Protein AF-0000000073401103 (afdb_homodimer)

Sequence (430 aa):
MIAAPVLHTLLLRILHWLRHHTRGFVRSDFWPGRAFLDAFVAFAAWALPAIAGVVVTDWLHSRQPVTYLQTAIQEGIGPHIWNVFGALGMILFGLLVAAPRQKWLALAAYQVMLNTYSFGALGLGLLLGQWICIGAPPASGLLHASMRTAGIGALFSIAFGLNLAAWYVAFLASPKRMHTGFMLKIAQCAPQFRLPLAATIVAAAFASLYLYLGRMIAAPVLHTLLLRILHWLRHHTRGFVRSDFWPGRAFLDAFVAFAAWALPAIAGVVVTDWLHSRQPVTYLQTAIQEGIGPHIWNVFGALGMILFGLLVAAPRQKWLALAAYQVMLNTYSFGALGLGLLLGQWICIGAPPASGLLHASMRTAGIGALFSIAFGLNLAAWYVAFLASPKRMHTGFMLKIAQCAPQFRLPLAATIVAAAFASLYLYLGR

pLDDT: mean 87.07, std 9.82, range [50.34, 97.25]

Structure (mmCIF, N/CA/C/O backbone):
data_AF-0000000073401103-model_v1
#
loop_
_entity.id
_entity.type
_entity.pdbx_description
1 polymer 'Uncharacterized protein'
#
loop_
_atom_site.group_PDB
_atom_site.id
_atom_site.type_symbol
_atom_site.label_atom_id
_atom_site.label_alt_id
_atom_site.label_comp_id
_atom_site.label_asym_id
_atom_site.label_entity_id
_atom_site.label_seq_id
_atom_site.pdbx_PDB_ins_code
_atom_site.Cartn_x
_atom_site.Cartn_y
_atom_site.Cartn_z
_atom_site.occupancy
_atom_site.B_iso_or_equiv
_atom_site.auth_seq_id
_atom_site.auth_comp_id
_atom_site.auth_asym_id
_atom_site.auth_atom_id
_atom_site.pdbx_PDB_model_num
ATOM 1 N N . MET A 1 1 ? -7.145 -54.188 -3.016 1 50.34 1 MET A N 1
ATOM 2 C CA . MET A 1 1 ? -5.949 -54.094 -2.18 1 50.34 1 MET A CA 1
ATOM 3 C C . MET A 1 1 ? -4.734 -53.688 -3.01 1 50.34 1 MET A C 1
ATOM 5 O O . MET A 1 1 ? -3.605 -53.719 -2.512 1 50.34 1 MET A O 1
ATOM 9 N N . ILE A 1 2 ? -4.832 -53.781 -4.371 1 63 2 ILE A N 1
ATOM 10 C CA . ILE A 1 2 ? -3.754 -53.594 -5.332 1 63 2 ILE A CA 1
ATOM 11 C C . ILE A 1 2 ? -3.432 -52.125 -5.465 1 63 2 ILE A C 1
ATOM 13 O O . ILE A 1 2 ? -2.324 -51.75 -5.863 1 63 2 ILE A O 1
ATOM 17 N N . ALA A 1 3 ? -4.395 -51.375 -5.113 1 72.62 3 ALA A N 1
ATOM 18 C CA . ALA A 1 3 ? -4.293 -49.938 -5.34 1 72.62 3 ALA A CA 1
ATOM 19 C C . ALA A 1 3 ? -3.279 -49.281 -4.391 1 72.62 3 ALA A C 1
ATOM 21 O O . ALA A 1 3 ? -2.564 -48.375 -4.77 1 72.62 3 ALA A O 1
ATOM 22 N N . ALA A 1 4 ? -3.109 -49.875 -3.35 1 73.62 4 ALA A N 1
ATOM 23 C CA . ALA A 1 4 ? -2.254 -49.312 -2.311 1 73.62 4 ALA A CA 1
ATOM 24 C C . ALA A 1 4 ? -0.778 -49.5 -2.662 1 73.62 4 ALA A C 1
ATOM 26 O O . ALA A 1 4 ? 0.001 -48.531 -2.578 1 73.62 4 ALA A O 1
ATOM 27 N N . PRO A 1 5 ? -0.556 -50.719 -3.186 1 75.94 5 PRO A N 1
ATOM 28 C CA . PRO A 1 5 ? 0.865 -50.875 -3.506 1 75.94 5 PRO A CA 1
ATOM 29 C C . PRO A 1 5 ? 1.303 -50 -4.676 1 75.94 5 PRO A C 1
ATOM 31 O O . PRO A 1 5 ? 2.41 -49.469 -4.66 1 75.94 5 PRO A O 1
ATOM 34 N N . VAL A 1 6 ? 0.515 -49.844 -5.66 1 80.06 6 VAL A N 1
ATOM 35 C CA . VAL A 1 6 ? 0.834 -49 -6.816 1 80.06 6 VAL A CA 1
ATOM 36 C C . VAL A 1 6 ? 0.967 -47.531 -6.383 1 80.06 6 VAL A C 1
ATOM 38 O O . VAL A 1 6 ? 1.88 -46.844 -6.824 1 80.06 6 VAL A O 1
ATOM 41 N N . LEU A 1 7 ? 0.132 -47.156 -5.559 1 81.88 7 LEU A N 1
ATOM 42 C CA . LEU A 1 7 ? 0.189 -45.812 -5.051 1 81.88 7 LEU A CA 1
ATOM 43 C C . LEU A 1 7 ? 1.474 -45.562 -4.262 1 81.88 7 LEU A C 1
ATOM 45 O O . LEU A 1 7 ? 2.088 -44.5 -4.371 1 81.88 7 LEU A O 1
ATOM 49 N N . HIS A 1 8 ? 1.769 -46.5 -3.496 1 83.19 8 HIS A N 1
ATOM 50 C CA . HIS A 1 8 ? 3.002 -46.406 -2.723 1 83.19 8 HIS A CA 1
ATOM 51 C C . HIS A 1 8 ? 4.219 -46.344 -3.637 1 83.19 8 HIS A C 1
ATOM 53 O O . HIS A 1 8 ? 5.137 -45.531 -3.4 1 83.19 8 HIS A O 1
ATOM 59 N N . THR A 1 9 ? 4.191 -47.188 -4.645 1 81.25 9 THR A N 1
ATOM 60 C CA . THR A 1 9 ? 5.305 -47.188 -5.586 1 81.25 9 THR A CA 1
ATOM 61 C C . THR A 1 9 ? 5.367 -45.844 -6.336 1 81.25 9 THR A C 1
ATOM 63 O O . THR A 1 9 ? 6.453 -45.312 -6.578 1 81.25 9 THR A O 1
ATOM 66 N N . LEU A 1 10 ? 4.207 -45.375 -6.672 1 79.56 10 LEU A N 1
ATOM 67 C CA . LEU A 1 10 ? 4.156 -44.094 -7.363 1 79.56 10 LEU A CA 1
ATOM 68 C C . LEU A 1 10 ? 4.66 -42.969 -6.465 1 79.56 10 LEU A C 1
ATOM 70 O O . LEU A 1 10 ? 5.395 -42.094 -6.914 1 79.56 10 LEU A O 1
ATOM 74 N N . LEU A 1 11 ? 4.234 -43.031 -5.309 1 81 11 LEU A N 1
ATOM 75 C CA . LEU A 1 11 ? 4.684 -42.031 -4.344 1 81 11 LEU A CA 1
ATOM 76 C C . LEU A 1 11 ? 6.195 -42.125 -4.148 1 81 11 LEU A C 1
ATOM 78 O O . LEU A 1 11 ? 6.867 -41.094 -4.078 1 81 11 LEU A O 1
ATOM 82 N N . LEU A 1 12 ? 6.68 -43.312 -4.047 1 77.81 12 LEU A N 1
ATOM 83 C CA . LEU A 1 12 ? 8.117 -43.469 -3.873 1 77.81 12 LEU A CA 1
ATOM 84 C C . LEU A 1 12 ? 8.875 -42.969 -5.09 1 77.81 12 LEU A C 1
ATOM 86 O O . LEU A 1 12 ? 9.938 -42.344 -4.953 1 77.81 12 LEU A O 1
ATOM 90 N N . ARG A 1 13 ? 8.328 -43.219 -6.219 1 76.25 13 ARG A N 1
ATOM 91 C CA . ARG A 1 13 ? 8.969 -42.75 -7.438 1 76.25 13 ARG A CA 1
ATOM 92 C C . ARG A 1 13 ? 8.977 -41.219 -7.488 1 76.25 13 ARG A C 1
ATOM 94 O O . ARG A 1 13 ? 9.961 -40.625 -7.902 1 76.25 13 ARG A O 1
ATOM 101 N N . ILE A 1 14 ? 7.887 -40.688 -7.066 1 75.56 14 ILE A N 1
ATOM 102 C CA . ILE A 1 14 ? 7.777 -39.25 -7.043 1 75.56 14 ILE A CA 1
ATOM 103 C C . ILE A 1 14 ? 8.766 -38.656 -6.031 1 75.56 14 ILE A C 1
ATOM 105 O O . ILE A 1 14 ? 9.453 -37.688 -6.316 1 75.56 14 ILE A O 1
ATOM 109 N N . LEU A 1 15 ? 8.82 -39.312 -4.988 1 79.12 15 LEU A N 1
ATOM 110 C CA . LEU A 1 15 ? 9.727 -38.844 -3.949 1 79.12 15 LEU A CA 1
ATOM 111 C C . LEU A 1 15 ? 11.18 -38.938 -4.41 1 79.12 15 LEU A C 1
ATOM 113 O O . LEU A 1 15 ? 11.977 -38.031 -4.156 1 79.12 15 LEU A O 1
ATOM 117 N N . HIS A 1 16 ? 11.461 -40.031 -5 1 76.25 16 HIS A N 1
ATOM 118 C CA . HIS A 1 16 ? 12.812 -40.219 -5.531 1 76.25 16 HIS A CA 1
ATOM 119 C C . HIS A 1 16 ? 13.109 -39.156 -6.602 1 76.25 16 HIS A C 1
ATOM 121 O O . HIS A 1 16 ? 14.203 -38.594 -6.625 1 76.25 16 HIS A O 1
ATOM 127 N N . TRP A 1 17 ? 12.109 -39.031 -7.43 1 76.56 17 TRP A N 1
ATOM 128 C CA . TRP A 1 17 ? 12.219 -38.031 -8.477 1 76.56 17 TRP A CA 1
ATOM 129 C C . TRP A 1 17 ? 12.414 -36.656 -7.883 1 76.56 17 TRP A C 1
ATOM 131 O O . TRP A 1 17 ? 13.281 -35.875 -8.328 1 76.56 17 TRP A O 1
ATOM 141 N N . LEU A 1 18 ? 11.719 -36.312 -6.906 1 76 18 LEU A N 1
ATOM 142 C CA . LEU A 1 18 ? 11.828 -35.031 -6.227 1 76 18 LEU A CA 1
ATOM 143 C C . LEU A 1 18 ? 13.203 -34.875 -5.578 1 76 18 LEU A C 1
ATOM 145 O O . LEU A 1 18 ? 13.828 -33.812 -5.676 1 76 18 LEU A O 1
ATOM 149 N N . ARG A 1 19 ? 13.547 -35.875 -4.945 1 77.81 19 ARG A N 1
ATOM 150 C CA . ARG A 1 19 ? 14.844 -35.875 -4.273 1 77.81 19 ARG A CA 1
ATOM 151 C C . ARG A 1 19 ? 15.977 -35.688 -5.273 1 77.81 19 ARG A C 1
ATOM 153 O O . ARG A 1 19 ? 16.953 -34.969 -4.996 1 77.81 19 ARG A O 1
ATOM 160 N N . HIS A 1 20 ? 15.781 -36.312 -6.355 1 78.69 20 HIS A N 1
ATOM 161 C CA . HIS A 1 20 ? 16.812 -36.219 -7.383 1 78.69 20 HIS A CA 1
ATOM 162 C C . HIS A 1 20 ? 16.922 -34.812 -7.922 1 78.69 20 HIS A C 1
ATOM 164 O O . HIS A 1 20 ? 18.031 -34.281 -8.109 1 78.69 20 HIS A O 1
ATOM 170 N N . HIS A 1 21 ? 15.828 -34.219 -8.055 1 77.94 21 HIS A N 1
ATOM 171 C CA . HIS A 1 21 ? 15.836 -32.906 -8.711 1 77.94 21 HIS A CA 1
ATOM 172 C C . HIS A 1 21 ? 15.992 -31.781 -7.688 1 77.94 21 HIS A C 1
ATOM 174 O O . HIS A 1 21 ? 16.297 -30.641 -8.055 1 77.94 21 HIS A O 1
ATOM 180 N N . THR A 1 22 ? 15.812 -32.156 -6.434 1 78.69 22 THR A N 1
ATOM 181 C CA . THR A 1 22 ? 15.906 -31.109 -5.414 1 78.69 22 THR A CA 1
ATOM 182 C C . THR A 1 22 ? 17.203 -31.25 -4.613 1 78.69 22 THR A C 1
ATOM 184 O O . THR A 1 22 ? 17.344 -30.672 -3.537 1 78.69 22 THR A O 1
ATOM 187 N N . ARG A 1 23 ? 18.047 -32.094 -4.984 1 77.56 23 ARG A N 1
ATOM 188 C CA . ARG A 1 23 ? 19.281 -32.375 -4.27 1 77.56 23 ARG A CA 1
ATOM 189 C C . ARG A 1 23 ? 20.141 -31.125 -4.152 1 77.56 23 ARG A C 1
ATOM 191 O O . ARG A 1 23 ? 20.891 -30.969 -3.195 1 77.56 23 ARG A O 1
ATOM 198 N N . GLY A 1 24 ? 19.938 -30.219 -5.035 1 79.75 24 GLY A N 1
ATOM 199 C CA . GLY A 1 24 ? 20.766 -29.031 -5.043 1 79.75 24 GLY A CA 1
ATOM 200 C C . GLY A 1 24 ? 20.281 -27.953 -4.078 1 79.75 24 GLY A C 1
ATOM 201 O O . GLY A 1 24 ? 21.016 -27.016 -3.766 1 79.75 24 GLY A O 1
ATOM 202 N N . PHE A 1 25 ? 19.156 -28.203 -3.496 1 86.69 25 PHE A N 1
ATOM 203 C CA . PHE A 1 25 ? 18.609 -27.203 -2.596 1 86.69 25 PHE A CA 1
ATOM 204 C C . PHE A 1 25 ? 19.109 -27.406 -1.174 1 86.69 25 PHE A C 1
ATOM 206 O O . PHE A 1 25 ? 19.234 -28.547 -0.712 1 86.69 25 PHE A O 1
ATOM 213 N N . VAL A 1 26 ? 19.547 -26.328 -0.538 1 84.44 26 VAL A N 1
ATOM 214 C CA . VAL A 1 26 ? 19.953 -26.344 0.863 1 84.44 26 VAL A CA 1
ATOM 215 C C . VAL A 1 26 ? 19.062 -25.406 1.675 1 84.44 26 VAL A C 1
ATOM 217 O O . VAL A 1 26 ? 18.375 -24.547 1.111 1 84.44 26 VAL A O 1
ATOM 220 N N . ARG A 1 27 ? 19.047 -25.562 2.92 1 84.69 27 ARG A N 1
ATOM 221 C CA . ARG A 1 27 ? 18.203 -24.781 3.818 1 84.69 27 ARG A CA 1
ATOM 222 C C . ARG A 1 27 ? 18.484 -23.297 3.699 1 84.69 27 ARG A C 1
ATOM 224 O O . ARG A 1 27 ? 17.562 -22.469 3.811 1 84.69 27 ARG A O 1
ATOM 231 N N . SER A 1 28 ? 19.641 -22.953 3.449 1 83.81 28 SER A N 1
ATOM 232 C CA . SER A 1 28 ? 20.047 -21.562 3.383 1 83.81 28 SER A CA 1
ATOM 233 C C . SER A 1 28 ? 19.422 -20.859 2.174 1 83.81 28 SER A C 1
ATOM 235 O O . SER A 1 28 ? 19.344 -19.641 2.135 1 83.81 28 SER A O 1
ATOM 237 N N . ASP A 1 29 ? 18.922 -21.703 1.248 1 86.75 29 ASP A N 1
ATOM 238 C CA . ASP A 1 29 ? 18.312 -21.141 0.051 1 86.75 29 ASP A CA 1
ATOM 239 C C . ASP A 1 29 ? 16.938 -20.547 0.37 1 86.75 29 ASP A C 1
ATOM 241 O O . ASP A 1 29 ? 16.469 -19.656 -0.345 1 86.75 29 ASP A O 1
ATOM 245 N N . PHE A 1 30 ? 16.406 -21.062 1.461 1 88.44 30 PHE A N 1
ATOM 246 C CA . PHE A 1 30 ? 15.031 -20.703 1.782 1 88.44 30 PHE A CA 1
ATOM 247 C C . PHE A 1 30 ? 14.984 -19.797 3.006 1 88.44 30 PHE A C 1
ATOM 249 O O . PHE A 1 30 ? 13.938 -19.234 3.332 1 88.44 30 PHE A O 1
ATOM 256 N N . TRP A 1 31 ? 16.031 -19.641 3.682 1 88.5 31 TRP A N 1
ATOM 257 C CA . TRP A 1 31 ? 16.047 -18.922 4.957 1 88.5 31 TRP A CA 1
ATOM 258 C C . TRP A 1 31 ? 16.188 -17.422 4.738 1 88.5 31 TRP A C 1
ATOM 260 O O . TRP A 1 31 ? 17.156 -16.953 4.145 1 88.5 31 TRP A O 1
ATOM 270 N N . PRO A 1 32 ? 15.25 -16.734 5.25 1 89.25 32 PRO A N 1
ATOM 271 C CA . PRO A 1 32 ? 15.328 -15.289 5.043 1 89.25 32 PRO A CA 1
ATOM 272 C C . PRO A 1 32 ? 16.281 -14.602 6.012 1 89.25 32 PRO A C 1
ATOM 274 O O . PRO A 1 32 ? 16.734 -13.484 5.754 1 89.25 32 PRO A O 1
ATOM 277 N N . GLY A 1 33 ? 16.594 -15.18 7.133 1 88.5 33 GLY A N 1
ATOM 278 C CA . GLY A 1 33 ? 17.516 -14.586 8.094 1 88.5 33 GLY A CA 1
ATOM 279 C C . GLY A 1 33 ? 17 -13.273 8.656 1 88.5 33 GLY A C 1
ATOM 280 O O . GLY A 1 33 ? 15.883 -13.195 9.164 1 88.5 33 GLY A O 1
ATOM 281 N N . ARG A 1 34 ? 17.734 -12.211 8.453 1 88.5 34 ARG A N 1
ATOM 282 C CA . ARG A 1 34 ? 17.438 -10.898 9.016 1 88.5 34 ARG A CA 1
ATOM 283 C C . ARG A 1 34 ? 16.328 -10.211 8.227 1 88.5 34 ARG A C 1
ATOM 285 O O . ARG A 1 34 ? 15.711 -9.258 8.703 1 88.5 34 ARG A O 1
ATOM 292 N N . ALA A 1 35 ? 16.078 -10.734 7.121 1 90.19 35 ALA A N 1
ATOM 293 C CA . ALA A 1 35 ? 15.047 -10.133 6.281 1 90.19 35 ALA A CA 1
ATOM 294 C C . ALA A 1 35 ? 13.672 -10.258 6.93 1 90.19 35 ALA A C 1
ATOM 296 O O . ALA A 1 35 ? 12.75 -9.516 6.59 1 90.19 35 ALA A O 1
ATOM 297 N N . PHE A 1 36 ? 13.57 -11.164 7.852 1 91.62 36 PHE A N 1
ATOM 298 C CA . PHE A 1 36 ? 12.32 -11.328 8.578 1 91.62 36 PHE A CA 1
ATOM 299 C C . PHE A 1 36 ? 11.992 -10.086 9.391 1 91.62 36 PHE A C 1
ATOM 301 O O . PHE A 1 36 ? 10.82 -9.742 9.57 1 91.62 36 PHE A O 1
ATOM 308 N N . LEU A 1 37 ? 12.945 -9.43 9.859 1 92.19 37 LEU A N 1
ATOM 309 C CA . LEU A 1 37 ? 12.727 -8.203 10.609 1 92.19 37 LEU A CA 1
ATOM 310 C C . LEU A 1 37 ? 12.148 -7.113 9.711 1 92.19 37 LEU A C 1
ATOM 312 O O . LEU A 1 37 ? 11.297 -6.332 10.148 1 92.19 37 LEU A O 1
ATOM 316 N N . ASP A 1 38 ? 12.586 -7.195 8.492 1 91.12 38 ASP A N 1
ATOM 317 C CA . ASP A 1 38 ? 12.047 -6.242 7.527 1 91.12 38 ASP A CA 1
ATOM 318 C C . ASP A 1 38 ? 10.562 -6.484 7.293 1 91.12 38 ASP A C 1
ATOM 320 O O . ASP A 1 38 ? 9.789 -5.539 7.105 1 91.12 38 ASP A O 1
ATOM 324 N N . ALA A 1 39 ? 10.266 -7.723 7.289 1 94.44 39 ALA A N 1
ATOM 325 C CA . ALA A 1 39 ? 8.859 -8.078 7.109 1 94.44 39 ALA A CA 1
ATOM 326 C C . ALA A 1 39 ? 8.008 -7.531 8.25 1 94.44 39 ALA A C 1
ATOM 328 O O . ALA A 1 39 ? 6.922 -6.988 8.023 1 94.44 39 ALA A O 1
ATOM 329 N N . PHE A 1 40 ? 8.531 -7.586 9.406 1 94.75 40 PHE A N 1
ATOM 330 C CA . PHE A 1 40 ? 7.793 -7.133 10.57 1 94.75 40 PHE A CA 1
ATOM 331 C C . PHE A 1 40 ? 7.723 -5.609 10.609 1 94.75 40 PHE A C 1
ATOM 333 O O . PHE A 1 40 ? 6.699 -5.039 11 1 94.75 40 PHE A O 1
ATOM 340 N N . VAL A 1 41 ? 8.758 -5 10.234 1 93 41 VAL A N 1
ATOM 341 C CA . VAL A 1 41 ? 8.773 -3.543 10.195 1 93 41 VAL A CA 1
ATOM 342 C C . VAL A 1 41 ? 7.77 -3.041 9.164 1 93 41 VAL A C 1
ATOM 344 O O . VAL A 1 41 ? 7.008 -2.109 9.438 1 93 41 VAL A O 1
ATOM 347 N N . ALA A 1 42 ? 7.809 -3.701 8.055 1 93.06 42 ALA A N 1
ATOM 348 C CA . ALA A 1 42 ? 6.848 -3.336 7.016 1 93.06 42 ALA A CA 1
ATOM 349 C C . ALA A 1 42 ? 5.414 -3.562 7.488 1 93.06 42 ALA A C 1
ATOM 351 O O . ALA A 1 42 ? 4.531 -2.744 7.227 1 93.06 42 ALA A O 1
ATOM 352 N N . PHE A 1 43 ? 5.238 -4.629 8.164 1 96.19 43 PHE A N 1
ATOM 353 C CA . PHE A 1 43 ? 3.92 -4.93 8.711 1 96.19 43 PHE A CA 1
ATOM 354 C C . PHE A 1 43 ? 3.473 -3.842 9.68 1 96.19 43 PHE A C 1
ATOM 356 O O . PHE A 1 43 ? 2.354 -3.336 9.578 1 96.19 43 PHE A O 1
ATOM 363 N N . ALA A 1 44 ? 4.312 -3.43 10.531 1 95.12 44 ALA A N 1
ATOM 364 C CA . ALA A 1 44 ? 4 -2.424 11.547 1 95.12 44 ALA A CA 1
ATOM 365 C C . ALA A 1 44 ? 3.725 -1.066 10.906 1 95.12 44 ALA A C 1
ATOM 367 O O . ALA A 1 44 ? 2.859 -0.319 11.359 1 95.12 44 ALA A O 1
ATOM 368 N N . ALA A 1 45 ? 4.406 -0.827 9.867 1 93.5 45 ALA A N 1
ATOM 369 C CA . ALA A 1 45 ? 4.27 0.452 9.172 1 93.5 45 ALA A CA 1
ATOM 370 C C . ALA A 1 45 ? 2.859 0.633 8.625 1 93.5 45 ALA A C 1
ATOM 372 O O . ALA A 1 45 ? 2.369 1.759 8.516 1 93.5 45 ALA A O 1
ATOM 373 N N . TRP A 1 46 ? 2.232 -0.424 8.328 1 95.38 46 TRP A N 1
ATOM 374 C CA . TRP A 1 46 ? 0.879 -0.373 7.789 1 95.38 46 TRP A CA 1
ATOM 375 C C . TRP A 1 46 ? -0.156 -0.599 8.883 1 95.38 46 TRP A C 1
ATOM 377 O O . TRP A 1 46 ? -1.18 0.087 8.93 1 95.38 46 TRP A O 1
ATOM 387 N N . ALA A 1 47 ? 0.12 -1.49 9.789 1 96.19 47 ALA A N 1
ATOM 388 C CA . ALA A 1 47 ? -0.862 -1.949 10.766 1 96.19 47 ALA A CA 1
ATOM 389 C C . ALA A 1 47 ? -1.053 -0.92 11.875 1 96.19 47 ALA A C 1
ATOM 391 O O . ALA A 1 47 ? -2.178 -0.681 12.32 1 96.19 47 ALA A O 1
ATOM 392 N N . LEU A 1 48 ? -0.027 -0.295 12.273 1 95.31 48 LEU A N 1
ATOM 393 C CA . LEU A 1 48 ? -0.105 0.569 13.453 1 95.31 48 LEU A CA 1
ATOM 394 C C . LEU A 1 48 ? -0.951 1.805 13.156 1 95.31 48 LEU A C 1
ATOM 396 O O . LEU A 1 48 ? -1.865 2.129 13.922 1 95.31 48 LEU A O 1
ATOM 400 N N . PRO A 1 49 ? -0.651 2.49 12.062 1 93.62 49 PRO A N 1
ATOM 401 C CA . PRO A 1 49 ? -1.534 3.625 11.789 1 93.62 49 PRO A CA 1
ATOM 402 C C . PRO A 1 49 ? -2.984 3.205 11.562 1 93.62 49 PRO A C 1
ATOM 404 O O . PRO A 1 49 ? -3.908 3.951 11.906 1 93.62 49 PRO A O 1
ATOM 407 N N . ALA A 1 50 ? -3.184 2.055 11.031 1 95.31 50 ALA A N 1
ATOM 408 C CA . ALA A 1 50 ? -4.539 1.548 10.82 1 95.31 50 ALA A CA 1
ATOM 409 C C . ALA A 1 50 ? -5.25 1.318 12.156 1 95.31 50 ALA A C 1
ATOM 411 O O . ALA A 1 50 ? -6.41 1.702 12.32 1 95.31 50 ALA A O 1
ATOM 412 N N . ILE A 1 51 ? -4.551 0.697 13.086 1 94.25 51 ILE A N 1
ATOM 413 C CA . ILE A 1 51 ? -5.109 0.475 14.422 1 94.25 51 ILE A CA 1
ATOM 414 C C . ILE A 1 51 ? -5.469 1.814 15.055 1 94.25 51 ILE A C 1
ATOM 416 O O . ILE A 1 51 ? -6.574 1.985 15.578 1 94.25 51 ILE A O 1
ATOM 420 N N . ALA A 1 52 ? -4.547 2.701 14.977 1 91.88 52 ALA A N 1
ATOM 421 C CA . ALA A 1 52 ? -4.773 4.023 15.562 1 91.88 52 ALA A CA 1
ATOM 422 C C . ALA A 1 52 ? -5.988 4.699 14.93 1 91.88 52 ALA A C 1
ATOM 424 O O . ALA A 1 52 ? -6.805 5.301 15.633 1 91.88 52 ALA A O 1
ATOM 425 N N . GLY A 1 53 ? -6.098 4.543 13.633 1 89.38 53 GLY A N 1
ATOM 426 C CA . GLY A 1 53 ? -7.246 5.121 12.945 1 89.38 53 GLY A CA 1
ATOM 427 C C . GLY A 1 53 ? -8.57 4.574 13.438 1 89.38 53 GLY A C 1
ATOM 428 O O . GLY A 1 53 ? -9.523 5.332 13.648 1 89.38 53 GLY A O 1
ATOM 429 N N . VAL A 1 54 ? -8.641 3.334 13.648 1 90.94 54 VAL A N 1
ATOM 430 C CA . VAL A 1 54 ? -9.883 2.705 14.086 1 90.94 54 VAL A CA 1
ATOM 431 C C . VAL A 1 54 ? -10.203 3.135 15.516 1 90.94 54 VAL A C 1
ATOM 433 O O . VAL A 1 54 ? -11.359 3.441 15.836 1 90.94 54 VAL A O 1
ATOM 436 N N . VAL A 1 55 ? -9.211 3.176 16.359 1 89.06 55 VAL A N 1
ATOM 437 C CA . VAL A 1 55 ? -9.414 3.543 17.766 1 89.06 55 VAL A CA 1
ATOM 438 C C . VAL A 1 55 ? -9.906 4.988 17.844 1 89.06 55 VAL A C 1
ATOM 440 O O . VAL A 1 55 ? -10.844 5.285 18.594 1 89.06 55 VAL A O 1
ATOM 443 N N . VAL A 1 56 ? -9.344 5.82 17.062 1 85.94 56 VAL A N 1
ATOM 444 C CA . VAL A 1 56 ? -9.758 7.223 17.047 1 85.94 56 VAL A CA 1
ATOM 445 C C . VAL A 1 56 ? -11.18 7.336 16.5 1 85.94 56 VAL A C 1
ATOM 447 O O . VAL A 1 56 ? -11.984 8.109 17.016 1 85.94 56 VAL A O 1
ATOM 450 N N . THR A 1 57 ? -11.477 6.605 15.508 1 85.75 57 THR A N 1
ATOM 451 C CA . THR A 1 57 ? -12.812 6.605 14.938 1 85.75 57 THR A CA 1
ATOM 452 C C . THR A 1 57 ? -13.844 6.176 15.977 1 85.75 57 THR A C 1
ATOM 454 O O . THR A 1 57 ? -14.922 6.77 16.078 1 85.75 57 THR A O 1
ATOM 457 N N . ASP A 1 58 ? -13.453 5.148 16.641 1 86.56 58 ASP A N 1
ATOM 458 C CA . ASP A 1 58 ? -14.352 4.652 17.672 1 86.56 58 ASP A CA 1
ATOM 459 C C . ASP A 1 58 ? -14.57 5.703 18.766 1 86.56 58 ASP A C 1
ATOM 461 O O . ASP A 1 58 ? -15.688 5.871 19.266 1 86.56 58 ASP A O 1
ATOM 465 N N . TRP A 1 59 ? -13.57 6.309 19.125 1 83.81 59 TRP A N 1
ATOM 466 C CA . TRP A 1 59 ? -13.664 7.367 20.141 1 83.81 59 TRP A CA 1
ATOM 467 C C . TRP A 1 59 ? -14.539 8.516 19.641 1 83.81 59 TRP A C 1
ATOM 469 O O . TRP A 1 59 ? -15.375 9.039 20.375 1 83.81 59 TRP A O 1
ATOM 479 N N . LEU A 1 60 ? -14.461 8.852 18.391 1 82.06 60 LEU A N 1
ATOM 480 C CA . LEU A 1 60 ? -15.234 9.945 17.797 1 82.06 60 LEU A CA 1
ATOM 481 C C . LEU A 1 60 ? -16.688 9.539 17.625 1 82.06 60 LEU A C 1
ATOM 483 O O . LEU A 1 60 ? -17.594 10.383 17.672 1 82.06 60 LEU A O 1
ATOM 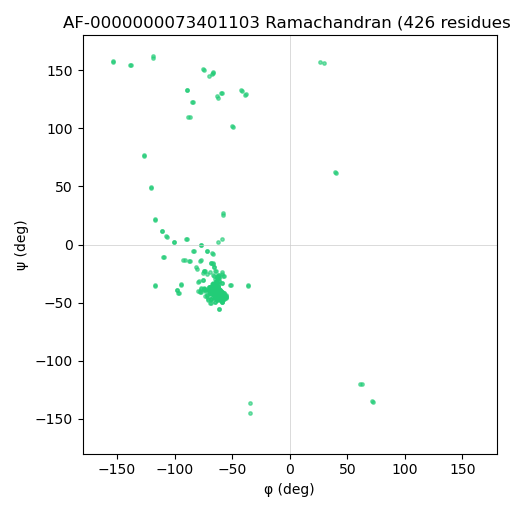487 N N . HIS A 1 61 ? -16.844 8.289 17.25 1 79.25 61 HIS A N 1
ATOM 488 C CA . HIS A 1 61 ? -18.188 7.762 17.031 1 79.25 61 HIS A CA 1
ATOM 489 C C . HIS A 1 61 ? -19.094 8.031 18.219 1 79.25 61 HIS A C 1
ATOM 491 O O . HIS A 1 61 ? -20.297 8.219 18.062 1 79.25 61 HIS A O 1
ATOM 497 N N . SER A 1 62 ? -18.531 7.98 19.344 1 75.38 62 SER A N 1
ATOM 498 C CA . SER A 1 62 ? -19.297 8.258 20.547 1 75.38 62 SER A CA 1
ATOM 499 C C . SER A 1 62 ? -19.734 9.719 20.594 1 75.38 62 SER A C 1
ATOM 501 O O . SER A 1 62 ? -20.672 10.062 21.328 1 75.38 62 SER A O 1
ATOM 503 N N . ARG A 1 63 ? -19.281 10.492 19.734 1 73.12 63 ARG A N 1
ATOM 504 C CA . ARG A 1 63 ? -19.547 11.922 19.812 1 73.12 63 ARG A CA 1
ATOM 505 C C . ARG A 1 63 ? -20.344 12.406 18.609 1 73.12 63 ARG A C 1
ATOM 507 O O . ARG A 1 63 ? -21.141 13.336 18.719 1 73.12 63 ARG A O 1
ATOM 514 N N . GLN A 1 64 ? -20.109 11.828 17.406 1 74.44 64 GLN A N 1
ATOM 515 C CA . GLN A 1 64 ? -20.75 12.219 16.156 1 74.44 64 GLN A CA 1
ATOM 516 C C . GLN A 1 64 ? -20.797 11.062 15.164 1 74.44 64 GLN A C 1
ATOM 518 O O . GLN A 1 64 ? -20.062 10.086 15.32 1 74.44 64 GLN A O 1
ATOM 523 N N . PRO A 1 65 ? -21.75 11.266 14.281 1 72.69 65 PRO A N 1
ATOM 524 C CA . PRO A 1 65 ? -21.766 10.227 13.258 1 72.69 65 PRO A CA 1
ATOM 525 C C . PRO A 1 65 ? -20.484 10.195 12.422 1 72.69 65 PRO A C 1
ATOM 527 O O . PRO A 1 65 ? -20 11.25 12 1 72.69 65 PRO A O 1
ATOM 530 N N . VAL A 1 66 ? -19.906 8.992 12.359 1 80.19 66 VAL A N 1
ATOM 531 C CA . VAL A 1 66 ? -18.625 8.867 11.672 1 80.19 66 VAL A CA 1
ATOM 532 C C . VAL A 1 66 ? -18.75 7.875 10.523 1 80.19 66 VAL A C 1
ATOM 534 O O . VAL A 1 66 ? -17.875 7.023 10.328 1 80.19 66 VAL A O 1
ATOM 537 N N . THR A 1 67 ? -19.781 8.008 9.688 1 82.56 67 THR A N 1
ATOM 538 C CA . THR A 1 67 ? -20 7.098 8.57 1 82.56 67 THR A CA 1
ATOM 539 C C . THR A 1 67 ? -18.844 7.172 7.578 1 82.56 67 THR A C 1
ATOM 541 O O . THR A 1 67 ? -18.453 6.152 7.012 1 82.56 67 THR A O 1
ATOM 544 N N . TYR A 1 68 ? -18.391 8.336 7.477 1 83.75 68 TYR A N 1
ATOM 545 C CA . TYR A 1 68 ? -17.266 8.562 6.562 1 83.75 68 TYR A CA 1
ATOM 546 C C . TYR A 1 68 ? -16.047 7.754 6.977 1 83.75 68 TYR A C 1
ATOM 548 O O . TYR A 1 68 ? -15.438 7.074 6.152 1 83.75 68 TYR A O 1
ATOM 556 N N . LEU A 1 69 ? -15.781 7.719 8.211 1 86.38 69 LEU A N 1
ATOM 557 C CA . LEU A 1 69 ? -14.617 7 8.719 1 86.38 69 LEU A CA 1
ATOM 558 C C . LEU A 1 69 ? -14.859 5.492 8.711 1 86.38 69 LEU A C 1
ATOM 560 O O . LEU A 1 69 ? -13.938 4.711 8.453 1 86.38 69 LEU A O 1
ATOM 564 N N . GLN A 1 70 ? -16.031 5.129 8.867 1 86.31 70 GLN A N 1
ATOM 565 C CA . GLN A 1 70 ? -16.391 3.715 8.82 1 86.31 70 GLN A CA 1
ATOM 566 C C . GLN A 1 70 ? -16.25 3.164 7.402 1 86.31 70 GLN A C 1
ATOM 568 O O . GLN A 1 70 ? -15.797 2.037 7.207 1 86.31 70 GLN A O 1
ATOM 573 N N . THR A 1 71 ? -16.672 3.953 6.562 1 87.38 71 THR A N 1
ATOM 574 C CA . THR A 1 71 ? -16.516 3.562 5.164 1 87.38 71 THR A CA 1
ATOM 575 C C . THR A 1 71 ? -15.047 3.402 4.805 1 87.38 71 THR A C 1
ATOM 577 O O . THR A 1 71 ? -14.68 2.469 4.09 1 87.38 71 THR A O 1
ATOM 580 N N . ALA A 1 72 ? -14.242 4.246 5.277 1 89.19 72 ALA A N 1
ATOM 581 C CA . ALA A 1 72 ? -12.797 4.156 5.047 1 89.19 72 ALA A CA 1
ATOM 582 C C . ALA A 1 72 ? -12.234 2.855 5.613 1 89.19 72 ALA A C 1
ATOM 584 O O . ALA A 1 72 ? -11.391 2.213 4.988 1 89.19 72 ALA A O 1
ATOM 585 N N . ILE A 1 73 ? -12.672 2.537 6.758 1 90.38 73 ILE A N 1
ATOM 586 C CA . ILE A 1 73 ? -12.219 1.311 7.402 1 90.38 73 ILE A CA 1
ATOM 587 C C . ILE A 1 73 ? -12.617 0.103 6.555 1 90.38 73 ILE A C 1
ATOM 589 O O . ILE A 1 73 ? -11.805 -0.795 6.328 1 90.38 73 ILE A O 1
ATOM 593 N N . GLN A 1 74 ? -13.758 0.114 6.008 1 88.44 74 GLN A N 1
ATOM 594 C CA . GLN A 1 74 ? -14.227 -0.991 5.18 1 88.44 74 GLN A CA 1
ATOM 595 C C . GLN A 1 74 ? -13.438 -1.071 3.875 1 88.44 74 GLN A C 1
ATOM 597 O O . GLN A 1 74 ? -13.094 -2.162 3.418 1 88.44 74 GLN A O 1
ATOM 602 N N . GLU A 1 75 ? -13.148 0.016 3.35 1 88.5 75 GLU A N 1
ATOM 603 C CA . GLU A 1 75 ? -12.32 0.062 2.148 1 88.5 75 GLU A CA 1
ATOM 604 C C . GLU A 1 75 ? -10.93 -0.514 2.412 1 88.5 75 GLU A C 1
ATOM 606 O O . GLU A 1 75 ? -10.352 -1.179 1.55 1 88.5 75 GLU A O 1
ATOM 611 N N . GLY A 1 76 ? -10.445 -0.323 3.551 1 90.69 76 GLY A N 1
ATOM 612 C CA . GLY A 1 76 ? -9.078 -0.715 3.877 1 90.69 76 GLY A CA 1
ATOM 613 C C . GLY A 1 76 ? -8.945 -2.195 4.176 1 90.69 76 GLY A C 1
ATOM 614 O O . GLY A 1 76 ? -7.879 -2.781 3.967 1 90.69 76 GLY A O 1
ATOM 615 N N . ILE A 1 77 ? -9.945 -2.787 4.734 1 90.5 77 ILE A N 1
ATOM 616 C CA . ILE A 1 77 ? -9.883 -4.219 5 1 90.5 77 ILE A CA 1
ATOM 617 C C . ILE A 1 77 ? -9.742 -4.984 3.684 1 90.5 77 ILE A C 1
ATOM 619 O O . ILE A 1 77 ? -8.875 -5.855 3.557 1 90.5 77 ILE A O 1
ATOM 623 N N . GLY A 1 78 ? -10.477 -4.699 2.711 1 88 78 GLY A N 1
ATOM 624 C CA . GLY A 1 78 ? -10.375 -5.098 1.317 1 88 78 GLY A CA 1
ATOM 625 C C . GLY A 1 78 ? -9.938 -6.539 1.141 1 88 78 GLY A C 1
ATOM 626 O O . GLY A 1 78 ? -8.906 -6.812 0.529 1 88 78 GLY A O 1
ATOM 627 N N . PRO A 1 79 ? -10.711 -7.488 1.605 1 86.88 79 PRO A N 1
ATOM 628 C CA . PRO A 1 79 ? -10.336 -8.891 1.438 1 86.88 79 PRO A CA 1
ATOM 629 C C . PRO A 1 79 ? -10.305 -9.328 -0.025 1 86.88 79 PRO A C 1
ATOM 631 O O . PRO A 1 79 ? -9.469 -10.148 -0.412 1 86.88 79 PRO A O 1
ATOM 634 N N . HIS A 1 80 ? -11.133 -8.711 -0.821 1 89.88 80 HIS A N 1
ATOM 635 C CA . HIS A 1 80 ? -11.188 -9.086 -2.229 1 89.88 80 HIS A CA 1
ATOM 636 C C . HIS A 1 80 ? -9.945 -8.617 -2.975 1 89.88 80 HIS A C 1
ATOM 638 O O . HIS A 1 80 ? -9.352 -9.383 -3.742 1 89.88 80 HIS A O 1
ATOM 644 N N . ILE A 1 81 ? -9.578 -7.465 -2.703 1 90.06 81 ILE A N 1
ATOM 645 C CA . ILE A 1 81 ? -8.422 -6.938 -3.414 1 90.06 81 ILE A CA 1
ATOM 646 C C . ILE A 1 81 ? -7.16 -7.68 -2.967 1 90.06 81 ILE A C 1
ATOM 648 O O . ILE A 1 81 ? -6.25 -7.902 -3.766 1 90.06 81 ILE A O 1
ATOM 652 N N . TRP A 1 82 ? -7.035 -7.996 -1.711 1 92.5 82 TRP A N 1
ATOM 653 C CA . TRP A 1 82 ? -5.902 -8.773 -1.227 1 92.5 82 TRP A CA 1
ATOM 654 C C . TRP A 1 82 ? -5.789 -10.094 -1.979 1 92.5 82 TRP A C 1
ATOM 656 O O . TRP A 1 82 ? -4.703 -10.477 -2.424 1 92.5 82 TRP A O 1
ATOM 666 N N . ASN A 1 83 ? -6.938 -10.727 -2.129 1 91.12 83 ASN A N 1
ATOM 667 C CA . ASN A 1 83 ? -6.961 -12.023 -2.795 1 91.12 83 ASN A CA 1
ATOM 668 C C . ASN A 1 83 ? -6.598 -11.906 -4.273 1 91.12 83 ASN A C 1
ATOM 670 O O . ASN A 1 83 ? -5.867 -12.734 -4.809 1 91.12 83 ASN A O 1
ATOM 674 N N . VAL A 1 84 ? -7.113 -10.914 -4.895 1 90.56 84 VAL A N 1
ATOM 675 C CA . VAL A 1 84 ? -6.852 -10.719 -6.316 1 90.56 84 VAL A CA 1
ATOM 676 C C . VAL A 1 84 ? -5.367 -10.43 -6.535 1 90.56 84 VAL A C 1
ATOM 678 O O . VAL A 1 84 ? -4.738 -11.031 -7.414 1 90.56 84 VAL A O 1
ATOM 681 N N . PHE A 1 85 ? -4.809 -9.594 -5.77 1 93.44 85 PHE A N 1
ATOM 682 C CA . PHE A 1 85 ? -3.387 -9.297 -5.883 1 93.44 85 PHE A CA 1
ATOM 683 C C . PHE A 1 85 ? -2.545 -10.516 -5.52 1 93.44 85 PHE A C 1
ATOM 685 O O . PHE A 1 85 ? -1.521 -10.773 -6.152 1 93.44 85 PHE A O 1
ATOM 692 N N . GLY A 1 86 ? -2.996 -11.18 -4.512 1 93.56 86 GLY A N 1
ATOM 693 C CA . GLY A 1 86 ? -2.303 -12.406 -4.148 1 93.56 86 GLY A CA 1
ATOM 694 C C . GLY A 1 86 ? -2.264 -13.43 -5.27 1 93.56 86 GLY A C 1
ATOM 695 O O . GLY A 1 86 ? -1.213 -14.008 -5.551 1 93.56 86 GLY A O 1
ATOM 696 N N . ALA A 1 87 ? -3.385 -13.586 -5.848 1 92.31 87 ALA A N 1
ATOM 697 C CA . ALA A 1 87 ? -3.463 -14.539 -6.961 1 92.31 87 ALA A CA 1
ATOM 698 C C . ALA A 1 87 ? -2.59 -14.086 -8.125 1 92.31 87 ALA A C 1
ATOM 700 O O . ALA A 1 87 ? -1.871 -14.891 -8.719 1 92.31 87 ALA A O 1
ATOM 701 N N . LEU A 1 88 ? -2.707 -12.82 -8.438 1 92.75 88 LEU A N 1
ATOM 702 C CA . LEU A 1 88 ? -1.865 -12.289 -9.5 1 92.75 88 LEU A CA 1
ATOM 703 C C . LEU A 1 88 ? -0.389 -12.5 -9.188 1 92.75 88 LEU A C 1
ATOM 705 O O . LEU A 1 88 ? 0.38 -12.914 -10.062 1 92.75 88 LEU A O 1
ATOM 709 N N . GLY A 1 89 ? -0.009 -12.242 -7.984 1 95.44 89 GLY A N 1
ATOM 710 C CA . GLY A 1 89 ? 1.369 -12.453 -7.566 1 95.44 89 GLY A CA 1
ATOM 711 C C . GLY A 1 89 ? 1.815 -13.898 -7.691 1 95.44 89 GLY A C 1
ATOM 712 O O . GLY A 1 89 ? 2.934 -14.172 -8.133 1 95.44 89 GLY A O 1
ATOM 713 N N . MET A 1 90 ? 0.904 -14.742 -7.355 1 95.56 90 MET A N 1
ATOM 714 C CA . MET A 1 90 ? 1.226 -16.172 -7.43 1 95.56 90 MET A CA 1
ATOM 715 C C . MET A 1 90 ? 1.355 -16.625 -8.883 1 95.56 90 MET A C 1
ATOM 717 O O . MET A 1 90 ? 2.199 -17.453 -9.203 1 95.56 90 MET A O 1
ATOM 721 N N . ILE A 1 91 ? 0.588 -16.125 -9.711 1 94.31 91 ILE A N 1
ATOM 722 C CA . ILE A 1 91 ? 0.689 -16.438 -11.133 1 94.31 91 ILE A CA 1
ATOM 723 C C . ILE A 1 91 ? 2.031 -15.961 -11.672 1 94.31 91 ILE A C 1
ATOM 725 O O . ILE A 1 91 ? 2.74 -16.703 -12.359 1 94.31 91 ILE A O 1
ATOM 729 N N . LEU A 1 92 ? 2.355 -14.758 -11.328 1 95.56 92 LEU A N 1
ATOM 730 C CA . LEU A 1 92 ? 3.631 -14.203 -11.773 1 95.56 92 LEU A CA 1
ATOM 731 C C . LEU A 1 92 ? 4.797 -15.016 -11.211 1 95.56 92 LEU A C 1
ATOM 733 O O . LEU A 1 92 ? 5.785 -15.25 -11.914 1 95.56 92 LEU A O 1
ATOM 737 N N . PHE A 1 93 ? 4.66 -15.414 -10.008 1 97 93 PHE A N 1
ATOM 738 C CA . PHE A 1 93 ? 5.703 -16.219 -9.391 1 97 93 PHE A CA 1
ATOM 739 C C . PHE A 1 93 ? 5.824 -17.578 -10.094 1 97 93 PHE A C 1
ATOM 741 O O . PHE A 1 93 ? 6.934 -18.062 -10.32 1 97 93 PHE A O 1
ATOM 748 N N . GLY A 1 94 ? 4.707 -18.141 -10.359 1 96.62 94 GLY A N 1
ATOM 749 C CA . GLY A 1 94 ? 4.734 -19.375 -11.125 1 96.62 94 GLY A CA 1
ATOM 750 C C . GLY A 1 94 ? 5.418 -19.234 -12.477 1 96.62 94 GLY A C 1
ATOM 751 O O . GLY A 1 94 ? 6.23 -20.062 -12.859 1 96.62 94 GLY A O 1
ATOM 752 N N . LEU A 1 95 ? 5.133 -18.188 -13.156 1 95.88 95 LEU A N 1
ATOM 753 C CA . LEU A 1 95 ? 5.781 -17.922 -14.438 1 95.88 95 LEU A CA 1
ATOM 754 C C . LEU A 1 95 ? 7.281 -17.719 -14.258 1 95.88 95 LEU A C 1
ATOM 756 O O . LEU A 1 95 ? 8.07 -18.109 -15.117 1 95.88 95 LEU A O 1
ATOM 760 N N . LEU A 1 96 ? 7.602 -17.094 -13.172 1 96.25 96 LEU A N 1
ATOM 761 C CA . LEU A 1 96 ? 9.016 -16.891 -12.867 1 96.25 96 LEU A CA 1
ATOM 762 C C . LEU A 1 96 ? 9.711 -18.234 -12.656 1 96.25 96 LEU A C 1
ATOM 764 O O . LEU A 1 96 ? 10.859 -18.422 -13.078 1 96.25 96 LEU A O 1
ATOM 768 N N . VAL A 1 97 ? 9.047 -19.141 -12 1 95.31 97 VAL A N 1
ATOM 769 C CA . VAL A 1 97 ? 9.594 -20.469 -11.773 1 95.31 97 VAL A CA 1
ATOM 770 C C . VAL A 1 97 ? 9.789 -21.172 -13.109 1 95.31 97 VAL A C 1
ATOM 772 O O . VAL A 1 97 ? 10.781 -21.891 -13.305 1 95.31 97 VAL A O 1
ATOM 775 N N . ALA A 1 98 ? 8.922 -20.938 -14.023 1 95.69 98 ALA A N 1
ATOM 776 C CA . ALA A 1 98 ? 9.039 -21.516 -15.359 1 95.69 98 ALA A CA 1
ATOM 777 C C . ALA A 1 98 ? 10.188 -20.875 -16.125 1 95.69 98 ALA A C 1
ATOM 779 O O . ALA A 1 98 ? 10.891 -21.5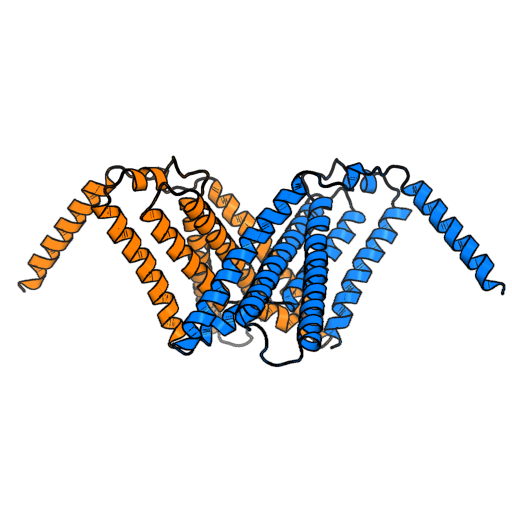47 -16.891 1 95.69 98 ALA A O 1
ATOM 780 N N . ALA A 1 99 ? 10.352 -19.578 -15.961 1 95.25 99 ALA A N 1
ATOM 781 C CA . ALA A 1 99 ? 11.406 -18.812 -16.625 1 95.25 99 ALA A CA 1
ATOM 782 C C . ALA A 1 99 ? 12.227 -18.016 -15.609 1 95.25 99 ALA A C 1
ATOM 784 O O . ALA A 1 99 ? 12.148 -16.797 -15.57 1 95.25 99 ALA A O 1
ATOM 785 N N . PRO A 1 100 ? 13.094 -18.734 -14.906 1 93.38 100 PRO A N 1
ATOM 786 C CA . PRO A 1 100 ? 13.75 -18.141 -13.742 1 93.38 100 PRO A CA 1
ATOM 787 C C . PRO A 1 100 ? 14.789 -17.094 -14.117 1 93.38 100 PRO A C 1
ATOM 789 O O . PRO A 1 100 ? 15.25 -16.328 -13.258 1 93.38 100 PRO A O 1
ATOM 792 N N . ARG A 1 101 ? 15.109 -16.859 -15.344 1 92.62 101 ARG A N 1
ATOM 793 C CA . ARG A 1 101 ? 16.156 -15.922 -15.734 1 92.62 101 ARG A CA 1
ATOM 794 C C . ARG A 1 101 ? 15.555 -14.594 -16.188 1 92.62 101 ARG A C 1
ATOM 796 O O . ARG A 1 101 ? 16.281 -13.664 -16.531 1 92.62 101 ARG A O 1
ATOM 803 N N . GLN A 1 102 ? 14.234 -14.477 -16.125 1 93.31 102 GLN A N 1
ATOM 804 C CA . GLN A 1 102 ? 13.586 -13.25 -16.578 1 93.31 102 GLN A CA 1
ATOM 805 C C . GLN A 1 102 ? 13.5 -12.234 -15.438 1 93.31 102 GLN A C 1
ATOM 807 O O . GLN A 1 102 ? 12.641 -12.344 -14.562 1 93.31 102 GLN A O 1
ATOM 812 N N . LYS A 1 103 ? 14.234 -11.227 -15.523 1 94.19 103 LYS A N 1
ATOM 813 C CA . LYS A 1 103 ? 14.328 -10.219 -14.469 1 94.19 103 LYS A CA 1
ATOM 814 C C . LYS A 1 103 ? 13.016 -9.453 -14.328 1 94.19 103 LYS A C 1
ATOM 816 O O . LYS A 1 103 ? 12.617 -9.102 -13.219 1 94.19 103 LYS A O 1
ATOM 821 N N . TRP A 1 104 ? 12.43 -9.172 -15.422 1 92.94 104 TRP A N 1
ATOM 822 C CA . TRP A 1 104 ? 11.195 -8.398 -15.367 1 92.94 104 TRP A CA 1
ATOM 823 C C . TRP A 1 104 ? 10.102 -9.18 -14.648 1 92.94 104 TRP A C 1
ATOM 825 O O . TRP A 1 104 ? 9.273 -8.602 -13.938 1 92.94 104 TRP A O 1
ATOM 835 N N . LEU A 1 105 ? 10.055 -10.508 -14.797 1 94.5 105 LEU A N 1
ATOM 836 C CA . LEU A 1 105 ? 9.086 -11.336 -14.094 1 94.5 105 LEU A CA 1
ATOM 837 C C . LEU A 1 105 ? 9.359 -11.344 -12.594 1 94.5 105 LEU A C 1
ATOM 839 O O . LEU A 1 105 ? 8.422 -11.312 -11.781 1 94.5 105 LEU A O 1
ATOM 843 N N . ALA A 1 106 ? 10.625 -11.359 -12.266 1 95.75 106 ALA A N 1
ATOM 844 C CA . ALA A 1 106 ? 11.008 -11.312 -10.859 1 95.75 106 ALA A CA 1
ATOM 845 C C . ALA A 1 106 ? 10.562 -10 -10.211 1 95.75 106 ALA A C 1
ATOM 847 O O . ALA A 1 106 ? 9.992 -10.008 -9.125 1 95.75 106 ALA A O 1
ATOM 848 N N . LEU A 1 107 ? 10.758 -8.984 -10.945 1 95.06 107 LEU A N 1
ATOM 849 C CA . LEU A 1 107 ? 10.375 -7.664 -10.453 1 95.06 107 LEU A CA 1
ATOM 850 C C . LEU A 1 107 ? 8.859 -7.562 -10.289 1 95.06 107 LEU A C 1
ATOM 852 O O . LEU A 1 107 ? 8.375 -7.062 -9.273 1 95.06 107 LEU A O 1
ATOM 856 N N . ALA A 1 108 ? 8.156 -8.031 -11.203 1 94.69 108 ALA A N 1
ATOM 857 C CA . ALA A 1 108 ? 6.699 -7.973 -11.164 1 94.69 108 ALA A CA 1
ATOM 858 C C . ALA A 1 108 ? 6.148 -8.812 -10.016 1 94.69 108 ALA A C 1
ATOM 860 O O . ALA A 1 108 ? 5.32 -8.336 -9.234 1 94.69 108 ALA A O 1
ATOM 861 N N . ALA A 1 109 ? 6.613 -10.023 -9.93 1 96.31 109 ALA A N 1
ATOM 862 C CA . ALA A 1 109 ? 6.156 -10.906 -8.859 1 96.31 109 ALA A CA 1
ATOM 863 C C . ALA A 1 109 ? 6.5 -10.32 -7.488 1 96.31 109 ALA A C 1
ATOM 865 O O . ALA A 1 109 ? 5.656 -10.297 -6.59 1 96.31 109 ALA A O 1
ATOM 866 N N . TYR A 1 110 ? 7.699 -9.859 -7.43 1 96.31 110 TYR A N 1
ATOM 867 C CA . TYR A 1 110 ? 8.172 -9.266 -6.184 1 96.31 110 TYR A CA 1
ATOM 868 C C . TYR A 1 110 ? 7.285 -8.094 -5.77 1 96.31 110 TYR A C 1
ATOM 870 O O . TYR A 1 110 ? 6.801 -8.047 -4.637 1 96.31 110 TYR A O 1
ATOM 878 N N . GLN A 1 111 ? 7.043 -7.254 -6.656 1 95.19 111 GLN A N 1
ATOM 879 C CA . GLN A 1 111 ? 6.293 -6.039 -6.352 1 95.19 111 GLN A CA 1
ATOM 880 C C . GLN A 1 111 ? 4.84 -6.355 -6.02 1 95.19 111 GLN A C 1
ATOM 882 O O . GLN A 1 111 ? 4.285 -5.828 -5.055 1 95.19 111 GLN A O 1
ATOM 887 N N . VAL A 1 112 ? 4.238 -7.133 -6.77 1 95.75 112 VAL A N 1
ATOM 888 C CA . VAL A 1 112 ? 2.832 -7.449 -6.562 1 95.75 112 VAL A CA 1
ATOM 889 C C . VAL A 1 112 ? 2.654 -8.172 -5.227 1 95.75 112 VAL A C 1
ATOM 891 O O . VAL A 1 112 ? 1.706 -7.898 -4.488 1 95.75 112 VAL A O 1
ATOM 894 N N . MET A 1 113 ? 3.557 -9.039 -4.953 1 97.25 113 MET A N 1
ATOM 895 C CA . MET A 1 113 ? 3.451 -9.766 -3.689 1 97.25 113 MET A CA 1
ATOM 896 C C . MET A 1 113 ? 3.717 -8.844 -2.506 1 97.25 113 MET A C 1
ATOM 898 O O . MET A 1 113 ? 3.092 -8.984 -1.452 1 97.25 113 MET A O 1
ATOM 902 N N . LEU A 1 114 ? 4.609 -7.941 -2.666 1 96.44 114 LEU A N 1
ATOM 903 C CA . LEU A 1 114 ? 4.84 -6.961 -1.61 1 96.44 114 LEU A CA 1
ATOM 904 C C . LEU A 1 114 ? 3.613 -6.078 -1.409 1 96.44 114 LEU A C 1
ATOM 906 O O . LEU A 1 114 ? 3.266 -5.742 -0.276 1 96.44 114 LEU A O 1
ATOM 910 N N . ASN A 1 115 ? 3.039 -5.695 -2.469 1 95.88 115 ASN A N 1
ATOM 911 C CA . ASN A 1 115 ? 1.79 -4.945 -2.375 1 95.88 115 ASN A CA 1
ATOM 912 C C . ASN A 1 115 ? 0.717 -5.734 -1.632 1 95.88 115 ASN A C 1
ATOM 914 O O . ASN A 1 115 ? 0.006 -5.188 -0.789 1 95.88 115 ASN A O 1
ATOM 918 N N . THR A 1 116 ? 0.621 -6.992 -1.993 1 95.81 116 THR A N 1
ATOM 919 C CA . THR A 1 116 ? -0.324 -7.875 -1.319 1 95.81 116 THR A CA 1
ATOM 920 C C . THR A 1 116 ? -0.061 -7.902 0.183 1 95.81 116 THR A C 1
ATOM 922 O O . THR A 1 116 ? -0.992 -7.797 0.984 1 95.81 116 THR A O 1
ATOM 925 N N . TYR A 1 117 ? 1.191 -8.062 0.499 1 97 117 TYR A N 1
ATOM 926 C CA . TYR A 1 117 ? 1.589 -8.094 1.902 1 97 117 TYR A CA 1
ATOM 927 C C . TYR A 1 117 ? 1.203 -6.797 2.607 1 97 117 TYR A C 1
ATOM 929 O O . TYR A 1 117 ? 0.719 -6.82 3.74 1 97 117 TYR A O 1
ATOM 937 N N . SER A 1 118 ? 1.389 -5.727 1.956 1 96 118 SER A N 1
ATOM 938 C CA . SER A 1 118 ? 1.04 -4.422 2.506 1 96 118 SER A CA 1
ATOM 939 C C . SER A 1 118 ? -0.463 -4.297 2.73 1 96 118 SER A C 1
ATOM 941 O O . SER A 1 118 ? -0.903 -3.824 3.779 1 96 118 SER A O 1
ATOM 943 N N . PHE A 1 119 ? -1.23 -4.754 1.797 1 95.12 119 PHE A N 1
ATOM 944 C CA . PHE A 1 119 ? -2.684 -4.754 1.921 1 95.12 119 PHE A CA 1
ATOM 945 C C . PHE A 1 119 ? -3.123 -5.602 3.109 1 95.12 119 PHE A C 1
ATOM 947 O O . PHE A 1 119 ? -4.023 -5.215 3.855 1 95.12 119 PHE A O 1
ATOM 954 N N . GLY A 1 120 ? -2.49 -6.699 3.148 1 96.19 120 GLY A N 1
ATOM 955 C CA . GLY A 1 120 ? -2.832 -7.578 4.254 1 96.19 120 GLY A CA 1
ATOM 956 C C . GLY A 1 120 ? -2.49 -6.988 5.613 1 96.19 120 GLY A C 1
ATOM 957 O O . GLY A 1 120 ? -3.25 -7.145 6.57 1 96.19 120 GLY A O 1
ATOM 958 N N . ALA A 1 121 ? -1.374 -6.371 5.637 1 96.81 121 ALA A N 1
ATOM 959 C CA . ALA A 1 121 ? -0.978 -5.727 6.887 1 96.81 121 ALA A CA 1
ATOM 960 C C . ALA A 1 121 ? -1.968 -4.633 7.277 1 96.81 121 ALA A C 1
ATOM 962 O O . ALA A 1 121 ? -2.33 -4.504 8.445 1 96.81 121 ALA A O 1
ATOM 963 N N . LEU A 1 122 ? -2.375 -3.893 6.324 1 95.81 122 LEU A N 1
ATOM 964 C CA . LEU A 1 122 ? -3.379 -2.859 6.555 1 95.81 122 LEU A CA 1
ATOM 965 C C . LEU A 1 122 ? -4.684 -3.471 7.051 1 95.81 122 LEU A C 1
ATOM 967 O O . LEU A 1 122 ? -5.219 -3.057 8.078 1 95.81 122 LEU A O 1
ATOM 971 N N . GLY A 1 123 ? -5.207 -4.41 6.285 1 95.69 123 GLY A N 1
ATOM 972 C CA . GLY A 1 123 ? -6.453 -5.059 6.656 1 95.69 123 GLY A CA 1
ATOM 973 C C . GLY A 1 123 ? -6.414 -5.676 8.039 1 95.69 123 GLY A C 1
ATOM 974 O O . GLY A 1 123 ? -7.355 -5.527 8.82 1 95.69 123 GLY A O 1
ATOM 975 N N . LEU A 1 124 ? -5.32 -6.352 8.352 1 96 124 LEU A N 1
ATOM 976 C CA . LEU A 1 124 ? -5.172 -6.977 9.656 1 96 124 LEU A CA 1
ATOM 977 C C . LEU A 1 124 ? -5.109 -5.926 10.758 1 96 124 LEU A C 1
ATOM 979 O O . LEU A 1 124 ? -5.652 -6.129 11.852 1 96 124 LEU A O 1
ATOM 983 N N . GLY A 1 125 ? -4.449 -4.898 10.461 1 96.25 125 GLY A N 1
ATOM 984 C CA . GLY A 1 125 ? -4.43 -3.805 11.422 1 96.25 125 GLY A CA 1
ATOM 985 C C . GLY A 1 125 ? -5.809 -3.244 11.719 1 96.25 125 GLY A C 1
ATOM 986 O O . GLY A 1 125 ? -6.152 -2.992 12.875 1 96.25 125 GLY A O 1
ATOM 987 N N . LEU A 1 126 ? -6.547 -2.982 10.703 1 94.88 126 LEU A N 1
ATOM 988 C CA . LEU A 1 126 ? -7.898 -2.457 10.875 1 94.88 126 LEU A CA 1
ATOM 989 C C . LEU A 1 126 ? -8.766 -3.43 11.664 1 94.88 126 LEU A C 1
ATOM 991 O O . LEU A 1 126 ? -9.492 -3.021 12.57 1 94.88 126 LEU A O 1
ATOM 995 N N . LEU A 1 127 ? -8.664 -4.699 11.344 1 93.81 127 LEU A N 1
ATOM 996 C CA . LEU A 1 127 ? -9.445 -5.719 12.039 1 93.81 127 LEU A CA 1
ATOM 997 C C . LEU A 1 127 ? -9.039 -5.805 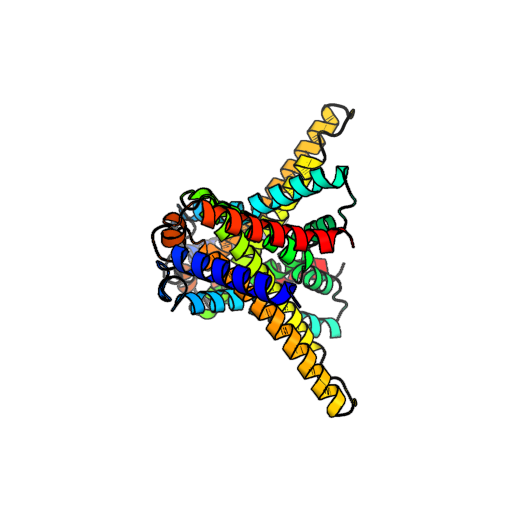13.508 1 93.81 127 LEU A C 1
ATOM 999 O O . LEU A 1 127 ? -9.891 -5.953 14.383 1 93.81 127 LEU A O 1
ATOM 1003 N N . LEU A 1 128 ? -7.781 -5.766 13.727 1 93.19 128 LEU A N 1
ATOM 1004 C CA . LEU A 1 128 ? -7.301 -5.781 15.102 1 93.19 128 LEU A CA 1
ATOM 1005 C C . LEU A 1 128 ? -7.793 -4.559 15.867 1 93.19 128 LEU A C 1
ATOM 1007 O O . LEU A 1 128 ? -8.188 -4.66 17.031 1 93.19 128 LEU A O 1
ATOM 1011 N N . GLY A 1 129 ? -7.711 -3.436 15.242 1 92.56 129 GLY A N 1
ATOM 1012 C CA . GLY A 1 129 ? -8.273 -2.24 15.852 1 92.56 129 GLY A CA 1
ATOM 1013 C C . GLY A 1 129 ? -9.734 -2.387 16.219 1 92.56 129 GLY A C 1
ATOM 1014 O O . GLY A 1 129 ? -10.141 -1.991 17.312 1 92.56 129 GLY A O 1
ATOM 1015 N N . GLN A 1 130 ? -10.477 -2.912 15.344 1 90.38 130 GLN A N 1
ATOM 1016 C CA . GLN A 1 130 ? -11.891 -3.143 15.617 1 90.38 130 GLN A CA 1
ATOM 1017 C C . GLN A 1 130 ? -12.078 -4.098 16.797 1 90.38 130 GLN A C 1
ATOM 1019 O O . GLN A 1 130 ? -12.961 -3.898 17.625 1 90.38 130 GLN A O 1
ATOM 1024 N N . TRP A 1 131 ? -11.266 -5.074 16.781 1 87.81 131 TRP A N 1
ATOM 1025 C CA . TRP A 1 131 ? -11.352 -6.043 17.875 1 87.81 131 TRP A CA 1
ATOM 1026 C C . TRP A 1 131 ? -11.07 -5.383 19.219 1 87.81 131 TRP A C 1
ATOM 1028 O O . TRP A 1 131 ? -11.742 -5.664 20.219 1 87.81 131 TRP A O 1
ATOM 1038 N N . ILE A 1 132 ? -10.102 -4.547 19.266 1 85.31 132 ILE A N 1
ATOM 1039 C CA . ILE A 1 132 ? -9.742 -3.826 20.484 1 85.31 132 ILE A CA 1
ATOM 1040 C C . ILE A 1 132 ? -10.922 -2.973 20.938 1 85.31 132 ILE A C 1
ATOM 1042 O O . ILE A 1 132 ? -11.195 -2.871 22.141 1 85.31 132 ILE A O 1
ATOM 1046 N N . CYS A 1 133 ? -11.594 -2.395 20.016 1 85.56 133 CYS A N 1
ATOM 1047 C CA . CYS A 1 133 ? -12.672 -1.47 20.344 1 85.56 133 CYS A CA 1
ATOM 1048 C C . CYS A 1 133 ? -13.938 -2.225 20.75 1 85.56 133 CYS A C 1
ATOM 1050 O O . CYS A 1 133 ? -14.797 -1.681 21.438 1 85.56 133 CYS A O 1
ATOM 1052 N N . ILE A 1 134 ? -14.32 -3.4 20.047 1 75.44 134 ILE A N 1
ATOM 1053 C CA . ILE A 1 134 ? -15.516 -4.16 20.391 1 75.44 134 ILE A CA 1
ATOM 1054 C C . ILE A 1 134 ? -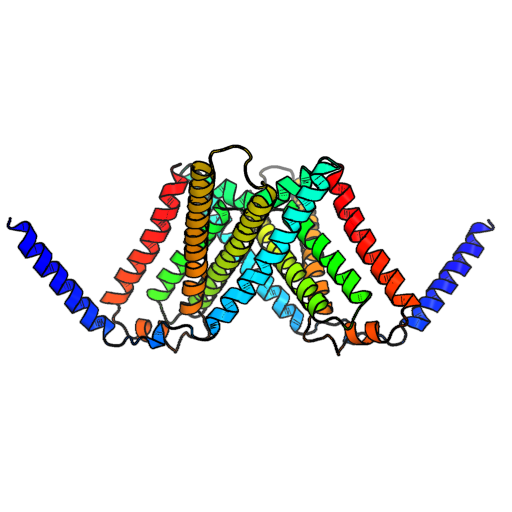15.43 -4.609 21.844 1 75.44 134 ILE A C 1
ATOM 1056 O O . ILE A 1 134 ? -16.453 -4.773 22.516 1 75.44 134 ILE A O 1
ATOM 1060 N N . GLY A 1 135 ? -14.711 -3.938 22.672 1 63.06 135 GLY A N 1
ATOM 1061 C CA . GLY A 1 135 ? -14.68 -4.188 24.109 1 63.06 135 GLY A CA 1
ATOM 1062 C C . GLY A 1 135 ? -14.945 -5.637 24.453 1 63.06 135 GLY A C 1
ATOM 1063 O O . GLY A 1 135 ? -15.289 -6.441 23.594 1 63.06 135 GLY A O 1
ATOM 1064 N N . ALA A 1 136 ? -14.469 -6.16 25.688 1 56.84 136 ALA A N 1
ATOM 1065 C CA . ALA A 1 136 ? -14.742 -7.473 26.266 1 56.84 136 ALA A CA 1
ATOM 1066 C C . ALA A 1 136 ? -16.234 -7.781 26.25 1 56.84 136 ALA A C 1
ATOM 1068 O O . ALA A 1 136 ? -17.047 -6.965 26.703 1 56.84 136 ALA A O 1
ATOM 1069 N N . PRO A 1 137 ? -16.688 -8.602 25.281 1 55.78 137 PRO A N 1
ATOM 1070 C CA . PRO A 1 137 ? -18.109 -8.93 25.328 1 55.78 137 PRO A CA 1
ATOM 1071 C C . PRO A 1 137 ? -18.625 -9.117 26.75 1 55.78 137 PRO A C 1
ATOM 1073 O O . PRO A 1 137 ? -17.891 -9.57 27.625 1 55.78 137 PRO A O 1
ATOM 1076 N N . PRO A 1 138 ? -19.734 -8.414 27.016 1 58.34 138 PRO A N 1
ATOM 1077 C CA . PRO A 1 138 ? -20.312 -8.562 28.359 1 58.34 138 PRO A CA 1
ATOM 1078 C C . PRO A 1 138 ? -20.141 -9.977 28.906 1 58.34 138 PRO A C 1
ATOM 1080 O O . PRO A 1 138 ? -19.688 -10.875 28.203 1 58.34 138 PRO A O 1
ATOM 1083 N N . ALA A 1 139 ? -21.406 -10.297 29.734 1 54.28 139 ALA A N 1
ATOM 1084 C CA . ALA A 1 139 ? -21.797 -11.328 30.703 1 54.28 139 ALA A CA 1
ATOM 1085 C C . ALA A 1 139 ? -21.703 -12.719 30.094 1 54.28 139 ALA A C 1
ATOM 1087 O O . ALA A 1 139 ? -22.281 -13.672 30.609 1 54.28 139 ALA A O 1
ATOM 1088 N N . SER A 1 140 ? -21.203 -12.805 28.844 1 59.94 140 SER A N 1
ATOM 1089 C CA . SER A 1 140 ? -21.312 -14.227 28.562 1 59.94 140 SER A CA 1
ATOM 1090 C C . SER A 1 140 ? -20.359 -15.047 29.438 1 59.94 140 SER A C 1
ATOM 1092 O O . SER A 1 140 ? -19.438 -14.5 30.031 1 59.94 140 SER A O 1
ATOM 1094 N N . GLY A 1 141 ? -20.781 -16.172 29.766 1 70.62 141 GLY A N 1
ATOM 1095 C CA . GLY A 1 141 ? -20 -17.078 30.594 1 70.62 141 GLY A CA 1
ATOM 1096 C C . GLY A 1 141 ? -18.531 -17.109 30.219 1 70.62 141 GLY A C 1
ATOM 1097 O O . GLY A 1 141 ? -18.172 -16.812 29.078 1 70.62 141 GLY A O 1
ATOM 1098 N N . LEU A 1 142 ? -17.75 -17.016 31.125 1 74.44 142 LEU A N 1
ATOM 1099 C CA . LEU A 1 142 ? -16.297 -17.016 31.016 1 74.44 142 LEU A CA 1
ATOM 1100 C C . LEU A 1 142 ? -15.828 -17.953 29.922 1 74.44 142 LEU A C 1
ATOM 1102 O O . LEU A 1 142 ? -14.914 -17.641 29.156 1 74.44 142 LEU A O 1
ATOM 1106 N N . LEU A 1 143 ? -16.625 -19.062 29.828 1 77.12 143 LEU A N 1
ATOM 1107 C CA . LEU A 1 143 ? -16.203 -20.062 28.859 1 77.12 143 LEU A CA 1
ATOM 1108 C C . LEU A 1 143 ? -16.484 -19.578 27.438 1 77.12 143 LEU A C 1
ATOM 1110 O O . LEU A 1 143 ? -15.633 -19.719 26.562 1 77.12 143 LEU A O 1
ATOM 1114 N N . HIS A 1 144 ? -17.625 -19.016 27.172 1 76.62 144 HIS A N 1
ATOM 1115 C CA . HIS A 1 144 ? -18 -18.531 25.844 1 76.62 144 HIS A CA 1
ATOM 1116 C C . HIS A 1 144 ? -17.109 -17.375 25.422 1 76.62 144 HIS A C 1
ATOM 1118 O O . HIS A 1 144 ? -16.719 -17.281 24.25 1 76.62 144 HIS A O 1
ATOM 1124 N N . ALA A 1 145 ? -16.781 -16.641 26.359 1 77.62 145 ALA A N 1
ATOM 1125 C CA . ALA A 1 145 ? -15.898 -15.523 26.078 1 77.62 145 ALA A CA 1
ATOM 1126 C C . ALA A 1 145 ? -14.492 -16 25.719 1 77.62 145 ALA A C 1
ATOM 1128 O O . ALA A 1 145 ? -13.859 -15.477 24.797 1 77.62 145 ALA A O 1
ATOM 1129 N N . SER A 1 146 ? -14.109 -17 26.484 1 80 146 SER A N 1
ATOM 1130 C CA . SER A 1 146 ? -12.781 -17.547 26.234 1 80 146 SER A CA 1
ATOM 1131 C C . SER A 1 146 ? -12.719 -18.234 24.875 1 80 146 SER A C 1
ATOM 1133 O O . SER A 1 146 ? -11.727 -18.109 24.156 1 80 146 SER A O 1
ATOM 1135 N N . MET A 1 147 ? -13.734 -18.922 24.531 1 82.19 147 MET A N 1
ATOM 1136 C CA . MET A 1 147 ? -13.773 -19.625 23.25 1 82.19 147 MET A CA 1
ATOM 1137 C C . MET A 1 147 ? -13.836 -18.641 22.094 1 82.19 147 MET A C 1
ATOM 1139 O O . MET A 1 147 ? -13.188 -18.844 21.062 1 82.19 147 MET A O 1
ATOM 1143 N N . ARG A 1 148 ? -14.547 -17.672 22.297 1 80.12 148 ARG A N 1
ATOM 1144 C CA . ARG A 1 148 ? -14.633 -16.641 21.266 1 80.12 148 ARG A CA 1
ATOM 1145 C C . ARG A 1 148 ? -13.289 -15.953 21.047 1 80.12 148 ARG A C 1
ATOM 1147 O O . ARG A 1 148 ? -12.852 -15.766 19.922 1 80.12 148 ARG A O 1
ATOM 1154 N N . THR A 1 149 ? -12.695 -15.656 22.141 1 82.25 149 THR A N 1
ATOM 1155 C CA . THR A 1 149 ? -11.391 -15.016 22.062 1 82.25 149 THR A CA 1
ATOM 1156 C C . THR A 1 149 ? -10.367 -15.938 21.422 1 82.25 149 THR A C 1
ATOM 1158 O O . THR A 1 149 ? -9.555 -15.508 20.594 1 82.25 149 THR A O 1
ATOM 1161 N N . ALA A 1 150 ? -10.508 -17.125 21.75 1 85.44 150 ALA A N 1
ATOM 1162 C CA . ALA A 1 150 ? -9.586 -18.109 21.172 1 85.44 150 ALA A CA 1
ATOM 1163 C C . ALA A 1 150 ? -9.828 -18.266 19.672 1 85.44 150 ALA A C 1
ATOM 1165 O O . ALA A 1 150 ? -8.883 -18.375 18.891 1 85.44 150 ALA A O 1
ATOM 1166 N N . GLY A 1 151 ? -11.062 -18.312 19.359 1 86.38 151 GLY A N 1
ATOM 1167 C CA . GLY A 1 151 ? -11.406 -18.422 17.953 1 86.38 151 GLY A CA 1
ATOM 1168 C C . GLY A 1 151 ? -10.93 -17.25 17.125 1 86.38 151 GLY A C 1
ATOM 1169 O O . GLY A 1 151 ? -10.336 -17.438 16.047 1 86.38 151 GLY A O 1
ATOM 1170 N N . ILE A 1 152 ? -11.102 -16.141 17.625 1 87.44 152 ILE A N 1
ATOM 1171 C CA . ILE A 1 152 ? -10.664 -14.93 16.922 1 87.44 152 ILE A CA 1
ATOM 1172 C C . ILE A 1 152 ? -9.141 -14.906 16.844 1 87.44 152 ILE A C 1
ATOM 1174 O O . ILE A 1 152 ? -8.578 -14.57 15.805 1 87.44 152 ILE A O 1
ATOM 1178 N N . GLY A 1 153 ? -8.617 -15.32 17.938 1 89.25 153 GLY A N 1
ATOM 1179 C CA . GLY A 1 153 ? -7.168 -15.398 17.953 1 89.25 153 GLY A CA 1
ATOM 1180 C C . GLY A 1 153 ? -6.621 -16.359 16.906 1 89.25 153 GLY A C 1
ATOM 1181 O O . GLY A 1 153 ? -5.637 -16.062 16.234 1 89.25 153 GLY A O 1
ATOM 1182 N N . ALA A 1 154 ? -7.223 -17.406 16.781 1 90.62 154 ALA A N 1
ATOM 1183 C CA . ALA A 1 154 ? -6.812 -18.406 15.797 1 90.62 154 ALA A CA 1
ATOM 1184 C C . ALA A 1 154 ? -6.98 -17.875 14.375 1 90.62 154 ALA A C 1
ATOM 1186 O O . ALA A 1 154 ? -6.098 -18.047 13.531 1 90.62 154 ALA A O 1
ATOM 1187 N N . LEU A 1 155 ? -8.062 -17.234 14.148 1 91.56 155 LEU A N 1
ATOM 1188 C CA . LEU A 1 155 ? -8.32 -16.672 12.82 1 91.56 155 LEU A CA 1
ATOM 1189 C C . LEU A 1 155 ? -7.297 -15.602 12.469 1 91.56 155 LEU A C 1
ATOM 1191 O O . LEU A 1 155 ? -6.809 -15.555 11.336 1 91.56 155 LEU A O 1
ATOM 1195 N N . PHE A 1 156 ? -6.93 -14.859 13.461 1 93 156 PHE A N 1
ATOM 1196 C CA . PHE A 1 156 ? -5.918 -13.828 13.242 1 93 156 PHE A CA 1
ATOM 1197 C C . PHE A 1 156 ? -4.566 -14.461 12.938 1 93 156 PHE A C 1
ATOM 1199 O O . PHE A 1 156 ? -3.836 -13.977 12.07 1 93 156 PHE A O 1
ATOM 1206 N N . SER A 1 157 ? -4.309 -15.516 13.602 1 93.69 157 SER A N 1
ATOM 1207 C CA . SER A 1 157 ? -3.033 -16.188 13.391 1 93.69 157 SER A CA 1
ATOM 1208 C C . SER A 1 157 ? -2.943 -16.766 11.977 1 93.69 157 SER A C 1
ATOM 1210 O O . SER A 1 157 ? -1.901 -16.672 11.328 1 93.69 157 SER A O 1
ATOM 1212 N N . ILE A 1 158 ? -4.031 -17.266 11.539 1 93.06 158 ILE A N 1
ATOM 1213 C CA . ILE A 1 158 ? -4.07 -17.828 10.195 1 93.06 158 ILE A CA 1
ATOM 1214 C C . ILE A 1 158 ? -3.92 -16.719 9.156 1 93.06 158 ILE A C 1
ATOM 1216 O O . ILE A 1 158 ? -3.131 -16.828 8.219 1 93.06 158 ILE A O 1
ATOM 1220 N N . ALA A 1 159 ? -4.676 -15.688 9.383 1 94.31 159 ALA A N 1
ATOM 1221 C CA . ALA A 1 159 ? -4.602 -14.555 8.461 1 94.31 159 ALA A CA 1
ATOM 1222 C C . ALA A 1 159 ? -3.193 -13.969 8.422 1 94.31 159 ALA A C 1
ATOM 1224 O O . ALA A 1 159 ? -2.682 -13.641 7.352 1 94.31 159 ALA A O 1
ATOM 1225 N N . PHE A 1 160 ? -2.59 -13.914 9.594 1 96 160 PHE A N 1
ATOM 1226 C CA . PHE A 1 160 ? -1.224 -13.414 9.68 1 96 160 PHE A CA 1
ATOM 1227 C C . PHE A 1 160 ? -0.261 -14.344 8.945 1 96 160 PHE A C 1
ATOM 1229 O O . PHE A 1 160 ? 0.615 -13.883 8.211 1 96 160 PHE A O 1
ATOM 1236 N N . GLY A 1 161 ? -0.428 -15.586 9.172 1 95.5 161 GLY A N 1
ATOM 1237 C CA . GLY A 1 161 ? 0.4 -16.562 8.484 1 95.5 161 GLY A CA 1
ATOM 1238 C C . GLY A 1 161 ? 0.274 -16.5 6.973 1 95.5 161 GLY A C 1
ATOM 1239 O O . GLY A 1 161 ? 1.276 -16.562 6.258 1 95.5 161 GLY A O 1
ATOM 1240 N N . LEU A 1 162 ? -0.941 -16.359 6.492 1 94.31 162 LEU A N 1
ATOM 1241 C CA . LEU A 1 162 ? -1.176 -16.234 5.059 1 94.31 162 LEU A CA 1
ATOM 1242 C C . LEU A 1 162 ? -0.529 -14.977 4.496 1 94.31 162 LEU A C 1
ATOM 1244 O O . LEU A 1 162 ? 0.053 -15 3.41 1 94.31 162 LEU A O 1
ATOM 1248 N N . ASN A 1 163 ? -0.646 -13.93 5.227 1 97.12 163 ASN A N 1
ATOM 1249 C CA . ASN A 1 163 ? -0.023 -12.688 4.785 1 97.12 163 ASN A CA 1
ATOM 1250 C C . ASN A 1 163 ? 1.499 -12.789 4.789 1 97.12 163 ASN A C 1
ATOM 1252 O O . ASN A 1 163 ? 2.162 -12.273 3.889 1 97.12 163 ASN A O 1
ATOM 1256 N N . LEU A 1 164 ? 1.993 -13.43 5.832 1 96.38 164 LEU A N 1
ATOM 1257 C CA . LEU A 1 164 ? 3.436 -13.633 5.895 1 96.38 164 LEU A CA 1
ATOM 1258 C C . LEU A 1 164 ? 3.91 -14.508 4.734 1 96.38 164 LEU A C 1
ATOM 1260 O O . LEU A 1 164 ? 5.012 -14.312 4.215 1 96.38 164 LEU A O 1
ATOM 1264 N N . ALA A 1 165 ? 3.064 -15.391 4.34 1 95.88 165 ALA A N 1
ATOM 1265 C CA . ALA A 1 165 ? 3.383 -16.219 3.176 1 95.88 165 ALA A CA 1
ATOM 1266 C C . ALA A 1 165 ? 3.541 -15.359 1.922 1 95.88 165 ALA A C 1
ATOM 1268 O O . ALA A 1 165 ? 4.406 -15.625 1.085 1 95.88 165 ALA A O 1
ATOM 1269 N N . ALA A 1 166 ? 2.713 -14.375 1.791 1 96.12 166 ALA A N 1
ATOM 1270 C CA . ALA A 1 166 ? 2.84 -13.461 0.661 1 96.12 166 ALA A CA 1
ATOM 1271 C C . ALA A 1 166 ? 4.199 -12.766 0.666 1 96.12 166 ALA A C 1
ATOM 1273 O O . ALA A 1 166 ? 4.863 -12.68 -0.371 1 96.12 166 ALA A O 1
ATOM 1274 N N . TRP A 1 167 ? 4.629 -12.328 1.786 1 96.94 167 TRP A N 1
ATOM 1275 C CA . TRP A 1 167 ? 5.945 -11.703 1.901 1 96.94 167 TRP A CA 1
ATOM 1276 C C . TRP A 1 167 ? 7.047 -12.695 1.559 1 96.94 167 TRP A C 1
ATOM 1278 O O . TRP A 1 167 ? 8.031 -12.344 0.903 1 96.94 167 TRP A O 1
ATOM 1288 N N . TYR A 1 168 ? 6.879 -13.875 2.055 1 96.62 168 TYR A N 1
ATOM 1289 C CA . TYR A 1 168 ? 7.895 -14.898 1.831 1 96.62 168 TYR A CA 1
ATOM 1290 C C . TYR A 1 168 ? 8.062 -15.18 0.344 1 96.62 168 TYR A C 1
ATOM 1292 O O . TYR A 1 168 ? 9.188 -15.352 -0.137 1 96.62 168 TYR A O 1
ATOM 1300 N N . VAL A 1 169 ? 6.969 -15.266 -0.375 1 96.31 169 VAL A N 1
ATOM 1301 C CA . VAL A 1 169 ? 7.043 -15.453 -1.82 1 96.31 169 VAL A CA 1
ATOM 1302 C C . VAL A 1 169 ? 7.766 -14.266 -2.457 1 96.31 169 VAL A C 1
ATOM 1304 O O . VAL A 1 169 ? 8.57 -14.438 -3.375 1 96.31 169 VAL A O 1
ATOM 1307 N N . ALA A 1 170 ? 7.418 -13.07 -1.986 1 96.5 170 ALA A N 1
ATOM 1308 C CA . ALA A 1 170 ? 8.141 -11.898 -2.471 1 96.5 170 ALA A CA 1
ATOM 1309 C C . ALA A 1 170 ? 9.641 -12.031 -2.219 1 96.5 170 ALA A C 1
ATOM 1311 O O . ALA A 1 170 ? 10.453 -11.719 -3.09 1 96.5 170 ALA A O 1
ATOM 1312 N N . PHE A 1 171 ? 9.992 -12.523 -1.077 1 95.56 171 PHE A N 1
ATOM 1313 C CA . PHE A 1 171 ? 11.383 -12.734 -0.697 1 95.56 171 PHE A CA 1
ATOM 1314 C C . PHE A 1 171 ? 12.062 -13.711 -1.648 1 95.56 171 PHE A C 1
ATOM 1316 O O . PHE A 1 171 ? 13.188 -13.469 -2.096 1 95.56 171 PHE A O 1
ATOM 1323 N N . LEU A 1 172 ? 11.391 -14.766 -1.976 1 94.69 172 LEU A N 1
ATOM 1324 C CA . LEU A 1 172 ? 11.945 -15.766 -2.881 1 94.69 172 LEU A CA 1
ATOM 1325 C C . LEU A 1 172 ? 12.102 -15.203 -4.289 1 94.69 172 LEU A C 1
ATOM 1327 O O . LEU A 1 172 ? 13.062 -15.539 -4.992 1 94.69 172 LEU A O 1
ATOM 1331 N N . ALA A 1 173 ? 11.172 -14.312 -4.672 1 94.88 173 ALA A N 1
ATOM 1332 C CA . ALA A 1 173 ? 11.148 -13.781 -6.031 1 94.88 173 ALA A CA 1
ATOM 1333 C C . ALA A 1 173 ? 12 -12.523 -6.148 1 94.88 173 ALA A C 1
ATOM 1335 O O . ALA A 1 173 ? 12.062 -11.898 -7.207 1 94.88 173 ALA A O 1
ATOM 1336 N N . SER A 1 174 ? 12.672 -12.156 -5.137 1 93.88 174 SER A N 1
ATOM 1337 C CA . SER A 1 174 ? 13.391 -10.891 -5.098 1 93.88 174 SER A CA 1
ATOM 1338 C C . SER A 1 174 ? 14.43 -10.805 -6.215 1 93.88 174 SER A C 1
ATOM 1340 O O . SER A 1 174 ? 15.242 -11.719 -6.379 1 93.88 174 SER A O 1
ATOM 1342 N N . PRO A 1 175 ? 14.398 -9.664 -6.961 1 92.19 175 PRO A N 1
ATOM 1343 C CA . PRO A 1 175 ? 15.391 -9.5 -8.031 1 92.19 175 PRO A CA 1
ATOM 1344 C C . PRO A 1 175 ? 16.828 -9.492 -7.508 1 92.19 175 PRO A C 1
ATOM 1346 O O . PRO A 1 175 ? 17.75 -9.867 -8.227 1 92.19 175 PRO A O 1
ATOM 1349 N N . LYS A 1 176 ? 17.047 -9.078 -6.34 1 90.06 176 LYS A N 1
ATOM 1350 C CA . LYS A 1 176 ? 18.375 -9.039 -5.73 1 90.06 176 LYS A CA 1
ATOM 1351 C C . LYS A 1 176 ? 18.922 -10.453 -5.504 1 90.06 176 LYS A C 1
ATOM 1353 O O . LYS A 1 176 ? 20.125 -10.641 -5.352 1 90.06 176 LYS A O 1
ATOM 1358 N N . ARG A 1 177 ? 18 -11.398 -5.566 1 88.88 177 ARG A N 1
ATOM 1359 C CA . ARG A 1 177 ? 18.406 -12.766 -5.238 1 88.88 177 ARG A CA 1
ATOM 1360 C C . ARG A 1 177 ? 18.25 -13.68 -6.445 1 88.88 177 ARG A C 1
ATOM 1362 O O . ARG A 1 177 ? 18.109 -14.898 -6.293 1 88.88 177 ARG A O 1
ATOM 1369 N N . MET A 1 178 ? 18.219 -13.172 -7.551 1 89.38 178 MET A N 1
ATOM 1370 C CA . MET A 1 178 ? 17.984 -13.961 -8.75 1 89.38 178 MET A CA 1
ATOM 1371 C C . MET A 1 178 ? 19.141 -14.938 -9 1 89.38 178 MET A C 1
ATOM 1373 O O . MET A 1 178 ? 18.938 -16.016 -9.57 1 89.38 178 MET A O 1
ATOM 1377 N N . HIS A 1 179 ? 20.312 -14.586 -8.523 1 88.44 179 HIS A N 1
ATOM 1378 C CA . HIS A 1 179 ? 21.469 -15.422 -8.797 1 88.44 179 HIS A CA 1
ATOM 1379 C C . HIS A 1 179 ? 21.969 -16.109 -7.527 1 88.44 179 HIS A C 1
ATOM 1381 O O . HIS A 1 179 ? 23.109 -16.578 -7.473 1 88.44 179 HIS A O 1
ATOM 1387 N N . THR A 1 180 ? 21.094 -15.984 -6.559 1 86.94 180 THR A N 1
ATOM 1388 C CA . THR A 1 180 ? 21.438 -16.672 -5.316 1 86.94 180 THR A CA 1
ATOM 1389 C C . THR A 1 180 ? 20.203 -17.359 -4.719 1 86.94 180 THR A C 1
ATOM 1391 O O . THR A 1 180 ? 19.078 -17.078 -5.117 1 86.94 180 THR A O 1
ATOM 1394 N N . GLY A 1 181 ? 20.547 -18.328 -4.012 1 88.38 181 GLY A N 1
ATOM 1395 C CA . GLY A 1 181 ? 19.5 -18.938 -3.207 1 88.38 181 GLY A CA 1
ATOM 1396 C C . GLY A 1 181 ? 18.5 -19.734 -4.031 1 88.38 181 GLY A C 1
ATOM 1397 O O . GLY A 1 181 ? 18.891 -20.531 -4.895 1 88.38 181 GLY A O 1
ATOM 1398 N N . PHE A 1 182 ? 17.25 -19.609 -3.801 1 90.62 182 PHE A N 1
ATOM 1399 C CA . PHE A 1 182 ? 16.172 -20.406 -4.359 1 90.62 182 PHE A CA 1
ATOM 1400 C C . PHE A 1 182 ? 16.109 -20.25 -5.875 1 90.62 182 PHE A C 1
ATOM 1402 O O . PHE A 1 182 ? 16.016 -21.25 -6.602 1 90.62 182 PHE A O 1
ATOM 1409 N N . MET A 1 183 ? 16.172 -19.016 -6.375 1 91.44 183 MET A N 1
ATOM 1410 C CA . MET A 1 183 ? 15.992 -18.766 -7.801 1 91.44 183 MET A CA 1
ATOM 1411 C C . MET A 1 183 ? 17.141 -19.344 -8.609 1 91.44 183 MET A C 1
ATOM 1413 O O . MET A 1 183 ? 16.938 -19.844 -9.719 1 91.44 183 MET A O 1
ATOM 1417 N N . LEU A 1 184 ? 18.312 -19.266 -8.031 1 89.75 184 LEU A N 1
ATOM 1418 C CA . LEU A 1 184 ? 19.453 -19.875 -8.688 1 89.75 184 LEU A CA 1
ATOM 1419 C C . LEU A 1 184 ? 19.266 -21.391 -8.805 1 89.75 184 LEU A C 1
ATOM 1421 O O . LEU A 1 184 ? 19.531 -21.969 -9.859 1 89.75 184 LEU A O 1
ATOM 1425 N N . LYS A 1 185 ? 18.812 -21.969 -7.801 1 89.88 185 LYS A N 1
ATOM 1426 C CA . LYS A 1 185 ? 18.641 -23.406 -7.789 1 89.88 185 LYS A CA 1
ATOM 1427 C C . LYS A 1 185 ? 17.531 -23.828 -8.758 1 89.88 185 LYS A C 1
ATOM 1429 O O . LYS A 1 185 ? 17.656 -24.844 -9.445 1 89.88 185 LYS A O 1
ATOM 1434 N N . ILE A 1 186 ? 16.5 -23.109 -8.781 1 91.44 186 ILE A N 1
ATOM 1435 C CA . ILE A 1 186 ? 15.414 -23.391 -9.711 1 91.44 186 ILE A CA 1
ATOM 1436 C C . ILE A 1 186 ? 15.922 -23.281 -11.148 1 91.44 186 ILE A C 1
ATOM 1438 O O . ILE A 1 186 ? 15.547 -24.078 -12.008 1 91.44 186 ILE A O 1
ATOM 1442 N N . ALA A 1 187 ? 16.719 -22.266 -11.367 1 90.88 187 ALA A N 1
ATOM 1443 C CA . ALA A 1 187 ? 17.281 -22.062 -12.703 1 90.88 187 ALA A CA 1
ATOM 1444 C C . ALA A 1 187 ? 18.141 -23.25 -13.125 1 90.88 187 ALA A C 1
ATOM 1446 O O . ALA A 1 187 ? 18.266 -23.531 -14.32 1 90.88 187 ALA A O 1
ATOM 1447 N N . GLN A 1 188 ? 18.703 -23.922 -12.141 1 88.56 188 GLN A N 1
ATOM 1448 C CA . GLN A 1 188 ? 19.578 -25.047 -12.414 1 88.56 188 GLN A CA 1
ATOM 1449 C C . GLN A 1 188 ? 18.797 -26.344 -12.555 1 88.56 188 GLN A C 1
ATOM 1451 O O . GLN A 1 188 ? 19.312 -27.359 -13.047 1 88.56 188 GLN A O 1
ATOM 1456 N N . CYS A 1 189 ? 17.625 -26.281 -12.156 1 89.69 189 CYS A N 1
ATOM 1457 C CA . CYS A 1 189 ? 16.781 -27.469 -12.273 1 89.69 189 CYS A CA 1
ATOM 1458 C C . CYS A 1 189 ? 16.344 -27.688 -13.719 1 89.69 189 CYS A C 1
ATOM 1460 O O . CYS A 1 189 ? 16.234 -26.734 -14.492 1 89.69 189 CYS A O 1
ATOM 1462 N N . ALA A 1 190 ? 16.125 -28.906 -14.047 1 88.75 190 ALA A N 1
ATOM 1463 C CA . ALA A 1 190 ? 15.656 -29.266 -15.383 1 88.75 190 ALA A CA 1
ATOM 1464 C C . ALA A 1 190 ? 14.242 -28.734 -15.617 1 88.75 190 ALA A C 1
ATOM 1466 O O . ALA A 1 190 ? 13.438 -28.656 -14.688 1 88.75 190 ALA A O 1
ATOM 1467 N N . PRO A 1 191 ? 13.938 -28.375 -16.859 1 90.44 191 PRO A N 1
ATOM 1468 C CA . PRO A 1 191 ? 12.586 -27.906 -17.188 1 90.44 191 PRO A CA 1
ATOM 1469 C C . PRO A 1 191 ? 11.508 -28.922 -16.828 1 90.44 191 PRO A C 1
ATOM 1471 O O . PRO A 1 191 ? 10.367 -28.531 -16.531 1 90.44 191 PRO A O 1
ATOM 1474 N N . GLN A 1 192 ? 11.875 -30.188 -16.812 1 88.62 192 GLN A N 1
ATOM 1475 C CA . GLN A 1 192 ? 10.906 -31.234 -16.516 1 88.62 192 GLN A CA 1
ATOM 1476 C C . GLN A 1 192 ? 10.398 -31.109 -15.078 1 88.62 192 GLN A C 1
ATOM 1478 O O . GLN A 1 192 ? 9.312 -31.594 -14.758 1 88.62 192 GLN A O 1
ATOM 1483 N N . PHE A 1 193 ? 11.156 -30.516 -14.344 1 87.94 193 PHE A N 1
ATOM 1484 C CA . PHE A 1 193 ? 10.758 -30.312 -12.961 1 87.94 193 PHE A CA 1
ATOM 1485 C C . PHE A 1 193 ? 10.133 -28.922 -12.781 1 87.94 193 PHE A C 1
ATOM 1487 O O . PHE A 1 193 ? 9.086 -28.797 -12.133 1 87.94 193 PHE A O 1
ATOM 1494 N N . ARG A 1 194 ? 10.688 -27.922 -13.375 1 91.56 194 ARG A N 1
ATOM 1495 C CA . ARG A 1 194 ? 10.273 -26.547 -13.164 1 91.56 194 ARG A CA 1
ATOM 1496 C C . ARG A 1 194 ? 8.891 -26.281 -13.758 1 91.56 194 ARG A C 1
ATOM 1498 O O . ARG A 1 194 ? 8.086 -25.562 -13.18 1 91.56 194 ARG A O 1
ATOM 1505 N N . LEU A 1 195 ? 8.641 -26.844 -14.836 1 93.19 195 LEU A N 1
ATOM 1506 C CA . LEU A 1 195 ? 7.414 -26.531 -15.555 1 93.19 195 LEU A CA 1
ATOM 1507 C C . LEU A 1 195 ? 6.195 -27.094 -14.836 1 93.19 195 LEU A C 1
ATOM 1509 O O . LEU A 1 195 ? 5.207 -26.391 -14.633 1 93.19 195 LEU A O 1
ATOM 1513 N N . PRO A 1 196 ? 6.281 -28.359 -14.43 1 91.62 196 PRO A N 1
ATOM 1514 C CA . PRO A 1 196 ? 5.145 -28.844 -13.648 1 91.62 196 PRO A CA 1
ATOM 1515 C C . PRO A 1 196 ? 4.961 -28.078 -12.336 1 91.62 196 PRO A C 1
ATOM 1517 O O . PRO A 1 196 ? 3.828 -27.859 -11.898 1 91.62 196 PRO A O 1
ATOM 1520 N N . LEU A 1 197 ? 6.02 -27.781 -11.727 1 91.25 197 LEU A N 1
ATOM 1521 C CA . LEU A 1 197 ? 5.938 -26.984 -10.508 1 91.25 197 LEU A CA 1
ATOM 1522 C C . LEU A 1 197 ? 5.273 -25.641 -10.781 1 91.25 197 LEU A C 1
ATOM 1524 O O . LEU A 1 197 ? 4.371 -25.234 -10.047 1 91.25 197 LEU A O 1
ATOM 1528 N N . ALA A 1 198 ? 5.703 -24.969 -11.758 1 95.12 198 ALA A N 1
ATOM 1529 C CA . ALA A 1 198 ? 5.117 -23.688 -12.164 1 95.12 198 ALA A CA 1
ATOM 1530 C C . ALA A 1 198 ? 3.629 -23.844 -12.461 1 95.12 198 ALA A C 1
ATOM 1532 O O . ALA A 1 198 ? 2.814 -23.031 -12.016 1 95.12 198 ALA A O 1
ATOM 1533 N N . ALA A 1 199 ? 3.281 -24.859 -13.148 1 94.19 199 ALA A N 1
ATOM 1534 C CA . ALA A 1 199 ? 1.891 -25.109 -13.516 1 94.19 199 ALA A CA 1
ATOM 1535 C C . ALA A 1 199 ? 1.025 -25.328 -12.273 1 94.19 199 ALA A C 1
ATOM 1537 O O . ALA A 1 199 ? -0.111 -24.859 -12.211 1 94.19 199 ALA A O 1
ATOM 1538 N N . THR A 1 200 ? 1.57 -26.031 -11.352 1 92.5 200 THR A N 1
ATOM 1539 C CA . THR A 1 200 ? 0.837 -26.266 -10.117 1 92.5 200 THR A CA 1
ATOM 1540 C C . THR A 1 200 ? 0.584 -24.969 -9.375 1 92.5 200 THR A C 1
ATOM 1542 O O . THR A 1 200 ? -0.518 -24.734 -8.867 1 92.5 200 THR A O 1
ATOM 1545 N N . ILE A 1 201 ? 1.583 -24.141 -9.336 1 93.94 201 ILE A N 1
ATOM 1546 C CA . ILE A 1 201 ? 1.467 -22.859 -8.648 1 93.94 201 ILE A CA 1
ATOM 1547 C C . ILE A 1 201 ? 0.403 -22 -9.336 1 93.94 201 ILE A C 1
ATOM 1549 O O . ILE A 1 201 ? -0.493 -21.469 -8.68 1 93.94 201 ILE A O 1
ATOM 1553 N N . VAL A 1 202 ? 0.473 -21.922 -10.602 1 92.94 202 VAL A N 1
ATOM 1554 C CA . VAL A 1 202 ? -0.441 -21.094 -11.383 1 92.94 202 VAL A CA 1
ATOM 1555 C C . VAL A 1 202 ? -1.856 -21.656 -11.297 1 92.94 202 VAL A C 1
ATOM 1557 O O . VAL A 1 202 ? -2.818 -20.922 -11.102 1 92.94 202 VAL A O 1
ATOM 1560 N N . ALA A 1 203 ? -1.97 -22.938 -11.328 1 90.69 203 ALA A N 1
ATOM 1561 C CA . ALA A 1 203 ? -3.279 -23.578 -11.25 1 90.69 203 ALA A CA 1
ATOM 1562 C C . ALA A 1 203 ? -3.926 -23.344 -9.883 1 90.69 203 ALA A C 1
ATOM 1564 O O . ALA A 1 203 ? -5.125 -23.078 -9.797 1 90.69 203 ALA A O 1
ATOM 1565 N N . ALA A 1 204 ? -3.113 -23.469 -8.898 1 89.75 204 ALA A N 1
ATOM 1566 C CA . ALA A 1 204 ? -3.619 -23.219 -7.555 1 89.75 204 ALA A CA 1
ATOM 1567 C C . ALA A 1 204 ? -4.113 -21.797 -7.406 1 89.75 204 ALA A C 1
ATOM 1569 O O . ALA A 1 204 ? -5.141 -21.547 -6.77 1 89.75 204 ALA A O 1
ATOM 1570 N N . ALA A 1 205 ? -3.412 -20.875 -7.98 1 90.62 205 ALA A N 1
ATOM 1571 C CA . ALA A 1 205 ? -3.801 -19.469 -7.938 1 90.62 205 ALA A CA 1
ATOM 1572 C C . ALA A 1 205 ? -5.125 -19.25 -8.664 1 90.62 205 ALA A C 1
ATOM 1574 O O . ALA A 1 205 ? -6.02 -18.578 -8.141 1 90.62 205 ALA A O 1
ATOM 1575 N N . PHE A 1 206 ? -5.301 -19.875 -9.781 1 86.12 206 PHE A N 1
ATOM 1576 C CA . PHE A 1 206 ? -6.531 -19.734 -10.555 1 86.12 206 PHE A CA 1
ATOM 1577 C C . PHE A 1 206 ? -7.699 -20.406 -9.836 1 86.12 206 PHE A C 1
ATOM 1579 O O . PHE A 1 206 ? -8.812 -19.859 -9.82 1 86.12 206 PHE A O 1
ATOM 1586 N N . ALA A 1 207 ? -7.395 -21.484 -9.273 1 83.5 207 ALA A N 1
ATOM 1587 C CA . ALA A 1 207 ? -8.438 -22.188 -8.539 1 83.5 207 ALA A CA 1
ATOM 1588 C C . ALA A 1 207 ? -8.945 -21.359 -7.367 1 83.5 207 ALA A C 1
ATOM 1590 O O . ALA A 1 207 ? -10.148 -21.328 -7.09 1 83.5 207 ALA A O 1
ATOM 1591 N N . SER A 1 208 ? -8.039 -20.719 -6.754 1 80.94 208 SER A N 1
ATOM 1592 C CA . SER A 1 208 ? -8.422 -19.875 -5.637 1 80.94 208 SER A CA 1
ATOM 1593 C C . SER A 1 208 ? -9.32 -18.734 -6.098 1 80.94 208 SER A C 1
ATOM 1595 O O . SER A 1 208 ? -10.281 -18.375 -5.414 1 80.94 208 SER A O 1
ATOM 1597 N N . LEU A 1 209 ? -9.062 -18.188 -7.234 1 78.94 209 LEU A N 1
ATOM 1598 C CA . LEU A 1 209 ? -9.867 -17.094 -7.773 1 78.94 209 LEU A CA 1
ATOM 1599 C C . LEU A 1 209 ? -11.211 -17.609 -8.266 1 78.94 209 LEU A C 1
ATOM 1601 O O . LEU A 1 209 ? -12.242 -16.953 -8.07 1 78.94 209 LEU A O 1
ATOM 1605 N N . TYR A 1 210 ? -11.164 -18.75 -8.859 1 72.81 210 TYR A N 1
ATOM 1606 C CA . TYR A 1 210 ? -12.383 -19.328 -9.414 1 72.81 210 TYR A CA 1
ATOM 1607 C C . TYR A 1 210 ? -13.383 -19.672 -8.312 1 72.81 210 TYR A C 1
ATOM 1609 O O . TYR A 1 210 ? -14.586 -19.453 -8.477 1 72.81 210 TYR A O 1
ATOM 1617 N N . LEU A 1 211 ? -12.836 -20.109 -7.266 1 68.25 211 LEU A N 1
ATOM 1618 C CA . LEU A 1 211 ? -13.703 -20.422 -6.137 1 68.25 211 LEU A CA 1
ATOM 1619 C C . LEU A 1 211 ? -14.438 -19.188 -5.645 1 68.25 211 LEU A C 1
ATOM 1621 O O . LEU A 1 211 ? -15.602 -19.266 -5.234 1 68.25 211 LEU A O 1
ATOM 1625 N N . TYR A 1 212 ? -13.844 -18.156 -5.887 1 66.44 212 TYR A N 1
ATOM 1626 C CA . TYR A 1 212 ? -14.469 -16.922 -5.402 1 66.44 212 TYR A CA 1
ATOM 1627 C C . TYR A 1 212 ? -15.328 -16.281 -6.488 1 66.44 212 TYR A C 1
ATOM 1629 O O . TYR A 1 212 ? -16.312 -15.602 -6.191 1 66.44 212 TYR A O 1
ATOM 1637 N N . LEU A 1 213 ? -14.891 -16.406 -7.734 1 63 213 LEU A N 1
ATOM 1638 C CA . LEU A 1 213 ? -15.648 -15.836 -8.844 1 63 213 LEU A CA 1
ATOM 1639 C C . LEU A 1 213 ? -17 -16.531 -8.992 1 63 213 LEU A C 1
ATOM 1641 O O . LEU A 1 213 ? -17.953 -15.922 -9.492 1 63 213 LEU A O 1
ATOM 1645 N N . GLY A 1 214 ? -17.125 -17.781 -8.719 1 54.44 214 GLY A N 1
ATOM 1646 C CA . GLY A 1 214 ? -18.344 -18.547 -8.852 1 54.44 214 GLY A CA 1
ATOM 1647 C C . GLY A 1 214 ? -19.328 -18.297 -7.727 1 54.44 214 GLY A C 1
ATOM 1648 O O . GLY A 1 214 ? -20.406 -18.906 -7.688 1 54.44 214 GLY A O 1
ATOM 1649 N N . ARG A 1 215 ? -18.891 -17.406 -6.793 1 52.25 215 ARG A N 1
ATOM 1650 C CA . ARG A 1 215 ? -19.828 -17.109 -5.719 1 52.25 215 ARG A CA 1
ATOM 1651 C C . ARG A 1 215 ? -20.344 -15.68 -5.832 1 52.25 215 ARG A C 1
ATOM 1653 O O . ARG A 1 215 ? -19.656 -14.789 -6.328 1 52.25 215 ARG A O 1
ATOM 1660 N N . MET B 1 1 ? -12.016 52.438 2.555 1 51.41 1 MET B N 1
ATOM 1661 C CA . MET B 1 1 ? -10.781 52.625 1.802 1 51.41 1 MET B CA 1
ATOM 1662 C C . MET B 1 1 ? -9.562 52.438 2.695 1 51.41 1 MET B C 1
ATOM 1664 O O . MET B 1 1 ? -8.43 52.594 2.25 1 51.41 1 MET B O 1
ATOM 1668 N N . ILE B 1 2 ? -9.758 52.531 4.035 1 63.88 2 ILE B N 1
ATOM 1669 C CA . ILE B 1 2 ? -8.703 52.469 5.039 1 63.88 2 ILE B CA 1
ATOM 1670 C C . ILE B 1 2 ? -8.242 51.031 5.191 1 63.88 2 ILE B C 1
ATOM 1672 O O . ILE B 1 2 ? -7.125 50.75 5.637 1 63.88 2 ILE B O 1
ATOM 1676 N N . ALA B 1 3 ? -9.172 50.188 4.84 1 72.75 3 ALA B N 1
ATOM 1677 C CA . ALA B 1 3 ? -8.938 48.75 5.086 1 72.75 3 ALA B CA 1
ATOM 1678 C C . ALA B 1 3 ? -7.836 48.219 4.176 1 72.75 3 ALA B C 1
ATOM 1680 O O . ALA B 1 3 ? -7.055 47.344 4.582 1 72.75 3 ALA B O 1
ATOM 1681 N N . ALA B 1 4 ? -7.637 48.844 3.146 1 74 4 ALA B N 1
ATOM 1682 C CA . ALA B 1 4 ? -6.695 48.344 2.137 1 74 4 ALA B CA 1
ATOM 1683 C C . ALA B 1 4 ? -5.254 48.656 2.543 1 74 4 ALA B C 1
ATOM 1685 O O . ALA B 1 4 ? -4.391 47.781 2.486 1 74 4 ALA B O 1
ATOM 1686 N N . PRO B 1 5 ? -5.16 49.906 3.084 1 75.19 5 PRO B N 1
ATOM 1687 C CA . PRO B 1 5 ? -3.771 50.188 3.461 1 75.19 5 PRO B CA 1
ATOM 1688 C C . PRO B 1 5 ? -3.303 49.344 4.645 1 75.19 5 PRO B C 1
ATOM 1690 O O . PRO B 1 5 ? -2.15 48.906 4.676 1 75.19 5 PRO B O 1
ATOM 1693 N N . VAL B 1 6 ? -4.086 49.094 5.602 1 79.5 6 VAL B N 1
ATOM 1694 C CA . VAL B 1 6 ? -3.744 48.281 6.766 1 79.5 6 VAL B CA 1
ATOM 1695 C C . VAL B 1 6 ? -3.467 46.844 6.34 1 79.5 6 VAL B C 1
ATOM 1697 O O . VAL B 1 6 ? -2.514 46.219 6.816 1 79.5 6 VAL B O 1
ATOM 1700 N N . LEU B 1 7 ? -4.227 46.406 5.461 1 81.44 7 LEU B N 1
ATOM 1701 C CA . LEU B 1 7 ? -4.027 45.062 4.957 1 81.44 7 LEU B CA 1
ATOM 1702 C C . LEU B 1 7 ? -2.699 44.938 4.219 1 81.44 7 LEU B C 1
ATOM 1704 O O . LEU B 1 7 ? -1.997 43.938 4.348 1 81.44 7 LEU B O 1
ATOM 1708 N N . HIS B 1 8 ? -2.467 45.906 3.469 1 82.31 8 HIS B N 1
ATOM 1709 C CA . HIS B 1 8 ? -1.202 45.906 2.74 1 82.31 8 HIS B CA 1
ATOM 1710 C C . HIS B 1 8 ? -0.015 45.969 3.697 1 82.31 8 HIS B C 1
ATOM 1712 O O . HIS B 1 8 ? 0.975 45.25 3.492 1 82.31 8 HIS B O 1
ATOM 1718 N N . THR B 1 9 ? -0.15 46.812 4.715 1 80 9 THR B N 1
ATOM 1719 C CA . THR B 1 9 ? 0.928 46.906 5.695 1 80 9 THR B CA 1
ATOM 1720 C C . THR B 1 9 ? 1.08 45.594 6.445 1 80 9 THR B C 1
ATOM 1722 O O . THR B 1 9 ? 2.199 45.156 6.727 1 80 9 THR B O 1
ATOM 1725 N N . LEU B 1 10 ? -0.044 45 6.754 1 78 10 LEU B N 1
ATOM 1726 C CA . LEU B 1 10 ? -0.01 43.719 7.441 1 78 10 LEU B CA 1
ATOM 1727 C C . LEU B 1 10 ? 0.617 42.625 6.559 1 78 10 LEU B C 1
ATOM 1729 O O . LEU B 1 10 ? 1.411 41.812 7.031 1 78 10 LEU B O 1
ATOM 1733 N N . LEU B 1 11 ? 0.23 42.656 5.379 1 79.62 11 LEU B N 1
ATOM 1734 C CA . LEU B 1 11 ? 0.798 41.719 4.434 1 79.62 11 LEU B CA 1
ATOM 1735 C C . LEU B 1 11 ? 2.301 41.938 4.289 1 79.62 11 LEU B C 1
ATOM 1737 O O . LEU B 1 11 ? 3.064 40.969 4.238 1 79.62 11 LEU B O 1
ATOM 1741 N N . LEU B 1 12 ? 2.672 43.188 4.184 1 75.94 12 LEU B N 1
ATOM 1742 C CA . LEU B 1 12 ? 4.094 43.469 4.059 1 75.94 12 LEU B CA 1
ATOM 1743 C C . LEU B 1 12 ? 4.855 43.031 5.309 1 75.94 12 LEU B C 1
ATOM 1745 O O . LEU B 1 12 ? 5.969 42.5 5.211 1 75.94 12 LEU B O 1
ATOM 1749 N N . ARG B 1 13 ? 4.25 43.25 6.422 1 74.94 13 ARG B N 1
ATOM 1750 C CA . ARG B 1 13 ? 4.883 42.812 7.664 1 74.94 13 ARG B CA 1
ATOM 1751 C C . ARG B 1 13 ? 5.023 41.312 7.719 1 74.94 13 ARG B C 1
ATOM 1753 O O . ARG B 1 13 ? 6.047 40.781 8.172 1 74.94 13 ARG B O 1
ATOM 1760 N N . ILE B 1 14 ? 4.004 40.688 7.27 1 74.69 14 ILE B N 1
ATOM 1761 C CA . ILE B 1 14 ? 4.023 39.219 7.242 1 74.69 14 ILE B CA 1
ATOM 1762 C C . ILE B 1 14 ? 5.094 38.75 6.266 1 74.69 14 ILE B C 1
ATOM 1764 O O . ILE B 1 14 ? 5.855 37.812 6.574 1 74.69 14 ILE B O 1
ATOM 1768 N N . LEU B 1 15 ? 5.125 39.375 5.223 1 77.75 15 LEU B N 1
ATOM 1769 C CA . LEU B 1 15 ? 6.105 39 4.215 1 77.75 15 LEU B CA 1
ATOM 1770 C C . LEU B 1 15 ? 7.523 39.219 4.719 1 77.75 15 LEU B C 1
ATOM 1772 O O . LEU B 1 15 ? 8.406 38.406 4.496 1 77.75 15 LEU B O 1
ATOM 1776 N N . HIS B 1 16 ? 7.699 40.375 5.312 1 75 16 HIS B N 1
ATOM 1777 C CA . HIS B 1 16 ? 9.008 40.656 5.891 1 75 16 HIS B CA 1
ATOM 1778 C C . HIS B 1 16 ? 9.367 39.625 6.965 1 75 16 HIS B C 1
ATOM 1780 O O . HIS B 1 16 ? 10.5 39.156 7.027 1 75 16 HIS B O 1
ATOM 1786 N N . TRP B 1 17 ? 8.352 39.406 7.766 1 75.19 17 TRP B N 1
ATOM 1787 C CA . TRP B 1 17 ? 8.516 38.406 8.82 1 75.19 17 TRP B CA 1
ATOM 1788 C C . TRP B 1 17 ? 8.852 37.062 8.227 1 75.19 17 TRP B C 1
ATOM 1790 O O . TRP B 1 17 ? 9.766 36.375 8.703 1 75.19 17 TRP B O 1
ATOM 1800 N N . LEU B 1 18 ? 8.211 36.688 7.23 1 75 18 LEU B N 1
ATOM 1801 C CA . LEU B 1 18 ? 8.461 35.406 6.551 1 75 18 LEU B CA 1
ATOM 1802 C C . LEU B 1 18 ? 9.859 35.375 5.945 1 75 18 LEU B C 1
ATOM 1804 O O . LEU B 1 18 ? 10.57 34.375 6.062 1 75 18 LEU B O 1
ATOM 1808 N N . ARG B 1 19 ? 10.148 36.406 5.324 1 76.69 19 ARG B N 1
ATOM 1809 C CA . ARG B 1 19 ? 11.461 36.5 4.691 1 76.69 19 ARG B CA 1
ATOM 1810 C C . ARG B 1 19 ? 12.57 36.438 5.73 1 76.69 19 ARG B C 1
ATOM 1812 O O . ARG B 1 19 ? 13.609 35.812 5.484 1 76.69 19 ARG B O 1
ATOM 1819 N N . HIS B 1 20 ? 12.281 37.031 6.816 1 76.75 20 HIS B N 1
ATOM 1820 C CA . HIS B 1 20 ? 13.281 37.031 7.875 1 76.75 20 HIS B CA 1
ATOM 1821 C C . HIS B 1 20 ? 13.5 35.625 8.422 1 76.75 20 HIS B C 1
ATOM 1823 O O . HIS B 1 20 ? 14.641 35.219 8.648 1 76.75 20 HIS B O 1
ATOM 1829 N N . HIS B 1 21 ? 12.469 34.938 8.5 1 76.69 21 HIS B N 1
ATOM 1830 C CA . HIS B 1 21 ? 12.578 33.656 9.141 1 76.69 21 HIS B CA 1
ATOM 1831 C C . HIS B 1 21 ? 12.852 32.562 8.125 1 76.69 21 HIS B C 1
ATOM 1833 O O . HIS B 1 21 ? 13.242 31.438 8.492 1 76.69 21 HIS B O 1
ATOM 1839 N N . THR B 1 22 ? 12.664 32.906 6.871 1 78 22 THR B N 1
ATOM 1840 C CA . THR B 1 22 ? 12.875 31.891 5.852 1 78 22 THR B CA 1
ATOM 1841 C C . THR B 1 22 ? 14.172 32.156 5.09 1 78 22 THR B C 1
ATOM 1843 O O . THR B 1 22 ? 14.398 31.578 4.023 1 78 22 THR B O 1
ATOM 1846 N N . ARG B 1 23 ? 14.922 33.062 5.473 1 76.44 23 ARG B N 1
ATOM 1847 C CA . ARG B 1 23 ? 16.156 33.469 4.793 1 76.44 23 ARG B CA 1
ATOM 1848 C C . ARG B 1 23 ? 17.109 32.281 4.703 1 76.44 23 ARG B C 1
ATOM 1850 O O . ARG B 1 23 ? 17.906 32.188 3.768 1 76.44 23 ARG B O 1
ATOM 1857 N N . GLY B 1 24 ? 16.969 31.359 5.598 1 78.75 24 GLY B N 1
ATOM 1858 C CA . GLY B 1 24 ? 17.906 30.25 5.629 1 78.75 24 GLY B CA 1
ATOM 1859 C C . GLY B 1 24 ? 17.547 29.141 4.652 1 78.75 24 GLY B C 1
ATOM 1860 O O . GLY B 1 24 ? 18.359 28.266 4.371 1 78.75 24 GLY B O 1
ATOM 1861 N N . PHE B 1 25 ? 16.406 29.312 4.035 1 85.69 25 PHE B N 1
ATOM 1862 C CA . PHE B 1 25 ? 15.977 28.266 3.121 1 85.69 25 PHE B CA 1
ATOM 1863 C C . PHE B 1 25 ? 16.5 28.516 1.714 1 85.69 25 PHE B C 1
ATOM 1865 O O . PHE B 1 25 ? 16.531 29.656 1.253 1 85.69 25 PHE B O 1
ATOM 1872 N N . VAL B 1 26 ? 17.047 27.484 1.104 1 82.94 26 VAL B N 1
ATOM 1873 C CA . VAL B 1 26 ? 17.5 27.547 -0.283 1 82.94 26 VAL B CA 1
ATOM 1874 C C . VAL B 1 26 ? 16.719 26.531 -1.122 1 82.94 26 VAL B C 1
ATOM 1876 O O . VAL B 1 26 ? 16.094 25.609 -0.582 1 82.94 26 VAL B O 1
ATOM 1879 N N . ARG B 1 27 ? 16.703 26.688 -2.35 1 84.12 27 ARG B N 1
ATOM 1880 C CA . ARG B 1 27 ? 15.945 25.844 -3.275 1 84.12 27 ARG B CA 1
ATOM 1881 C C . ARG B 1 27 ? 16.375 24.391 -3.162 1 84.12 27 ARG B C 1
ATOM 1883 O O . ARG B 1 27 ? 15.547 23.484 -3.307 1 84.12 27 ARG B O 1
ATOM 1890 N N . SER B 1 28 ? 17.547 24.156 -2.9 1 83.31 28 SER B N 1
ATOM 1891 C CA . SER B 1 28 ? 18.078 22.797 -2.83 1 83.31 28 SER B CA 1
ATOM 1892 C C . SER B 1 28 ? 17.5 22.047 -1.642 1 83.31 28 SER B C 1
ATOM 1894 O O . SER B 1 28 ? 17.531 20.812 -1.614 1 83.31 28 SER B O 1
ATOM 1896 N N . ASP B 1 29 ? 16.922 22.828 -0.736 1 86.06 29 ASP B N 1
ATOM 1897 C CA . ASP B 1 29 ? 16.328 22.203 0.443 1 86.06 29 ASP B CA 1
ATOM 1898 C C . ASP B 1 29 ? 15.023 21.484 0.089 1 86.06 29 ASP B C 1
ATOM 1900 O O . ASP B 1 29 ? 14.617 20.562 0.789 1 86.06 29 ASP B O 1
ATOM 1904 N N . PHE B 1 30 ? 14.469 21.953 -1.014 1 87.62 30 PHE B N 1
ATOM 1905 C CA . PHE B 1 30 ? 13.148 21.453 -1.373 1 87.62 30 PHE B CA 1
ATOM 1906 C C . PHE B 1 30 ? 13.227 20.547 -2.596 1 87.62 30 PHE B C 1
ATOM 1908 O O . PHE B 1 30 ? 12.242 19.891 -2.947 1 87.62 30 PHE B O 1
ATOM 1915 N N . TRP B 1 31 ? 14.281 20.5 -3.24 1 87.94 31 TRP B N 1
ATOM 1916 C CA . TRP B 1 31 ? 14.406 19.797 -4.512 1 87.94 31 TRP B CA 1
ATOM 1917 C C . TRP B 1 31 ? 14.68 18.312 -4.289 1 87.94 31 TRP B C 1
ATOM 1919 O O . TRP B 1 31 ? 15.68 17.953 -3.676 1 87.94 31 TRP B O 1
ATOM 1929 N N . PRO B 1 32 ? 13.836 17.547 -4.824 1 88.94 32 PRO B N 1
ATOM 1930 C CA . PRO B 1 32 ? 14.047 16.109 -4.609 1 88.94 32 PRO B CA 1
ATOM 1931 C C . PRO B 1 32 ? 15.086 15.508 -5.559 1 88.94 32 PRO B C 1
ATOM 1933 O O . PRO B 1 32 ? 15.617 14.43 -5.293 1 88.94 32 PRO B O 1
ATOM 1936 N N . GLY B 1 33 ? 15.383 16.141 -6.648 1 88.19 33 GLY B N 1
ATOM 1937 C CA . GLY B 1 33 ? 16.375 15.641 -7.586 1 88.19 33 GLY B CA 1
ATOM 1938 C C . GLY B 1 33 ? 16 14.289 -8.164 1 88.19 33 GLY B C 1
ATOM 1939 O O . GLY B 1 33 ? 14.906 14.117 -8.703 1 88.19 33 GLY B O 1
ATOM 1940 N N . ARG B 1 34 ? 16.828 13.281 -7.961 1 88.12 34 ARG B N 1
ATOM 1941 C CA . ARG B 1 34 ? 16.641 11.945 -8.531 1 88.12 34 ARG B CA 1
ATOM 1942 C C . ARG B 1 34 ? 15.586 11.156 -7.773 1 88.12 34 ARG B C 1
ATOM 1944 O O . ARG B 1 34 ? 15.078 10.148 -8.273 1 88.12 34 ARG B O 1
ATOM 1951 N N . ALA B 1 35 ? 15.266 11.656 -6.684 1 89.88 35 ALA B N 1
ATOM 1952 C CA . ALA B 1 35 ? 14.266 10.961 -5.875 1 89.88 35 ALA B CA 1
ATOM 1953 C C . ALA B 1 35 ? 12.906 10.953 -6.566 1 89.88 35 ALA B C 1
ATOM 1955 O O . ALA B 1 35 ? 12.047 10.125 -6.25 1 89.88 35 ALA B O 1
ATOM 1956 N N . PHE B 1 36 ? 12.734 11.836 -7.488 1 91.5 36 PHE B N 1
ATOM 1957 C CA . PHE B 1 36 ? 11.492 11.891 -8.25 1 91.5 36 PHE B CA 1
ATOM 1958 C C . PHE B 1 36 ? 11.312 10.617 -9.07 1 91.5 36 PHE B C 1
ATOM 1960 O O . PHE B 1 36 ? 10.188 10.156 -9.273 1 91.5 36 PHE B O 1
ATOM 1967 N N . LEU B 1 37 ? 12.352 10.07 -9.492 1 92.19 37 LEU B N 1
ATOM 1968 C CA . LEU B 1 37 ? 12.273 8.828 -10.25 1 92.19 37 LEU B CA 1
ATOM 1969 C C . LEU B 1 37 ? 11.766 7.688 -9.367 1 92.19 37 LEU B C 1
ATOM 1971 O O . LEU B 1 37 ? 11.023 6.824 -9.836 1 92.19 37 LEU B O 1
ATOM 1975 N N . ASP B 1 38 ? 12.164 7.809 -8.141 1 91.12 38 ASP B N 1
ATOM 1976 C CA . ASP B 1 38 ? 11.688 6.809 -7.191 1 91.12 38 ASP B CA 1
ATOM 1977 C C . ASP B 1 38 ? 10.172 6.906 -7.004 1 91.12 38 ASP B C 1
ATOM 1979 O O . ASP B 1 38 ? 9.492 5.895 -6.84 1 91.12 38 ASP B O 1
ATOM 1983 N N . ALA B 1 39 ? 9.766 8.117 -7.008 1 94.5 39 ALA B N 1
ATOM 1984 C CA . ALA B 1 39 ? 8.32 8.328 -6.875 1 94.5 39 ALA B CA 1
ATOM 1985 C C . ALA B 1 39 ? 7.566 7.715 -8.047 1 94.5 39 ALA B C 1
ATOM 1987 O O . ALA B 1 39 ? 6.531 7.074 -7.855 1 94.5 39 ALA B O 1
ATOM 1988 N N . PHE B 1 40 ? 8.133 7.82 -9.18 1 94.69 40 PHE B N 1
ATOM 1989 C CA . PHE B 1 40 ? 7.48 7.301 -10.375 1 94.69 40 PHE B CA 1
ATOM 1990 C C . PHE B 1 40 ? 7.555 5.781 -10.414 1 94.69 40 PHE B C 1
ATOM 1992 O O . PHE B 1 40 ? 6.602 5.117 -10.828 1 94.69 40 PHE B O 1
ATOM 1999 N N . VAL B 1 41 ? 8.625 5.266 -9.992 1 93 41 VAL B N 1
ATOM 2000 C CA . VAL B 1 41 ? 8.781 3.816 -9.953 1 93 41 VAL B CA 1
ATOM 2001 C C . VAL B 1 41 ? 7.789 3.223 -8.953 1 93 41 VAL B C 1
ATOM 2003 O O . VAL B 1 41 ? 7.125 2.225 -9.242 1 93 41 VAL B O 1
ATOM 2006 N N . ALA B 1 42 ? 7.734 3.889 -7.848 1 93.12 42 ALA B N 1
ATOM 2007 C CA . ALA B 1 42 ? 6.781 3.439 -6.836 1 93.12 42 ALA B CA 1
ATOM 2008 C C . ALA B 1 42 ? 5.348 3.535 -7.355 1 93.12 42 ALA B C 1
ATOM 2010 O O . ALA B 1 42 ? 4.535 2.641 -7.113 1 93.12 42 ALA B O 1
ATOM 2011 N N . PHE B 1 43 ? 5.098 4.578 -8.047 1 96.25 43 PHE B N 1
ATOM 2012 C CA . PHE B 1 43 ? 3.773 4.754 -8.633 1 96.25 43 PHE B CA 1
ATOM 2013 C C . PHE B 1 43 ? 3.463 3.627 -9.609 1 96.25 43 PHE B C 1
ATOM 2015 O O . PHE B 1 43 ? 2.395 3.018 -9.547 1 96.25 43 PHE B O 1
ATOM 2022 N N . ALA B 1 44 ? 4.371 3.301 -10.438 1 95.25 44 ALA B N 1
ATOM 2023 C CA . ALA B 1 44 ? 4.188 2.271 -11.461 1 95.25 44 ALA B CA 1
ATOM 2024 C C . ALA B 1 44 ? 4.016 0.895 -10.82 1 95.25 44 ALA B C 1
ATOM 2026 O O . ALA B 1 44 ? 3.238 0.07 -11.312 1 95.25 44 ALA B O 1
ATOM 2027 N N . ALA B 1 45 ? 4.676 0.709 -9.758 1 93.62 45 ALA B N 1
ATOM 2028 C CA . ALA B 1 45 ? 4.637 -0.575 -9.062 1 93.62 45 ALA B CA 1
ATOM 2029 C C . ALA B 1 45 ? 3.227 -0.884 -8.562 1 93.62 45 ALA B C 1
ATOM 2031 O O . ALA B 1 45 ? 2.838 -2.051 -8.461 1 93.62 45 ALA B O 1
ATOM 2032 N N . TRP B 1 46 ? 2.488 0.115 -8.297 1 95.44 46 TRP B N 1
ATOM 2033 C CA . TRP B 1 46 ? 1.126 -0.06 -7.805 1 95.44 46 TRP B CA 1
ATOM 2034 C C . TRP B 1 46 ? 0.116 0.075 -8.938 1 95.44 46 TRP B C 1
ATOM 2036 O O . TRP B 1 46 ? -0.841 -0.699 -9.023 1 95.44 46 TRP B O 1
ATOM 2046 N N . ALA B 1 47 ? 0.348 0.993 -9.836 1 96.19 47 ALA B N 1
ATOM 2047 C CA . ALA B 1 47 ? -0.635 1.363 -10.852 1 96.19 47 ALA B CA 1
ATOM 2048 C C . ALA B 1 47 ? -0.691 0.322 -11.961 1 96.19 47 ALA B C 1
ATOM 2050 O O . ALA B 1 47 ? -1.771 -0.016 -12.453 1 96.19 47 ALA B O 1
ATOM 2051 N N . LEU B 1 48 ? 0.406 -0.212 -12.336 1 95.31 48 LEU B N 1
ATOM 2052 C CA . LEU B 1 48 ? 0.447 -1.078 -13.508 1 95.31 48 LEU B CA 1
ATOM 2053 C C . LEU B 1 48 ? -0.296 -2.385 -13.242 1 95.31 48 LEU B C 1
ATOM 2055 O O . LEU B 1 48 ? -1.15 -2.789 -14.039 1 95.31 48 LEU B O 1
ATOM 2059 N N . PRO B 1 49 ? 0.023 -3.045 -12.141 1 93.75 49 PRO B N 1
ATOM 2060 C CA . PRO B 1 49 ? -0.765 -4.254 -11.898 1 93.75 49 PRO B CA 1
ATOM 2061 C C . PRO B 1 49 ? -2.254 -3.965 -11.719 1 93.75 49 PRO B C 1
ATOM 2063 O O . PRO B 1 49 ? -3.094 -4.789 -12.086 1 93.75 49 PRO B O 1
ATOM 2066 N N . ALA B 1 50 ? -2.572 -2.836 -11.188 1 95.38 50 ALA B N 1
ATOM 2067 C CA . ALA B 1 50 ? -3.973 -2.451 -11.023 1 95.38 50 ALA B CA 1
ATOM 2068 C C . ALA B 1 50 ? -4.652 -2.287 -12.383 1 95.38 50 ALA B C 1
ATOM 2070 O O . ALA B 1 50 ? -5.766 -2.777 -12.586 1 95.38 50 ALA B O 1
ATOM 2071 N N . ILE B 1 51 ? -3.986 -1.611 -13.305 1 94.31 51 ILE B N 1
ATOM 2072 C CA . ILE B 1 51 ? -4.516 -1.438 -14.648 1 94.31 51 ILE B CA 1
ATOM 2073 C C . ILE B 1 51 ? -4.73 -2.805 -15.297 1 94.31 51 ILE B C 1
ATOM 2075 O O . ILE B 1 51 ? -5.797 -3.074 -15.852 1 94.31 51 ILE B O 1
ATOM 2079 N N . ALA B 1 52 ? -3.727 -3.609 -15.188 1 92.12 52 ALA B N 1
ATOM 2080 C CA . ALA B 1 52 ? -3.811 -4.945 -15.773 1 92.12 52 ALA B CA 1
ATOM 2081 C C . ALA B 1 52 ? -4.984 -5.727 -15.188 1 92.12 52 ALA B C 1
ATOM 2083 O O . ALA B 1 52 ? -5.715 -6.402 -15.922 1 92.12 52 ALA B O 1
ATOM 2084 N N . GLY B 1 53 ? -5.156 -5.582 -13.891 1 89.56 53 GLY B N 1
ATOM 2085 C CA . GLY B 1 53 ? -6.27 -6.262 -13.242 1 89.56 53 GLY B CA 1
ATOM 2086 C C . GLY B 1 53 ? -7.621 -5.832 -13.781 1 89.56 53 GLY B C 1
ATOM 2087 O O . GLY B 1 53 ? -8.492 -6.672 -14.023 1 89.56 53 GLY B O 1
ATOM 2088 N N . VAL B 1 54 ? -7.797 -4.609 -13.992 1 91.12 54 VAL B N 1
ATOM 2089 C CA . VAL B 1 54 ? -9.07 -4.09 -14.477 1 91.12 54 VAL B CA 1
ATOM 2090 C C . VAL B 1 54 ? -9.305 -4.543 -15.914 1 91.12 54 VAL B C 1
ATOM 2092 O O . VAL B 1 54 ? -10.414 -4.949 -16.266 1 91.12 54 VAL B O 1
ATOM 2095 N N . VAL B 1 55 ? -8.289 -4.492 -16.719 1 89.31 55 VAL B N 1
ATOM 2096 C CA . VAL B 1 55 ? -8.406 -4.879 -18.125 1 89.31 55 VAL B CA 1
ATOM 2097 C C . VAL B 1 55 ? -8.773 -6.359 -18.234 1 89.31 55 VAL B C 1
ATOM 2099 O O . VAL B 1 55 ? -9.656 -6.734 -19 1 89.31 55 VAL B O 1
ATOM 2102 N N . VAL B 1 56 ? -8.164 -7.152 -17.422 1 86.44 56 VAL B N 1
ATOM 2103 C CA . VAL B 1 56 ? -8.453 -8.586 -17.406 1 86.44 56 VAL B CA 1
ATOM 2104 C C . VAL B 1 56 ? -9.875 -8.82 -16.922 1 86.44 56 VAL B C 1
ATOM 2106 O O . VAL B 1 56 ? -10.594 -9.664 -17.469 1 86.44 56 VAL B O 1
ATOM 2109 N N . THR B 1 57 ? -10.266 -8.125 -15.938 1 86.31 57 THR B N 1
ATOM 2110 C CA . THR B 1 57 ? -11.617 -8.242 -15.414 1 86.31 57 THR B CA 1
ATOM 2111 C C . THR B 1 57 ? -12.648 -7.902 -16.484 1 86.31 57 THR B C 1
ATOM 2113 O O . THR B 1 57 ? -13.664 -8.586 -16.625 1 86.31 57 THR B O 1
ATOM 2116 N N . ASP B 1 58 ? -12.328 -6.836 -17.141 1 86.88 58 ASP B N 1
ATOM 2117 C CA . ASP B 1 58 ? -13.234 -6.422 -18.219 1 86.88 58 ASP B CA 1
ATOM 2118 C C . ASP B 1 58 ? -13.32 -7.488 -19.297 1 86.88 58 ASP B C 1
ATOM 2120 O O . ASP B 1 58 ? -14.398 -7.758 -19.828 1 86.88 58 ASP B O 1
ATOM 2124 N N . TRP B 1 59 ? -12.258 -8.008 -19.625 1 84.19 59 TRP B N 1
ATOM 2125 C CA . TRP B 1 59 ? -12.227 -9.07 -20.625 1 84.19 59 TRP B CA 1
ATOM 2126 C C . TRP B 1 59 ? -13.016 -10.289 -20.156 1 84.19 59 TRP B C 1
ATOM 2128 O O . TRP B 1 59 ? -13.773 -10.883 -20.922 1 84.19 59 TRP B O 1
ATOM 2138 N N . LEU B 1 60 ? -12.945 -10.633 -18.906 1 82.69 60 LEU B N 1
ATOM 2139 C CA . LEU B 1 60 ? -13.641 -11.781 -18.344 1 82.69 60 LEU B CA 1
ATOM 2140 C C . LEU B 1 60 ? -15.133 -11.5 -18.219 1 82.69 60 LEU B C 1
ATOM 2142 O O . LEU B 1 60 ? -15.953 -12.422 -18.312 1 82.69 60 LEU B O 1
ATOM 2146 N N . HIS B 1 61 ? -15.398 -10.273 -17.859 1 79.69 61 HIS B N 1
ATOM 2147 C CA . HIS B 1 61 ? -16.781 -9.859 -17.688 1 79.69 61 HIS B CA 1
ATOM 2148 C C . HIS B 1 61 ? -17.625 -10.195 -18.906 1 79.69 61 HIS B C 1
ATOM 2150 O O . HIS B 1 61 ? -18.812 -10.469 -18.797 1 79.69 61 HIS B O 1
ATOM 2156 N N . SER B 1 62 ? -17.016 -10.102 -20.016 1 76.44 62 SER B N 1
ATOM 2157 C CA . SER B 1 62 ? -17.719 -10.445 -21.25 1 76.44 62 SER B CA 1
ATOM 2158 C C . SER B 1 62 ? -18.031 -11.938 -21.328 1 76.44 62 SER B C 1
ATOM 2160 O O . SER B 1 62 ? -18.906 -12.359 -22.078 1 76.44 62 SER B O 1
ATOM 2162 N N . ARG B 1 63 ? -17.531 -12.664 -20.438 1 74.56 63 ARG B N 1
ATOM 2163 C CA . ARG B 1 63 ? -17.672 -14.117 -20.531 1 74.56 63 ARG B CA 1
ATOM 2164 C C . ARG B 1 63 ? -18.484 -14.672 -19.359 1 74.56 63 ARG B C 1
ATOM 2166 O O . ARG B 1 63 ? -19.203 -15.656 -19.5 1 74.56 63 ARG B O 1
ATOM 2173 N N . GLN B 1 64 ? -18.328 -14.086 -18.141 1 74.69 64 GLN B N 1
ATOM 2174 C CA . GLN B 1 64 ? -19 -14.531 -16.922 1 74.69 64 GLN B CA 1
ATOM 2175 C C . GLN B 1 64 ? -19.172 -13.383 -15.938 1 74.69 64 GLN B C 1
ATOM 2177 O O . GLN B 1 64 ? -18.484 -12.359 -16.047 1 74.69 64 GLN B O 1
ATOM 2182 N N . PRO B 1 65 ? -20.156 -13.648 -15.117 1 73.19 65 PRO B N 1
ATOM 2183 C CA . PRO B 1 65 ? -20.281 -12.617 -14.086 1 73.19 65 PRO B CA 1
ATOM 2184 C C . PRO B 1 65 ? -19.047 -12.508 -13.195 1 73.19 65 PRO B C 1
ATOM 2186 O O . PRO B 1 65 ? -18.516 -13.531 -12.758 1 73.19 65 PRO B O 1
ATOM 2189 N N . VAL B 1 66 ? -18.531 -11.289 -13.109 1 80.44 66 VAL B N 1
ATOM 2190 C CA . VAL B 1 66 ? -17.297 -11.086 -12.359 1 80.44 66 VAL B CA 1
ATOM 2191 C C . VAL B 1 66 ? -17.531 -10.102 -11.219 1 80.44 66 VAL B C 1
ATOM 2193 O O . VAL B 1 66 ? -16.734 -9.188 -11 1 80.44 66 VAL B O 1
ATOM 2196 N N . THR B 1 67 ? -18.578 -10.32 -10.422 1 82.69 67 THR B N 1
ATOM 2197 C CA . THR B 1 67 ? -18.922 -9.438 -9.312 1 82.69 67 THR B CA 1
ATOM 2198 C C . THR B 1 67 ? -17.797 -9.406 -8.281 1 82.69 67 THR B C 1
ATOM 2200 O O . THR B 1 67 ? -17.5 -8.352 -7.707 1 82.69 67 THR B O 1
ATOM 2203 N N . TYR B 1 68 ? -17.25 -10.516 -8.148 1 83.81 68 TYR B N 1
ATOM 2204 C CA . TYR B 1 68 ? -16.156 -10.641 -7.199 1 83.81 68 TYR B CA 1
ATOM 2205 C C . TYR B 1 68 ? -14.992 -9.727 -7.574 1 83.81 68 TYR B C 1
ATOM 2207 O O . TYR B 1 68 ? -14.477 -8.992 -6.727 1 83.81 68 TYR B O 1
ATOM 2215 N N . LEU B 1 69 ? -14.68 -9.656 -8.805 1 86.62 69 LEU B N 1
ATOM 2216 C CA . LEU B 1 69 ? -13.578 -8.828 -9.273 1 86.62 69 LEU B CA 1
ATOM 2217 C C . LEU B 1 69 ? -13.961 -7.355 -9.273 1 86.62 69 LEU B C 1
ATOM 2219 O O . LEU B 1 69 ? -13.133 -6.492 -8.992 1 86.62 69 LEU B O 1
ATOM 2223 N N . GLN B 1 70 ? -15.148 -7.102 -9.469 1 86.69 70 GLN B N 1
ATOM 2224 C CA . GLN B 1 70 ? -15.633 -5.727 -9.438 1 86.69 70 GLN B CA 1
ATOM 2225 C C . GLN B 1 70 ? -15.609 -5.172 -8.016 1 86.69 70 GLN B C 1
ATOM 2227 O O . GLN B 1 70 ? -15.258 -4.008 -7.805 1 86.69 70 GLN B O 1
ATOM 2232 N N . THR B 1 71 ? -15.977 -6.004 -7.184 1 87.56 71 THR B N 1
ATOM 2233 C CA . THR B 1 71 ? -15.906 -5.605 -5.781 1 87.56 71 THR B CA 1
ATOM 2234 C C . THR B 1 71 ? -14.469 -5.309 -5.371 1 87.56 71 THR B C 1
ATOM 2236 O O . THR B 1 71 ? -14.211 -4.344 -4.648 1 87.56 71 THR B O 1
ATOM 2239 N N . ALA B 1 72 ? -13.562 -6.066 -5.816 1 89.31 72 ALA B N 1
ATOM 2240 C CA . ALA B 1 72 ? -12.148 -5.844 -5.539 1 89.31 72 ALA B CA 1
ATOM 2241 C C . ALA B 1 72 ? -11.688 -4.496 -6.086 1 89.31 72 ALA B C 1
ATOM 2243 O O . ALA B 1 72 ? -10.922 -3.779 -5.434 1 89.31 72 ALA B O 1
ATOM 2244 N N . ILE B 1 73 ? -12.117 -4.223 -7.234 1 90.69 73 ILE B N 1
ATOM 2245 C CA . ILE B 1 73 ? -11.758 -2.957 -7.871 1 90.69 73 ILE B CA 1
ATOM 2246 C C . ILE B 1 73 ? -12.289 -1.793 -7.039 1 90.69 73 ILE B C 1
ATOM 2248 O O . ILE B 1 73 ? -11.57 -0.824 -6.781 1 90.69 73 ILE B O 1
ATOM 2252 N N . GLN B 1 74 ? -13.453 -1.907 -6.539 1 88.44 74 GLN B N 1
ATOM 2253 C CA . GLN B 1 74 ? -14.055 -0.851 -5.73 1 88.44 74 GLN B CA 1
ATOM 2254 C C . GLN B 1 74 ? -13.32 -0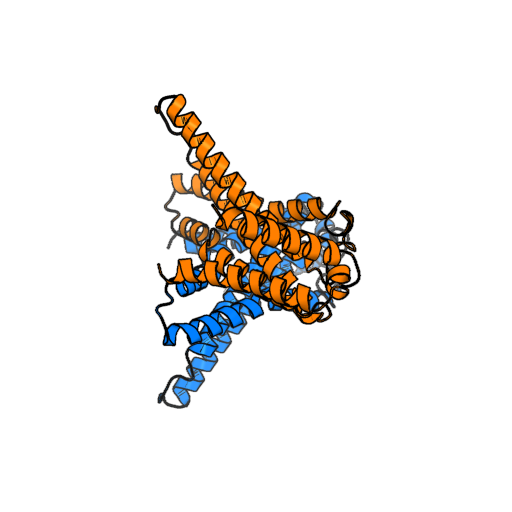.698 -4.398 1 88.44 74 GLN B C 1
ATOM 2256 O O . GLN B 1 74 ? -13.094 0.42 -3.934 1 88.44 74 GLN B O 1
ATOM 2261 N N . GLU B 1 75 ? -12.938 -1.761 -3.857 1 88.44 75 GLU B N 1
ATOM 2262 C CA . GLU B 1 75 ? -12.156 -1.73 -2.627 1 88.44 75 GLU B CA 1
ATOM 2263 C C . GLU B 1 75 ? -10.82 -1.026 -2.842 1 88.44 75 GLU B C 1
ATOM 2265 O O . GLU B 1 75 ? -10.344 -0.302 -1.964 1 88.44 75 GLU B O 1
ATOM 2270 N N . GLY B 1 76 ? -10.281 -1.179 -3.961 1 90.81 76 GLY B N 1
ATOM 2271 C CA . GLY B 1 76 ? -8.953 -0.664 -4.238 1 90.81 76 GLY B CA 1
ATOM 2272 C C . GLY B 1 76 ? -8.938 0.824 -4.535 1 90.81 76 GLY B C 1
ATOM 2273 O O . GLY B 1 76 ? -7.938 1.502 -4.289 1 90.81 76 GLY B O 1
ATOM 2274 N N . ILE B 1 77 ? -9.961 1.33 -5.109 1 90.44 77 ILE B N 1
ATOM 2275 C CA . ILE B 1 77 ? -10.023 2.764 -5.379 1 90.44 77 ILE B CA 1
ATOM 2276 C C . ILE B 1 77 ? -9.984 3.535 -4.062 1 90.44 77 ILE B C 1
ATOM 2278 O O . ILE B 1 77 ? -9.211 4.484 -3.91 1 90.44 77 ILE B O 1
ATOM 2282 N N . GLY B 1 78 ? -10.719 3.184 -3.113 1 88.19 78 GLY B N 1
ATOM 2283 C CA . GLY B 1 78 ? -10.695 3.592 -1.717 1 88.19 78 GLY B CA 1
ATOM 2284 C C . GLY B 1 78 ? -10.414 5.07 -1.532 1 88.19 78 GLY B C 1
ATOM 2285 O O . GLY B 1 78 ? -9.43 5.441 -0.883 1 88.19 78 GLY B O 1
ATOM 2286 N N . PRO B 1 79 ? -11.25 5.93 -2.035 1 87 79 PRO B N 1
ATOM 2287 C CA . PRO B 1 79 ? -11.023 7.367 -1.862 1 87 79 PRO B CA 1
ATOM 2288 C C . PRO B 1 79 ? -11.078 7.801 -0.4 1 87 79 PRO B C 1
ATOM 2290 O O . PRO B 1 79 ? -10.344 8.703 0.012 1 87 79 PRO B O 1
ATOM 2293 N N . HIS B 1 80 ? -11.875 7.113 0.367 1 89.88 80 HIS B N 1
ATOM 2294 C CA . HIS B 1 80 ? -12.016 7.484 1.771 1 89.88 80 HIS B CA 1
ATOM 2295 C C . HIS B 1 80 ? -10.766 7.129 2.566 1 89.88 80 HIS B C 1
ATOM 2297 O O . HIS B 1 80 ? -10.281 7.941 3.354 1 89.88 80 HIS B O 1
ATOM 2303 N N . ILE B 1 81 ? -10.289 6.02 2.309 1 90.06 81 ILE B N 1
ATOM 2304 C CA . ILE B 1 81 ? -9.109 5.602 3.062 1 90.06 81 ILE B CA 1
ATOM 2305 C C . ILE B 1 81 ? -7.91 6.453 2.658 1 90.06 81 ILE B C 1
ATOM 2307 O O . ILE B 1 81 ? -7.055 6.762 3.486 1 90.06 81 ILE B O 1
ATOM 2311 N N . TRP B 1 82 ? -7.766 6.773 1.412 1 92.69 82 TRP B N 1
ATOM 2312 C CA . TRP B 1 82 ? -6.691 7.652 0.965 1 92.69 82 TRP B CA 1
ATOM 2313 C C . TRP B 1 82 ? -6.727 8.977 1.716 1 92.69 82 TRP B C 1
ATOM 2315 O O . TRP B 1 82 ? -5.695 9.461 2.193 1 92.69 82 TRP B O 1
ATOM 2325 N N . ASN B 1 83 ? -7.934 9.5 1.815 1 91 83 ASN B N 1
ATOM 2326 C CA . ASN B 1 83 ? -8.094 10.797 2.479 1 91 83 ASN B CA 1
ATOM 2327 C C . ASN B 1 83 ? -7.777 10.703 3.969 1 91 83 ASN B C 1
ATOM 2329 O O . ASN B 1 83 ? -7.145 11.594 4.527 1 91 83 ASN B O 1
ATOM 2333 N N . VAL B 1 84 ? -8.219 9.664 4.578 1 90.5 84 VAL B N 1
ATOM 2334 C CA . VAL B 1 84 ? -7.988 9.492 6.008 1 90.5 84 VAL B CA 1
ATOM 2335 C C . VAL B 1 84 ? -6.492 9.344 6.277 1 90.5 84 VAL B C 1
ATOM 2337 O O . VAL B 1 84 ? -5.953 9.992 7.176 1 90.5 84 VAL B O 1
ATOM 2340 N N . PHE B 1 85 ? -5.84 8.57 5.531 1 93.44 85 PHE B N 1
ATOM 2341 C CA . PHE B 1 85 ? -4.402 8.398 5.691 1 93.44 85 PHE B CA 1
ATOM 2342 C C . PHE B 1 85 ? -3.662 9.688 5.359 1 93.44 85 PHE B C 1
ATOM 2344 O O . PHE B 1 85 ? -2.689 10.047 6.027 1 93.44 85 PHE B O 1
ATOM 2351 N N . GLY B 1 86 ? -4.137 10.312 4.34 1 93.5 86 GLY B N 1
ATOM 2352 C CA . GLY B 1 86 ? -3.549 11.602 3.998 1 93.5 86 GLY B CA 1
ATOM 2353 C C . GLY B 1 86 ? -3.639 12.617 5.121 1 93.5 86 GLY B C 1
ATOM 2354 O O . GLY B 1 86 ? -2.656 13.289 5.438 1 93.5 86 GLY B O 1
ATOM 2355 N N . ALA B 1 87 ? -4.781 12.672 5.664 1 92.19 87 ALA B N 1
ATOM 2356 C CA . ALA B 1 87 ? -4.984 13.602 6.77 1 92.19 87 ALA B CA 1
ATOM 2357 C C . ALA B 1 87 ? -4.113 13.227 7.965 1 92.19 87 ALA B C 1
ATOM 2359 O O . ALA B 1 87 ? -3.496 14.094 8.586 1 92.19 87 ALA B O 1
ATOM 2360 N N . LEU B 1 88 ? -4.125 11.961 8.266 1 92.62 88 LEU B N 1
ATOM 2361 C CA . LEU B 1 88 ? -3.277 11.5 9.359 1 92.62 88 LEU B CA 1
ATOM 2362 C C . LEU B 1 88 ? -1.815 11.852 9.102 1 92.62 88 LEU B C 1
ATOM 2364 O O . LEU B 1 88 ? -1.118 12.328 10 1 92.62 88 LEU B O 1
ATOM 2368 N N . GLY B 1 89 ? -1.371 11.641 7.91 1 95.38 89 GLY B N 1
ATOM 2369 C CA . GLY B 1 89 ? -0.005 11.977 7.543 1 95.38 89 GLY B CA 1
ATOM 2370 C C . GLY B 1 89 ? 0.304 13.453 7.68 1 95.38 89 GLY B C 1
ATOM 2371 O O . GLY B 1 89 ? 1.378 13.828 8.156 1 95.38 89 GLY B O 1
ATOM 2372 N N . MET B 1 90 ? -0.675 14.203 7.312 1 95.31 90 MET B N 1
ATOM 2373 C CA . MET B 1 90 ? -0.49 15.648 7.398 1 95.31 90 MET B CA 1
ATOM 2374 C C . MET B 1 90 ? -0.45 16.109 8.852 1 95.31 90 MET B C 1
ATOM 2376 O O . MET B 1 90 ? 0.3 17.031 9.195 1 95.31 90 MET B O 1
ATOM 2380 N N . ILE B 1 91 ? -1.19 15.547 9.656 1 94.12 91 ILE B N 1
ATOM 2381 C CA . ILE B 1 91 ? -1.168 15.867 11.078 1 94.12 91 ILE B CA 1
ATOM 2382 C C . ILE B 1 91 ? 0.194 15.508 11.664 1 94.12 91 ILE B C 1
ATOM 2384 O O . ILE B 1 91 ? 0.806 16.312 12.367 1 94.12 91 ILE B O 1
ATOM 2388 N N . LEU B 1 92 ? 0.63 14.344 11.336 1 95.38 92 LEU B N 1
ATOM 2389 C CA . LEU B 1 92 ? 1.935 13.906 11.82 1 95.38 92 LEU B CA 1
ATOM 2390 C C . LEU B 1 92 ? 3.041 14.82 11.305 1 95.38 92 LEU B C 1
ATOM 2392 O O . LEU B 1 92 ? 3.977 15.148 12.031 1 95.38 92 LEU B O 1
ATOM 2396 N N . PHE B 1 93 ? 2.906 15.203 10.086 1 96.75 93 PHE B N 1
ATOM 2397 C CA . PHE B 1 93 ? 3.893 16.109 9.508 1 96.75 93 PHE B CA 1
ATOM 2398 C C . PHE B 1 93 ? 3.869 17.453 10.203 1 96.75 93 PHE B C 1
ATOM 2400 O O . PHE B 1 93 ? 4.922 18.047 10.469 1 96.75 93 PHE B O 1
ATOM 2407 N N . GLY B 1 94 ? 2.695 17.922 10.438 1 96.38 94 GLY B N 1
ATOM 2408 C CA . GLY B 1 94 ? 2.586 19.156 11.203 1 96.38 94 GLY B CA 1
ATOM 2409 C C . GLY B 1 94 ? 3.23 19.078 12.57 1 96.38 94 GLY B C 1
ATOM 2410 O O . GLY B 1 94 ? 3.947 19.984 12.984 1 96.38 94 GLY B O 1
ATOM 2411 N N . LEU B 1 95 ? 3.025 18 13.25 1 95.62 95 LEU B N 1
ATOM 2412 C CA . LEU B 1 95 ? 3.648 17.797 14.555 1 95.62 95 LEU B CA 1
ATOM 2413 C C . LEU B 1 95 ? 5.168 17.734 14.422 1 95.62 95 LEU B C 1
ATOM 2415 O O . LEU B 1 95 ? 5.891 18.188 15.312 1 95.62 95 LEU B O 1
ATOM 2419 N N . LEU B 1 96 ? 5.578 17.141 13.344 1 96.06 96 LEU B N 1
ATOM 2420 C CA . LEU B 1 96 ? 7.016 17.078 13.094 1 96.06 96 LEU B CA 1
ATOM 2421 C C . LEU B 1 96 ? 7.598 18.469 12.898 1 96.06 96 LEU B C 1
ATOM 2423 O O . LEU B 1 96 ? 8.703 18.766 13.359 1 96.06 96 LEU B O 1
ATOM 2427 N N . VAL B 1 97 ? 6.875 19.312 12.227 1 95 97 VAL B N 1
ATOM 2428 C CA . VAL B 1 97 ? 7.301 20.688 12.023 1 95 97 VAL B CA 1
ATOM 2429 C C . VAL B 1 97 ? 7.391 21.406 13.367 1 95 97 VAL B C 1
ATOM 2431 O O . VAL B 1 97 ? 8.305 22.219 13.586 1 95 97 VAL B O 1
ATOM 2434 N N . ALA B 1 98 ? 6.52 21.094 14.227 1 95.5 98 ALA B N 1
ATOM 2435 C CA . ALA B 1 98 ? 6.543 21.672 15.562 1 95.5 98 ALA B CA 1
ATOM 2436 C C . ALA B 1 98 ? 7.723 21.141 16.375 1 95.5 98 ALA B C 1
ATOM 2438 O O . ALA B 1 98 ? 8.336 21.891 17.156 1 95.5 98 ALA B O 1
ATOM 2439 N N . ALA B 1 99 ? 8 19.859 16.219 1 94.94 99 ALA B N 1
ATOM 2440 C CA . ALA B 1 99 ? 9.102 19.203 16.922 1 94.94 99 ALA B CA 1
ATOM 2441 C C . ALA B 1 99 ? 10.023 18.484 15.938 1 94.94 99 ALA B C 1
ATOM 2443 O O . ALA B 1 99 ? 10.062 17.25 15.898 1 94.94 99 ALA B O 1
ATOM 2444 N N . PRO B 1 100 ? 10.836 19.281 15.273 1 93.12 100 PRO B N 1
ATOM 2445 C CA . PRO B 1 100 ? 11.586 18.75 14.125 1 93.12 100 PRO B CA 1
ATOM 2446 C C . PRO B 1 100 ? 12.695 17.797 14.539 1 93.12 100 PRO B C 1
ATOM 2448 O O . PRO B 1 100 ? 13.258 17.094 13.695 1 93.12 100 PRO B O 1
ATOM 2451 N N . ARG B 1 101 ? 13 17.594 15.773 1 92.38 101 ARG B N 1
ATOM 2452 C CA . ARG B 1 101 ? 14.117 16.734 16.188 1 92.38 101 ARG B CA 1
ATOM 2453 C C . ARG B 1 101 ? 13.617 15.367 16.625 1 92.38 101 ARG B C 1
ATOM 2455 O O . ARG B 1 101 ? 14.422 14.5 17 1 92.38 101 ARG B O 1
ATOM 2462 N N . GLN B 1 102 ? 12.336 15.141 16.531 1 93 102 GLN B N 1
ATOM 2463 C CA . GLN B 1 102 ? 11.781 13.852 16.953 1 93 102 GLN B CA 1
ATOM 2464 C C . GLN B 1 102 ? 11.828 12.836 15.812 1 93 102 GLN B C 1
ATOM 2466 O O . GLN B 1 102 ? 10.992 12.875 14.906 1 93 102 GLN B O 1
ATOM 2471 N N . LYS B 1 103 ? 12.641 11.898 15.922 1 93.94 103 LYS B N 1
ATOM 2472 C CA . LYS B 1 103 ? 12.859 10.906 14.875 1 93.94 103 LYS B CA 1
ATOM 2473 C C . LYS B 1 103 ? 11.625 10.023 14.688 1 93.94 103 LYS B C 1
ATOM 2475 O O . LYS B 1 103 ? 11.297 9.641 13.562 1 93.94 103 LYS B O 1
ATOM 2480 N N . TRP B 1 104 ? 11.039 9.695 15.758 1 92.75 104 TRP B N 1
ATOM 2481 C CA . TRP B 1 104 ? 9.875 8.82 15.664 1 92.75 104 TRP B CA 1
ATOM 2482 C C . TRP B 1 104 ? 8.742 9.5 14.906 1 92.75 104 TRP B C 1
ATOM 2484 O O . TRP B 1 104 ? 8 8.852 14.164 1 92.75 104 TRP B O 1
ATOM 2494 N N . LEU B 1 105 ? 8.562 10.805 15.055 1 94.25 105 LEU B N 1
ATOM 2495 C CA . LEU B 1 105 ? 7.547 11.547 14.32 1 94.25 105 LEU B CA 1
ATOM 2496 C C . LEU B 1 105 ? 7.867 11.586 12.828 1 94.25 105 LEU B C 1
ATOM 2498 O O . LEU B 1 105 ? 6.969 11.469 11.992 1 94.25 105 LEU B O 1
ATOM 2502 N N . ALA B 1 106 ? 9.141 11.703 12.547 1 95.62 106 ALA B N 1
ATOM 2503 C CA . ALA B 1 106 ? 9.57 11.703 11.156 1 95.62 106 ALA B CA 1
ATOM 2504 C C . ALA B 1 106 ? 9.273 10.359 10.492 1 95.62 106 ALA B C 1
ATOM 2506 O O . ALA B 1 106 ? 8.742 10.312 9.383 1 95.62 106 ALA B O 1
ATOM 2507 N N . LEU B 1 107 ? 9.531 9.359 11.227 1 95 107 LEU B N 1
ATOM 2508 C CA . LEU B 1 107 ? 9.289 8.008 10.719 1 95 107 LEU B CA 1
ATOM 2509 C C . LEU B 1 107 ? 7.797 7.777 10.508 1 95 107 LEU B C 1
ATOM 2511 O O . LEU B 1 107 ? 7.395 7.234 9.469 1 95 107 LEU B O 1
ATOM 2515 N N . ALA B 1 108 ? 7.031 8.172 11.391 1 94.62 108 ALA B N 1
ATOM 2516 C CA . ALA B 1 108 ? 5.586 7.988 11.305 1 94.62 108 ALA B CA 1
ATOM 2517 C C . ALA B 1 108 ? 5 8.781 10.141 1 94.62 108 ALA B C 1
ATOM 2519 O O . ALA B 1 108 ? 4.246 8.234 9.328 1 94.62 108 ALA B O 1
ATOM 2520 N N . ALA B 1 109 ? 5.359 10.031 10.078 1 96.19 109 ALA B N 1
ATOM 2521 C CA . ALA B 1 109 ? 4.855 10.875 8.992 1 96.19 109 ALA B CA 1
ATOM 2522 C C . ALA B 1 109 ? 5.297 10.328 7.637 1 96.19 109 ALA B C 1
ATOM 2524 O O . ALA B 1 109 ? 4.492 10.234 6.707 1 96.19 109 ALA B O 1
ATOM 2525 N N . TYR B 1 110 ? 6.531 9.969 7.602 1 96.31 110 TYR B N 1
ATOM 2526 C CA . TYR B 1 110 ? 7.098 9.43 6.375 1 96.31 110 TYR B CA 1
ATOM 2527 C C . TYR B 1 110 ? 6.34 8.188 5.93 1 96.31 110 TYR B C 1
ATOM 2529 O O . TYR B 1 110 ? 5.895 8.094 4.781 1 96.31 110 TYR B O 1
ATOM 2537 N N . GLN B 1 111 ? 6.145 7.316 6.809 1 95 111 GLN B N 1
ATOM 2538 C CA . GLN B 1 111 ? 5.523 6.039 6.48 1 95 111 GLN B CA 1
ATOM 2539 C C . GLN B 1 111 ? 4.055 6.227 6.105 1 95 111 GLN B C 1
ATOM 2541 O O . GLN B 1 111 ? 3.582 5.652 5.121 1 95 111 GLN B O 1
ATOM 2546 N N . VAL B 1 112 ? 3.365 6.941 6.84 1 95.75 112 VAL B N 1
ATOM 2547 C CA . VAL B 1 112 ? 1.939 7.133 6.59 1 95.75 112 VAL B CA 1
ATOM 2548 C C . VAL B 1 112 ? 1.74 7.836 5.25 1 95.75 112 VAL B C 1
ATOM 2550 O O . VAL B 1 112 ? 0.846 7.48 4.48 1 95.75 112 VAL B O 1
ATOM 2553 N N . MET B 1 113 ? 2.562 8.781 5.004 1 97.06 113 MET B N 1
ATOM 2554 C CA . MET B 1 113 ? 2.434 9.508 3.74 1 97.06 113 MET B CA 1
ATOM 2555 C C . MET B 1 113 ? 2.822 8.617 2.564 1 97.06 113 MET B C 1
ATOM 2557 O O . MET B 1 113 ? 2.223 8.695 1.492 1 97.06 113 MET B O 1
ATOM 2561 N N . LEU B 1 114 ? 3.795 7.801 2.748 1 96.44 114 LEU B N 1
ATOM 2562 C CA . LEU B 1 114 ? 4.152 6.848 1.702 1 96.44 114 LEU B CA 1
ATOM 2563 C C . LEU B 1 114 ? 3.02 5.859 1.457 1 96.44 114 LEU B C 1
ATOM 2565 O O . LEU B 1 114 ? 2.744 5.496 0.311 1 96.44 114 LEU B O 1
ATOM 2569 N N . ASN B 1 115 ? 2.443 5.426 2.498 1 95.88 115 ASN B N 1
ATOM 2570 C CA . ASN B 1 115 ? 1.275 4.562 2.359 1 95.88 115 ASN B CA 1
ATOM 2571 C C . ASN B 1 115 ? 0.157 5.254 1.583 1 95.88 115 ASN B C 1
ATOM 2573 O O . ASN B 1 115 ? -0.473 4.645 0.719 1 95.88 115 ASN B O 1
ATOM 2577 N N . THR B 1 116 ? -0.063 6.488 1.945 1 95.75 116 THR B N 1
ATOM 2578 C CA . THR B 1 116 ? -1.063 7.281 1.24 1 95.75 116 THR B CA 1
ATOM 2579 C C . THR B 1 116 ? -0.755 7.34 -0.253 1 95.75 116 THR B C 1
ATOM 2581 O O . THR B 1 116 ? -1.646 7.148 -1.084 1 95.75 116 THR B O 1
ATOM 2584 N N . TYR B 1 117 ? 0.486 7.613 -0.524 1 96.94 117 TYR B N 1
ATOM 2585 C CA . TYR B 1 117 ? 0.924 7.68 -1.914 1 96.94 117 TYR B CA 1
ATOM 2586 C C . TYR B 1 117 ? 0.682 6.355 -2.629 1 96.94 117 TYR B C 1
ATOM 2588 O O . TYR B 1 117 ? 0.237 6.34 -3.779 1 96.94 117 TYR B O 1
ATOM 2596 N N . SER B 1 118 ? 0.935 5.309 -1.972 1 96 118 SER B N 1
ATOM 2597 C CA . SER B 1 118 ? 0.723 3.977 -2.529 1 96 118 SER B CA 1
ATOM 2598 C C . SER B 1 118 ? -0.755 3.721 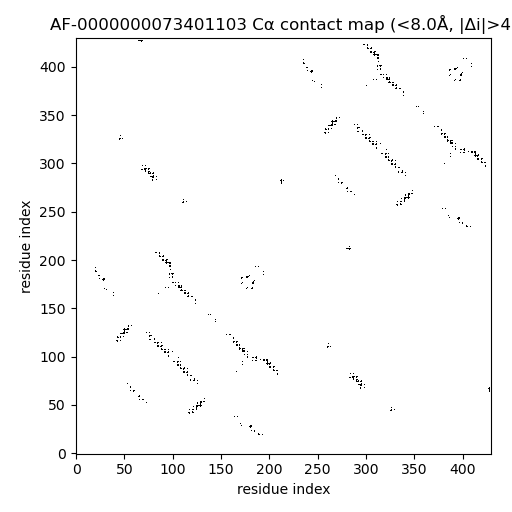-2.805 1 96 118 SER B C 1
ATOM 2600 O O . SER B 1 118 ? -1.115 3.211 -3.867 1 96 118 SER B O 1
ATOM 2602 N N . PHE B 1 119 ? -1.59 4.105 -1.897 1 95.19 119 PHE B N 1
ATOM 2603 C CA . PHE B 1 119 ? -3.033 3.98 -2.072 1 95.19 119 PHE B CA 1
ATOM 2604 C C . PHE B 1 119 ? -3.504 4.781 -3.279 1 95.19 119 PHE B C 1
ATOM 2606 O O . PHE B 1 119 ? -4.336 4.312 -4.055 1 95.19 119 PHE B O 1
ATOM 2613 N N . GLY B 1 120 ? -2.967 5.93 -3.301 1 96.12 120 GLY B N 1
ATOM 2614 C CA . GLY B 1 120 ? -3.348 6.773 -4.422 1 96.12 120 GLY B CA 1
ATOM 2615 C C . GLY B 1 120 ? -2.906 6.219 -5.766 1 96.12 120 GLY B C 1
ATOM 2616 O O . GLY B 1 120 ? -3.641 6.305 -6.75 1 96.12 120 GLY B O 1
ATOM 2617 N N . ALA B 1 121 ? -1.737 5.699 -5.746 1 96.81 121 ALA B N 1
ATOM 2618 C CA . ALA B 1 121 ? -1.24 5.094 -6.98 1 96.81 121 ALA B CA 1
ATOM 2619 C C . ALA B 1 121 ? -2.111 3.914 -7.402 1 96.81 121 ALA B C 1
ATOM 2621 O O . ALA B 1 121 ? -2.418 3.752 -8.586 1 96.81 121 ALA B O 1
ATOM 2622 N N . LEU B 1 122 ? -2.484 3.143 -6.457 1 95.88 122 LEU B N 1
ATOM 2623 C CA . LEU B 1 122 ? -3.381 2.023 -6.723 1 95.88 122 LEU B CA 1
ATOM 2624 C C . LEU B 1 122 ? -4.719 2.514 -7.262 1 95.88 122 LEU B C 1
ATOM 2626 O O . LEU B 1 122 ? -5.172 2.059 -8.312 1 95.88 122 LEU B O 1
ATOM 2630 N N . GLY B 1 123 ? -5.352 3.402 -6.516 1 95.81 123 GLY B N 1
ATOM 2631 C CA . GLY B 1 123 ? -6.637 3.936 -6.93 1 95.81 123 GLY B CA 1
ATOM 2632 C C . GLY B 1 123 ? -6.605 4.559 -8.312 1 95.81 123 GLY B C 1
ATOM 2633 O O . GLY B 1 123 ? -7.504 4.32 -9.125 1 95.81 123 GLY B O 1
ATOM 2634 N N . LEU B 1 124 ? -5.574 5.336 -8.594 1 96.12 124 LEU B N 1
ATOM 2635 C CA . LEU B 1 124 ? -5.438 5.977 -9.898 1 96.12 124 LEU B CA 1
ATOM 2636 C C . LEU B 1 124 ? -5.242 4.938 -10.992 1 96.12 124 LEU B C 1
ATOM 2638 O O . LEU B 1 124 ? -5.762 5.094 -12.102 1 96.12 124 LEU B O 1
ATOM 2642 N N . GLY B 1 125 ? -4.492 3.973 -10.672 1 96.31 125 GLY B N 1
ATOM 2643 C CA . GLY B 1 125 ? -4.34 2.891 -11.633 1 96.31 125 GLY B CA 1
ATOM 2644 C C . GLY B 1 125 ? -5.648 2.203 -11.969 1 96.31 125 GLY B C 1
ATOM 2645 O O . GLY B 1 125 ? -5.922 1.925 -13.141 1 96.31 125 GLY B O 1
ATOM 2646 N N . LEU B 1 126 ? -6.402 1.865 -10.984 1 95 126 LEU B N 1
ATOM 2647 C CA . LEU B 1 126 ? -7.691 1.219 -11.203 1 95 126 LEU B CA 1
ATOM 2648 C C . LEU B 1 126 ? -8.609 2.109 -12.023 1 95 126 LEU B C 1
ATOM 2650 O O . LEU B 1 126 ? -9.266 1.639 -12.961 1 95 126 LEU B O 1
ATOM 2654 N N . LEU B 1 127 ? -8.633 3.385 -11.711 1 93.88 127 LEU B N 1
ATOM 2655 C CA . LEU B 1 127 ? -9.477 4.328 -12.438 1 93.88 127 LEU B CA 1
ATOM 2656 C C . LEU B 1 127 ? -9.031 4.457 -13.883 1 93.88 127 LEU B C 1
ATOM 2658 O O . LEU B 1 127 ? -9.859 4.523 -14.797 1 93.88 127 LEU B O 1
ATOM 2662 N N . LEU B 1 128 ? -7.77 4.531 -14.047 1 93.25 128 LEU B N 1
ATOM 2663 C CA . LEU B 1 128 ? -7.246 4.594 -15.406 1 93.25 128 LEU B CA 1
ATOM 2664 C C . LEU B 1 128 ? -7.598 3.33 -16.188 1 93.25 128 LEU B C 1
ATOM 2666 O O . LEU B 1 128 ? -7.953 3.4 -17.359 1 93.25 128 LEU B O 1
ATOM 2670 N N . GLY B 1 129 ? -7.434 2.223 -15.555 1 92.69 129 GLY B N 1
ATOM 2671 C CA . GLY B 1 129 ? -7.852 0.981 -16.188 1 92.69 129 GLY B CA 1
ATOM 2672 C C . GLY B 1 129 ? -9.305 0.992 -16.609 1 92.69 129 GLY B C 1
ATOM 2673 O O . GLY B 1 129 ? -9.641 0.562 -17.719 1 92.69 129 GLY B O 1
ATOM 2674 N N . GLN B 1 130 ? -10.141 1.441 -15.75 1 90.5 130 GLN B N 1
ATOM 2675 C CA . GLN B 1 130 ? -11.562 1.542 -16.078 1 90.5 130 GLN B CA 1
ATOM 2676 C C . GLN B 1 130 ? -11.789 2.477 -17.266 1 90.5 130 GLN B C 1
ATOM 2678 O O . GLN B 1 130 ? -12.625 2.199 -18.125 1 90.5 130 GLN B O 1
ATOM 2683 N N . TRP B 1 131 ? -11.078 3.521 -17.234 1 87.94 131 TRP B N 1
ATOM 2684 C CA . TRP B 1 131 ? -11.211 4.484 -18.328 1 87.94 131 TRP B CA 1
ATOM 2685 C C . TRP B 1 131 ? -10.812 3.854 -19.656 1 87.94 131 TRP B C 1
ATOM 2687 O O . TRP B 1 131 ? -11.477 4.074 -20.672 1 87.94 131 TRP B O 1
ATOM 2697 N N . ILE B 1 132 ? -9.781 3.117 -19.656 1 85.44 132 ILE B N 1
ATOM 2698 C CA . ILE B 1 132 ? -9.312 2.441 -20.859 1 85.44 132 ILE B CA 1
ATOM 2699 C C . ILE B 1 132 ? -10.383 1.481 -21.359 1 85.44 132 ILE B C 1
ATOM 2701 O O . ILE B 1 132 ? -10.602 1.362 -22.578 1 85.44 132 ILE B O 1
ATOM 2705 N N . CYS B 1 133 ? -11.023 0.851 -20.484 1 86.06 133 CYS B N 1
ATOM 2706 C CA . CYS B 1 133 ? -12 -0.17 -20.844 1 86.06 133 CYS B CA 1
ATOM 2707 C C . CYS B 1 133 ? -13.32 0.464 -21.297 1 86.06 133 CYS B C 1
ATOM 2709 O O . CYS B 1 133 ? -14.102 -0.158 -22.016 1 86.06 133 CYS B O 1
ATOM 2711 N N . ILE B 1 134 ? -13.82 1.602 -20.594 1 76 134 ILE B N 1
ATOM 2712 C CA . ILE B 1 134 ? -15.07 2.248 -20.984 1 76 134 ILE B CA 1
ATOM 2713 C C . ILE B 1 134 ? -14.977 2.713 -22.438 1 76 134 ILE B C 1
ATOM 2715 O O . ILE B 1 134 ? -15.984 2.785 -23.141 1 76 134 ILE B O 1
ATOM 2719 N N . GLY B 1 135 ? -14.203 2.096 -23.25 1 63.19 135 GLY B N 1
ATOM 2720 C CA . GLY B 1 135 ? -14.148 2.361 -24.688 1 63.19 135 GLY B CA 1
ATOM 2721 C C . GLY B 1 135 ? -14.562 3.777 -25.047 1 63.19 135 GLY B C 1
ATOM 2722 O O . GLY B 1 135 ? -15.023 4.531 -24.188 1 63.19 135 GLY B O 1
ATOM 2723 N N . ALA B 1 136 ? -14.133 4.367 -26.25 1 57 136 ALA B N 1
ATOM 2724 C CA . ALA B 1 136 ? -14.523 5.652 -26.828 1 57 136 ALA B CA 1
ATOM 2725 C C . ALA B 1 136 ? -16.047 5.801 -26.859 1 57 136 ALA B C 1
ATOM 2727 O O . ALA B 1 136 ? -16.75 4.914 -27.344 1 57 136 ALA B O 1
ATOM 2728 N N . PRO B 1 137 ? -16.609 6.566 -25.906 1 56.12 137 PRO B N 1
ATOM 2729 C CA . PRO B 1 137 ? -18.062 6.742 -26.016 1 56.12 137 PRO B CA 1
ATOM 2730 C C . PRO B 1 137 ? -18.531 6.898 -27.453 1 56.12 137 PRO B C 1
ATOM 2732 O O . PRO B 1 137 ? -17.812 7.453 -28.281 1 56.12 137 PRO B O 1
ATOM 2735 N N . PRO B 1 138 ? -19.547 6.062 -27.797 1 57.69 138 PRO B N 1
ATOM 2736 C CA . PRO B 1 138 ? -20.062 6.172 -29.156 1 57.69 138 PRO B CA 1
ATOM 2737 C C . PRO B 1 138 ? -20.031 7.605 -29.688 1 57.69 138 PRO B C 1
ATOM 2739 O O . PRO B 1 138 ? -19.688 8.531 -28.953 1 57.69 138 PRO B O 1
ATOM 2742 N N . ALA B 1 139 ? -21.359 7.836 -30.391 1 54.78 139 ALA B N 1
ATOM 2743 C CA . ALA B 1 139 ? -21.875 8.805 -31.359 1 54.78 139 ALA B CA 1
ATOM 2744 C C . ALA B 1 139 ? -21.844 10.219 -30.781 1 54.78 139 ALA B C 1
ATOM 2746 O O . ALA B 1 139 ? -22.5 11.125 -31.297 1 54.78 139 ALA B O 1
ATOM 2747 N N . SER B 1 140 ? -21.328 10.359 -29.562 1 60.19 140 SER B N 1
ATOM 2748 C CA . SER B 1 140 ? -21.531 11.781 -29.281 1 60.19 140 SER B CA 1
ATOM 2749 C C . SER B 1 140 ? -20.625 12.648 -30.141 1 60.19 140 SER B C 1
ATOM 2751 O O . SER B 1 140 ? -19.656 12.164 -30.719 1 60.19 140 SER B O 1
ATOM 2753 N N . GLY B 1 141 ? -21.125 13.734 -30.5 1 70.75 141 GLY B N 1
ATOM 2754 C CA . GLY B 1 141 ? -20.391 14.688 -31.328 1 70.75 141 GLY B CA 1
ATOM 2755 C C . GLY B 1 141 ? -18.938 14.836 -30.891 1 70.75 141 GLY B C 1
ATOM 2756 O O . GLY B 1 141 ? -18.594 14.578 -29.734 1 70.75 141 GLY B O 1
ATOM 2757 N N . LEU B 1 142 ? -18.125 14.789 -31.781 1 74.75 142 LEU B N 1
ATOM 2758 C CA . LEU B 1 142 ? -16.672 14.906 -31.625 1 74.75 142 LEU B CA 1
ATOM 2759 C C . LEU B 1 142 ? -16.328 15.891 -30.531 1 74.75 142 LEU B C 1
ATOM 2761 O O . LEU B 1 142 ? -15.406 15.648 -29.734 1 74.75 142 LEU B O 1
ATOM 2765 N N . LEU B 1 143 ? -17.188 16.938 -30.484 1 76.44 143 LEU B N 1
ATOM 2766 C CA . LEU B 1 143 ? -16.906 17.984 -29.516 1 76.44 143 LEU B CA 1
ATOM 2767 C C . LEU B 1 143 ? -17.188 17.484 -28.094 1 76.44 143 LEU B C 1
ATOM 2769 O O . LEU B 1 143 ? -16.391 17.688 -27.188 1 76.44 143 LEU B O 1
ATOM 2773 N N . HIS B 1 144 ? -18.297 16.828 -27.875 1 76.12 144 HIS B N 1
ATOM 2774 C CA . HIS B 1 144 ? -18.672 16.312 -26.562 1 76.12 144 HIS B CA 1
ATOM 2775 C C . HIS B 1 144 ? -17.703 15.242 -26.094 1 76.12 144 HIS B C 1
ATOM 2777 O O . HIS B 1 144 ? -17.344 15.195 -24.906 1 76.12 144 HIS B O 1
ATOM 2783 N N . ALA B 1 145 ? -17.297 14.539 -27.016 1 77.31 145 ALA B N 1
ATOM 2784 C CA . ALA B 1 145 ? -16.328 13.492 -26.688 1 77.31 145 ALA B CA 1
ATOM 2785 C C . ALA B 1 145 ? -14.984 14.094 -26.297 1 77.31 145 ALA B C 1
ATOM 2787 O O . ALA B 1 145 ? -14.344 13.625 -25.344 1 77.31 145 ALA B O 1
ATOM 2788 N N . SER B 1 146 ? -14.656 15.109 -27.047 1 79.5 146 SER B N 1
ATOM 2789 C CA . SER B 1 146 ? -13.391 15.766 -26.75 1 79.5 146 SER B CA 1
ATOM 2790 C C . SER B 1 146 ? -13.43 16.469 -25.406 1 79.5 146 SER B C 1
ATOM 2792 O O . SER B 1 146 ? -12.461 16.422 -24.641 1 79.5 146 SER B O 1
ATOM 2794 N N . MET B 1 147 ? -14.5 17.078 -25.109 1 81.75 147 MET B N 1
ATOM 2795 C CA . MET B 1 147 ? -14.641 17.781 -23.828 1 81.75 147 MET B CA 1
ATOM 2796 C C . MET B 1 147 ? -14.656 16.797 -22.672 1 81.75 147 MET B C 1
ATOM 2798 O O . MET B 1 147 ? -14.07 17.062 -21.609 1 81.75 147 MET B O 1
ATOM 2802 N N . ARG B 1 148 ? -15.305 15.781 -22.859 1 79.38 148 ARG B N 1
ATOM 2803 C CA . ARG B 1 148 ? -15.344 14.75 -21.828 1 79.38 148 ARG B CA 1
ATOM 2804 C C . ARG B 1 148 ? -13.953 14.188 -21.562 1 79.38 148 ARG B C 1
ATOM 2806 O O . ARG B 1 148 ? -13.539 14.039 -20.422 1 79.38 148 ARG B O 1
ATOM 2813 N N . THR B 1 149 ? -13.305 13.938 -22.625 1 81.81 149 THR B N 1
ATOM 2814 C CA . THR B 1 149 ? -11.953 13.398 -22.5 1 81.81 149 THR B CA 1
ATOM 2815 C C . THR B 1 149 ? -11.023 14.414 -21.844 1 81.81 149 THR B C 1
ATOM 2817 O O . THR B 1 149 ? -10.211 14.047 -20.984 1 81.81 149 THR B O 1
ATOM 2820 N N . ALA B 1 150 ? -11.25 15.594 -22.172 1 84.75 150 ALA B N 1
ATOM 2821 C CA . ALA B 1 150 ? -10.438 16.641 -21.578 1 84.75 150 ALA B CA 1
ATOM 2822 C C . ALA B 1 150 ? -10.742 16.797 -20.094 1 84.75 150 ALA B C 1
ATOM 2824 O O . ALA B 1 150 ? -9.836 17 -19.281 1 84.75 150 ALA B O 1
ATOM 2825 N N . GLY B 1 151 ? -11.992 16.734 -19.812 1 85.81 151 GLY B N 1
ATOM 2826 C CA . GLY B 1 151 ? -12.391 16.812 -18.406 1 85.81 151 GLY B CA 1
ATOM 2827 C C . GLY B 1 151 ? -11.836 15.688 -17.562 1 85.81 151 GLY B C 1
ATOM 2828 O O . GLY B 1 151 ? -11.305 15.93 -16.469 1 85.81 151 GLY B O 1
ATOM 2829 N N . ILE B 1 152 ? -11.898 14.562 -18.078 1 87.25 152 ILE B N 1
ATOM 2830 C CA . ILE B 1 152 ? -11.383 13.406 -17.359 1 87.25 152 ILE B CA 1
ATOM 2831 C C . ILE B 1 152 ? -9.859 13.516 -17.219 1 87.25 152 ILE B C 1
ATOM 2833 O O . ILE B 1 152 ? -9.305 13.227 -16.156 1 87.25 152 ILE B O 1
ATOM 2837 N N . GLY B 1 153 ? -9.336 13.977 -18.297 1 89.25 153 GLY B N 1
ATOM 2838 C CA . GLY B 1 153 ? -7.895 14.188 -18.25 1 89.25 153 GLY B CA 1
ATOM 2839 C C . GLY B 1 153 ? -7.473 15.195 -17.203 1 89.25 153 GLY B C 1
ATOM 2840 O O . GLY B 1 153 ? -6.488 14.977 -16.484 1 89.25 153 GLY B O 1
ATOM 2841 N N . ALA B 1 154 ? -8.18 16.188 -17.094 1 90.38 154 ALA B N 1
ATOM 2842 C CA . ALA B 1 154 ? -7.891 17.203 -16.094 1 90.38 154 ALA B CA 1
ATOM 2843 C C . ALA B 1 154 ? -8.062 16.656 -14.68 1 90.38 154 ALA B C 1
ATOM 2845 O O . ALA B 1 154 ? -7.223 16.906 -13.812 1 90.38 154 ALA B O 1
ATOM 2846 N N . LEU B 1 155 ? -9.086 15.93 -14.492 1 91.5 155 LEU B N 1
ATOM 2847 C CA . LEU B 1 155 ? -9.344 15.352 -13.172 1 91.5 155 LEU B CA 1
ATOM 2848 C C . LEU B 1 155 ? -8.234 14.367 -12.789 1 91.5 155 LEU B C 1
ATOM 2850 O O . LEU B 1 155 ? -7.785 14.359 -11.641 1 91.5 155 LEU B O 1
ATOM 2854 N N . PHE B 1 156 ? -7.777 13.664 -13.766 1 92.94 156 PHE B N 1
ATOM 2855 C CA . PHE B 1 156 ? -6.688 12.727 -13.516 1 92.94 156 PHE B CA 1
ATOM 2856 C C . PHE B 1 156 ? -5.406 13.477 -13.156 1 92.94 156 PHE B C 1
ATOM 2858 O O . PHE B 1 156 ? -4.664 13.055 -12.266 1 92.94 156 PHE B O 1
ATOM 2865 N N . SER B 1 157 ? -5.215 14.555 -13.812 1 93.62 157 SER B N 1
ATOM 2866 C CA . SER B 1 157 ? -4.016 15.344 -13.555 1 93.62 157 SER B CA 1
ATOM 2867 C C . SER B 1 157 ? -4.027 15.922 -12.141 1 93.62 157 SER B C 1
ATOM 2869 O O . SER B 1 157 ? -3.004 15.914 -11.453 1 93.62 157 SER B O 1
ATOM 2871 N N . ILE B 1 158 ? -5.176 16.312 -11.75 1 92.88 158 ILE B N 1
ATOM 2872 C CA . ILE B 1 158 ? -5.316 16.875 -10.406 1 92.88 158 ILE B CA 1
ATOM 2873 C C . ILE B 1 158 ? -5.102 15.773 -9.367 1 92.88 158 ILE B C 1
ATOM 2875 O O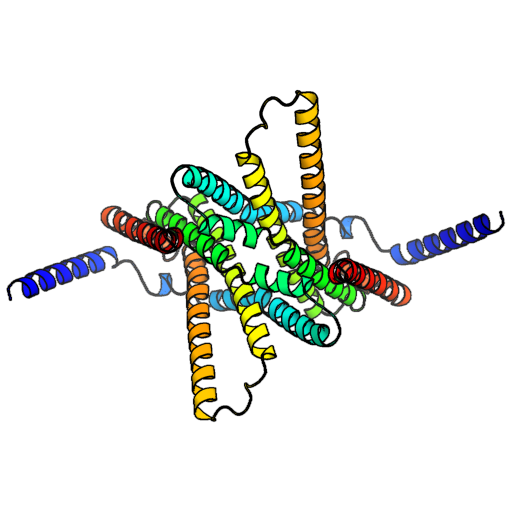 . ILE B 1 158 ? -4.359 15.961 -8.398 1 92.88 158 ILE B O 1
ATOM 2879 N N . ALA B 1 159 ? -5.742 14.672 -9.609 1 94.12 159 ALA B N 1
ATOM 2880 C CA . ALA B 1 159 ? -5.598 13.547 -8.695 1 94.12 159 ALA B CA 1
ATOM 2881 C C . ALA B 1 159 ? -4.141 13.094 -8.602 1 94.12 159 ALA B C 1
ATOM 2883 O O . ALA B 1 159 ? -3.637 12.812 -7.516 1 94.12 159 ALA B O 1
ATOM 2884 N N . PHE B 1 160 ? -3.496 13.094 -9.758 1 96 160 PHE B N 1
ATOM 2885 C CA . PHE B 1 160 ? -2.088 12.727 -9.789 1 96 160 PHE B CA 1
ATOM 2886 C C . PHE B 1 160 ? -1.239 13.734 -9.031 1 96 160 PHE B C 1
ATOM 2888 O O . PHE B 1 160 ? -0.349 13.359 -8.266 1 96 160 PHE B O 1
ATOM 2895 N N . GLY B 1 161 ? -1.513 14.953 -9.258 1 95.5 161 GLY B N 1
ATOM 2896 C CA . GLY B 1 161 ? -0.8 16 -8.547 1 95.5 161 GLY B CA 1
ATOM 2897 C C . GLY B 1 161 ? -0.972 15.93 -7.039 1 95.5 161 GLY B C 1
ATOM 2898 O O . GLY B 1 161 ? -0.005 16.078 -6.289 1 95.5 161 GLY B O 1
ATOM 2899 N N . LEU B 1 162 ? -2.188 15.68 -6.602 1 94.25 162 LEU B N 1
ATOM 2900 C CA . LEU B 1 162 ? -2.461 15.547 -5.172 1 94.25 162 LEU B CA 1
ATOM 2901 C C . LEU B 1 162 ? -1.724 14.344 -4.586 1 94.25 162 LEU B C 1
ATOM 2903 O O . LEU B 1 162 ? -1.182 14.422 -3.482 1 94.25 162 LEU B O 1
ATOM 2907 N N . ASN B 1 163 ? -1.72 13.289 -5.324 1 97.06 163 ASN B N 1
ATOM 2908 C CA . ASN B 1 163 ? -1.004 12.109 -4.855 1 97.06 163 ASN B CA 1
ATOM 2909 C C . ASN B 1 163 ? 0.502 12.352 -4.809 1 97.06 163 ASN B C 1
ATOM 2911 O O . ASN B 1 163 ? 1.178 11.891 -3.883 1 97.06 163 ASN B O 1
ATOM 2915 N N . LEU B 1 164 ? 0.97 13.031 -5.844 1 96.19 164 LEU B N 1
ATOM 2916 C CA . LEU B 1 164 ? 2.391 13.359 -5.855 1 96.19 164 LEU B CA 1
ATOM 2917 C C . LEU B 1 164 ? 2.744 14.273 -4.688 1 96.19 164 LEU B C 1
ATOM 2919 O O . LEU B 1 164 ? 3.84 14.18 -4.129 1 96.19 164 LEU B O 1
ATOM 2923 N N . ALA B 1 165 ? 1.814 15.078 -4.312 1 95.81 165 ALA B N 1
ATOM 2924 C CA . ALA B 1 165 ? 2.018 15.93 -3.143 1 95.81 165 ALA B CA 1
ATOM 2925 C C . ALA B 1 165 ? 2.211 15.094 -1.882 1 95.81 165 ALA B C 1
ATOM 2927 O O . ALA B 1 165 ? 3.016 15.438 -1.016 1 95.81 165 ALA B O 1
ATOM 2928 N N . ALA B 1 166 ? 1.471 14.039 -1.773 1 96.06 166 ALA B N 1
ATOM 2929 C CA . ALA B 1 166 ? 1.642 13.141 -0.637 1 96.06 166 ALA B CA 1
ATOM 2930 C C . ALA B 1 166 ? 3.057 12.57 -0.595 1 96.06 166 ALA B C 1
ATOM 2932 O O . ALA B 1 166 ? 3.688 12.531 0.464 1 96.06 166 ALA B O 1
ATOM 2933 N N . TRP B 1 167 ? 3.555 12.164 -1.699 1 96.81 167 TRP B N 1
ATOM 2934 C CA . TRP B 1 167 ? 4.926 11.664 -1.771 1 96.81 167 TRP B CA 1
ATOM 2935 C C . TRP B 1 167 ? 5.922 12.758 -1.395 1 96.81 167 TRP B C 1
ATOM 2937 O O . TRP B 1 167 ? 6.91 12.492 -0.708 1 96.81 167 TRP B O 1
ATOM 2947 N N . TYR B 1 168 ? 5.656 13.914 -1.897 1 96.5 168 TYR B N 1
ATOM 2948 C CA . TYR B 1 168 ? 6.566 15.031 -1.64 1 96.5 168 TYR B CA 1
ATOM 2949 C C . TYR B 1 168 ? 6.66 15.32 -0.147 1 96.5 168 TYR B C 1
ATOM 2951 O O . TYR B 1 168 ? 7.742 15.594 0.371 1 96.5 168 TYR B O 1
ATOM 2959 N N . VAL B 1 169 ? 5.539 15.305 0.53 1 96.06 169 VAL B N 1
ATOM 2960 C CA . VAL B 1 169 ? 5.551 15.484 1.977 1 96.06 169 VAL B CA 1
ATOM 2961 C C . VAL B 1 169 ? 6.355 14.367 2.637 1 96.06 169 VAL B C 1
ATOM 2963 O O . VAL B 1 169 ? 7.113 14.617 3.578 1 96.06 169 VAL B O 1
ATOM 2966 N N . ALA B 1 170 ? 6.141 13.156 2.154 1 96.38 170 ALA B N 1
ATOM 2967 C CA . ALA B 1 170 ? 6.949 12.047 2.66 1 96.38 170 ALA B CA 1
ATOM 2968 C C . ALA B 1 170 ? 8.438 12.32 2.459 1 96.38 170 ALA B C 1
ATOM 2970 O O . ALA B 1 170 ? 9.25 12.078 3.357 1 96.38 170 ALA B O 1
ATOM 2971 N N . PHE B 1 171 ? 8.766 12.844 1.332 1 95.38 171 PHE B N 1
ATOM 2972 C CA . PHE B 1 171 ? 10.148 13.18 0.998 1 95.38 171 PHE B CA 1
ATOM 2973 C C . PHE B 1 171 ? 10.703 14.211 1.973 1 95.38 171 PHE B C 1
ATOM 2975 O O . PHE B 1 171 ? 11.836 14.07 2.451 1 95.38 171 PHE B O 1
ATOM 2982 N N . LEU B 1 172 ? 9.938 15.203 2.277 1 94.38 172 LEU B N 1
ATOM 2983 C CA . LEU B 1 172 ? 10.367 16.25 3.203 1 94.38 172 LEU B CA 1
ATOM 2984 C C . LEU B 1 172 ? 10.523 15.695 4.613 1 94.38 172 LEU B C 1
ATOM 2986 O O . LEU B 1 172 ? 11.422 16.109 5.352 1 94.38 172 LEU B O 1
ATOM 2990 N N . ALA B 1 173 ? 9.672 14.719 4.969 1 94.69 173 ALA B N 1
ATOM 2991 C CA . ALA B 1 173 ? 9.648 14.188 6.328 1 94.69 173 ALA B CA 1
ATOM 2992 C C . ALA B 1 173 ? 10.609 13.008 6.473 1 94.69 173 ALA B C 1
ATOM 2994 O O . ALA B 1 173 ? 10.695 12.391 7.539 1 94.69 173 ALA B O 1
ATOM 2995 N N . SER B 1 174 ? 11.336 12.703 5.484 1 93.69 174 SER B N 1
ATOM 2996 C CA . SER B 1 174 ? 12.172 11.5 5.469 1 93.69 174 SER B CA 1
ATOM 2997 C C . SER B 1 174 ? 13.18 11.516 6.617 1 93.69 174 SER B C 1
ATOM 2999 O O . SER B 1 174 ? 13.891 12.5 6.809 1 93.69 174 SER B O 1
ATOM 3001 N N . PRO B 1 175 ? 13.234 10.383 7.355 1 91.94 175 PRO B N 1
ATOM 3002 C CA . PRO B 1 175 ? 14.203 10.32 8.461 1 91.94 175 PRO B CA 1
ATOM 3003 C C . PRO B 1 175 ? 15.648 10.438 7.98 1 91.94 175 PRO B C 1
ATOM 3005 O O . PRO B 1 175 ? 16.516 10.898 8.734 1 91.94 175 PRO B O 1
ATOM 3008 N N . LYS B 1 176 ? 15.938 10.047 6.824 1 89.62 176 LYS B N 1
ATOM 3009 C CA . LYS B 1 176 ? 17.281 10.133 6.258 1 89.62 176 LYS B CA 1
ATOM 3010 C C . LYS B 1 176 ? 17.688 11.586 6.047 1 89.62 176 LYS B C 1
ATOM 3012 O O . LYS B 1 176 ? 18.891 11.891 5.934 1 89.62 176 LYS B O 1
ATOM 3017 N N . ARG B 1 177 ? 16.688 12.453 6.078 1 88.06 177 ARG B N 1
ATOM 3018 C CA . ARG B 1 177 ? 16.984 13.844 5.762 1 88.06 177 ARG B CA 1
ATOM 3019 C C . ARG B 1 177 ? 16.703 14.75 6.961 1 88.06 177 ARG B C 1
ATOM 3021 O O . ARG B 1 177 ? 16.469 15.945 6.801 1 88.06 177 ARG B O 1
ATOM 3028 N N . MET B 1 178 ? 16.688 14.234 8.07 1 89.12 178 MET B N 1
ATOM 3029 C CA . MET B 1 178 ? 16.344 15 9.266 1 89.12 178 MET B CA 1
ATOM 3030 C C . MET B 1 178 ? 17.406 16.062 9.547 1 89.12 178 MET B C 1
ATOM 3032 O O . MET B 1 178 ? 17.094 17.125 10.109 1 89.12 178 MET B O 1
ATOM 3036 N N . HIS B 1 179 ? 18.609 15.82 9.109 1 87.88 179 HIS B N 1
ATOM 3037 C CA . HIS B 1 179 ? 19.688 16.75 9.422 1 87.88 179 HIS B CA 1
ATOM 3038 C C . HIS B 1 179 ? 20.156 17.484 8.164 1 87.88 179 HIS B C 1
ATOM 3040 O O . HIS B 1 179 ? 21.25 18.047 8.148 1 87.88 179 HIS B O 1
ATOM 3046 N N . THR B 1 180 ? 19.312 17.281 7.172 1 86.06 180 THR B N 1
ATOM 3047 C CA . THR B 1 180 ? 19.641 18 5.938 1 86.06 180 THR B CA 1
ATOM 3048 C C . THR B 1 180 ? 18.375 18.578 5.305 1 86.06 180 THR B C 1
ATOM 3050 O O . THR B 1 180 ? 17.266 18.188 5.66 1 86.06 180 THR B O 1
ATOM 3053 N N . GLY B 1 181 ? 18.641 19.562 4.613 1 87.56 181 GLY B N 1
ATOM 3054 C CA . GLY B 1 181 ? 17.578 20.094 3.77 1 87.56 181 GLY B CA 1
ATOM 3055 C C . GLY B 1 181 ? 16.484 20.781 4.555 1 87.56 181 GLY B C 1
ATOM 3056 O O . GLY B 1 181 ? 16.781 21.609 5.434 1 87.56 181 GLY B O 1
ATOM 3057 N N . PHE B 1 182 ? 15.273 20.547 4.285 1 89.94 182 PHE B N 1
ATOM 3058 C CA . PHE B 1 182 ? 14.102 21.25 4.801 1 89.94 182 PHE B CA 1
ATOM 3059 C C . PHE B 1 182 ? 14 21.078 6.316 1 89.94 182 PHE B C 1
ATOM 3061 O O . PHE B 1 182 ? 13.805 22.062 7.039 1 89.94 182 PHE B O 1
ATOM 3068 N N . MET B 1 183 ? 14.156 19.859 6.809 1 90.94 183 MET B N 1
ATOM 3069 C CA . MET B 1 183 ? 13.945 19.578 8.227 1 90.94 183 MET B CA 1
ATOM 3070 C C . MET B 1 183 ? 15.016 20.266 9.078 1 90.94 183 MET B C 1
ATOM 3072 O O . MET B 1 183 ? 14.727 20.734 10.18 1 90.94 183 MET B O 1
ATOM 3076 N N . LEU B 1 184 ? 16.203 20.297 8.539 1 89.25 184 LEU B N 1
ATOM 3077 C CA . LEU B 1 184 ? 17.266 21.016 9.242 1 89.25 184 LEU B CA 1
ATOM 3078 C C . LEU B 1 184 ? 16.938 22.5 9.352 1 89.25 184 LEU B C 1
ATOM 3080 O O . LEU B 1 184 ? 17.125 23.094 10.414 1 89.25 184 LEU B O 1
ATOM 3084 N N . LYS B 1 185 ? 16.484 23.031 8.336 1 89.44 185 LYS B N 1
ATOM 3085 C CA . LYS B 1 185 ? 16.172 24.469 8.32 1 89.44 185 LYS B CA 1
ATOM 3086 C C . LYS B 1 185 ? 15.008 24.781 9.25 1 89.44 185 LYS B C 1
ATOM 3088 O O . LYS B 1 185 ? 15.008 25.797 9.938 1 89.44 185 LYS B O 1
ATOM 3093 N N . ILE B 1 186 ? 14.062 23.953 9.242 1 90.94 186 ILE B N 1
ATOM 3094 C CA . ILE B 1 186 ? 12.922 24.141 10.133 1 90.94 186 ILE B CA 1
ATOM 3095 C C . ILE B 1 186 ? 13.383 24.062 11.586 1 90.94 186 ILE B C 1
ATOM 3097 O O . ILE B 1 186 ? 12.914 24.828 12.438 1 90.94 186 ILE B O 1
ATOM 3101 N N . ALA B 1 187 ? 14.273 23.141 11.836 1 90.5 187 ALA B N 1
ATOM 3102 C CA . ALA B 1 187 ? 14.797 22.984 13.188 1 90.5 187 ALA B CA 1
ATOM 3103 C C . ALA B 1 187 ? 15.539 24.234 13.641 1 90.5 187 ALA B C 1
ATOM 3105 O O . ALA B 1 187 ? 15.602 24.531 14.836 1 90.5 187 ALA B O 1
ATOM 3106 N N . GLN B 1 188 ? 16.062 24.969 12.68 1 88.06 188 GLN B N 1
ATOM 3107 C CA . GLN B 1 188 ? 16.828 26.172 12.977 1 88.06 188 GLN B CA 1
ATOM 3108 C C . GLN B 1 188 ? 15.914 27.391 13.094 1 88.06 188 GLN B C 1
ATOM 3110 O O . GLN B 1 188 ? 16.328 28.438 13.594 1 88.06 188 GLN B O 1
ATOM 3115 N N . CYS B 1 189 ? 14.766 27.219 12.656 1 89.19 189 CYS B N 1
ATOM 3116 C CA . CYS B 1 189 ? 13.812 28.312 12.75 1 89.19 189 CYS B CA 1
ATOM 3117 C C . CYS B 1 189 ? 13.312 28.484 14.18 1 89.19 189 CYS B C 1
ATOM 3119 O O . CYS B 1 189 ? 13.258 27.531 14.945 1 89.19 189 CYS B O 1
ATOM 3121 N N . ALA B 1 190 ? 12.977 29.688 14.5 1 88.25 190 ALA B N 1
ATOM 3122 C CA . ALA B 1 190 ? 12.43 29.984 15.82 1 88.25 190 ALA B CA 1
ATOM 3123 C C . ALA B 1 190 ? 11.062 29.344 16 1 88.25 190 ALA B C 1
ATOM 3125 O O . ALA B 1 190 ? 10.305 29.188 15.047 1 88.25 190 ALA B O 1
ATOM 3126 N N . PRO B 1 191 ? 10.742 28.953 17.25 1 90.12 191 PRO B N 1
ATOM 3127 C CA . PRO B 1 191 ? 9.438 28.359 17.516 1 90.12 191 PRO B CA 1
ATOM 3128 C C . PRO B 1 191 ? 8.273 29.266 17.125 1 90.12 191 PRO B C 1
ATOM 3130 O O . PRO B 1 191 ? 7.188 28.781 16.797 1 90.12 191 PRO B O 1
ATOM 3133 N N . GLN B 1 192 ? 8.523 30.562 17.141 1 88.38 192 GLN B N 1
ATOM 3134 C CA . GLN B 1 192 ? 7.477 31.516 16.797 1 88.38 192 GLN B CA 1
ATOM 3135 C C . GLN B 1 192 ? 7.035 31.359 15.352 1 88.38 192 GLN B C 1
ATOM 3137 O O . GLN B 1 192 ? 5.922 31.75 14.984 1 88.38 192 GLN B O 1
ATOM 3142 N N . PHE B 1 193 ? 7.875 30.828 14.641 1 87.31 193 PHE B N 1
ATOM 3143 C CA . PHE B 1 193 ? 7.543 30.594 13.242 1 87.31 193 PHE B CA 1
ATOM 3144 C C . PHE B 1 193 ? 7.047 29.156 13.039 1 87.31 193 PHE B C 1
ATOM 3146 O O . PHE B 1 193 ? 6.043 28.938 12.359 1 87.31 193 PHE B O 1
ATOM 3153 N N . ARG B 1 194 ? 7.656 28.203 13.656 1 91.38 194 ARG B N 1
ATOM 3154 C CA . ARG B 1 194 ? 7.375 26.797 13.43 1 91.38 194 ARG B CA 1
ATOM 3155 C C . ARG B 1 194 ? 6.004 26.422 13.984 1 91.38 194 ARG B C 1
ATOM 3157 O O . ARG B 1 194 ? 5.281 25.625 13.375 1 91.38 194 ARG B O 1
ATOM 3164 N N . LEU B 1 195 ? 5.668 26.953 15.039 1 93 195 LEU B N 1
ATOM 3165 C CA . LEU B 1 195 ? 4.449 26.531 15.727 1 93 195 LEU B CA 1
ATOM 3166 C C . LEU B 1 195 ? 3.211 26.984 14.953 1 93 195 LEU B C 1
ATOM 3168 O O . LEU B 1 195 ? 2.297 26.188 14.719 1 93 195 LEU B O 1
ATOM 3172 N N . PRO B 1 196 ? 3.203 28.25 14.547 1 91.5 196 PRO B N 1
ATOM 3173 C CA . PRO B 1 196 ? 2.053 28.641 13.727 1 91.5 196 PRO B CA 1
ATOM 3174 C C . PRO B 1 196 ? 1.982 27.859 12.414 1 91.5 196 PRO B C 1
ATOM 3176 O O . PRO B 1 196 ? 0.89 27.531 11.945 1 91.5 196 PRO B O 1
ATOM 3179 N N . LEU B 1 197 ? 3.084 27.656 11.836 1 91.06 197 LEU B N 1
ATOM 3180 C CA . LEU B 1 197 ? 3.115 26.844 10.617 1 91.06 197 LEU B CA 1
ATOM 3181 C C . LEU B 1 197 ? 2.566 25.453 10.867 1 91.06 197 LEU B C 1
ATOM 3183 O O . LEU B 1 197 ? 1.73 24.969 10.102 1 91.06 197 LEU B O 1
ATOM 3187 N N . ALA B 1 198 ? 3.012 24.812 11.859 1 94.88 198 ALA B N 1
ATOM 3188 C CA . ALA B 1 198 ? 2.533 23.5 12.25 1 94.88 198 ALA B CA 1
ATOM 3189 C C . ALA B 1 198 ? 1.027 23.516 12.5 1 94.88 198 ALA B C 1
ATOM 3191 O O . ALA B 1 198 ? 0.306 22.625 12.023 1 94.88 198 ALA B O 1
ATOM 3192 N N . ALA B 1 199 ? 0.573 24.484 13.172 1 93.94 199 ALA B N 1
ATOM 3193 C CA . ALA B 1 199 ? -0.847 24.609 13.492 1 93.94 199 ALA B CA 1
ATOM 3194 C C . ALA B 1 199 ? -1.685 24.75 12.227 1 93.94 199 ALA B C 1
ATOM 3196 O O . ALA B 1 199 ? -2.77 24.172 12.125 1 93.94 199 ALA B O 1
ATOM 3197 N N . THR B 1 200 ? -1.166 25.5 11.328 1 92.44 200 THR B N 1
ATOM 3198 C CA . THR B 1 200 ? -1.873 25.672 10.062 1 92.44 200 THR B CA 1
ATOM 3199 C C . THR B 1 200 ? -1.981 24.359 9.312 1 92.44 200 THR B C 1
ATOM 3201 O O . THR B 1 200 ? -3.041 24.016 8.773 1 92.44 200 THR B O 1
ATOM 3204 N N . ILE B 1 201 ? -0.922 23.625 9.305 1 93.88 201 ILE B N 1
ATOM 3205 C CA . ILE B 1 201 ? -0.898 22.328 8.617 1 93.88 201 ILE B CA 1
ATOM 3206 C C . ILE B 1 201 ? -1.9 21.375 9.273 1 93.88 201 ILE B C 1
ATOM 3208 O O . ILE B 1 201 ? -2.719 20.766 8.586 1 93.88 201 ILE B O 1
ATOM 3212 N N . VAL B 1 202 ? -1.862 21.297 10.531 1 92.81 202 VAL B N 1
ATOM 3213 C CA . VAL B 1 202 ? -2.723 20.391 11.281 1 92.81 202 VAL B CA 1
ATOM 3214 C C . VAL B 1 202 ? -4.18 20.828 11.148 1 92.81 202 VAL B C 1
ATOM 3216 O O . VAL B 1 202 ? -5.062 20 10.922 1 92.81 202 VAL B O 1
ATOM 3219 N N . ALA B 1 203 ? -4.41 22.094 11.172 1 90.44 203 ALA B N 1
ATOM 3220 C CA . ALA B 1 203 ? -5.77 22.625 11.047 1 90.44 203 ALA B CA 1
ATOM 3221 C C . ALA B 1 203 ? -6.344 22.328 9.664 1 90.44 203 ALA B C 1
ATOM 3223 O O . ALA B 1 203 ? -7.512 21.953 9.539 1 90.44 203 ALA B O 1
ATOM 3224 N N . ALA B 1 204 ? -5.512 22.516 8.711 1 89.56 204 ALA B N 1
ATOM 3225 C CA . ALA B 1 204 ? -5.949 22.219 7.348 1 89.56 204 ALA B CA 1
ATOM 3226 C C . ALA B 1 204 ? -6.309 20.75 7.188 1 89.56 204 ALA B C 1
ATOM 3228 O O . ALA B 1 204 ? -7.285 20.406 6.52 1 89.56 204 ALA B O 1
ATOM 3229 N N . ALA B 1 205 ? -5.551 19.906 7.781 1 90.56 205 ALA B N 1
ATOM 3230 C CA . ALA B 1 205 ? -5.805 18.469 7.73 1 90.56 205 ALA B CA 1
ATOM 3231 C C . ALA B 1 205 ? -7.129 18.125 8.414 1 90.56 205 ALA B C 1
ATOM 3233 O O . ALA B 1 205 ? -7.941 17.391 7.863 1 90.56 205 ALA B O 1
ATOM 3234 N N . PHE B 1 206 ? -7.398 18.734 9.523 1 85.94 206 PHE B N 1
ATOM 3235 C CA . PHE B 1 206 ? -8.633 18.484 10.258 1 85.94 206 PHE B CA 1
ATOM 3236 C C . PHE B 1 206 ? -9.828 19.047 9.492 1 85.94 206 PHE B C 1
ATOM 3238 O O . PHE B 1 206 ? -10.891 18.406 9.445 1 85.94 206 PHE B O 1
ATOM 3245 N N . ALA B 1 207 ? -9.602 20.156 8.953 1 83.38 207 ALA B N 1
ATOM 3246 C CA . ALA B 1 207 ? -10.68 20.766 8.18 1 83.38 207 ALA B CA 1
ATOM 3247 C C . ALA B 1 207 ? -11.078 19.891 6.996 1 83.38 207 ALA B C 1
ATOM 3249 O O . ALA B 1 207 ? -12.266 19.75 6.684 1 83.38 207 ALA B O 1
ATOM 3250 N N . SER B 1 208 ? -10.094 19.328 6.414 1 81.12 208 SER B N 1
ATOM 3251 C CA . SER B 1 208 ? -10.367 18.438 5.293 1 81.12 208 SER B CA 1
ATOM 3252 C C . SER B 1 208 ? -11.18 17.219 5.73 1 81.12 208 SER B C 1
ATOM 3254 O O . SER B 1 208 ? -12.086 16.797 5.02 1 81.12 208 SER B O 1
ATOM 3256 N N . LEU B 1 209 ? -10.914 16.719 6.867 1 79.12 209 LEU B N 1
ATOM 3257 C CA . LEU B 1 209 ? -11.625 15.562 7.391 1 79.12 209 LEU B CA 1
ATOM 3258 C C . LEU B 1 209 ? -13.031 15.953 7.836 1 79.12 209 LEU B C 1
ATOM 3260 O O . LEU B 1 209 ? -13.992 15.211 7.605 1 79.12 209 LEU B O 1
ATOM 3264 N N . TYR B 1 210 ? -13.117 17.094 8.43 1 72.5 210 TYR B N 1
ATOM 3265 C CA . TYR B 1 210 ? -14.398 17.562 8.945 1 72.5 210 TYR B CA 1
ATOM 3266 C C . TYR B 1 210 ? -15.383 17.812 7.809 1 72.5 210 TYR B C 1
ATOM 3268 O O . TYR B 1 210 ? -16.578 17.484 7.926 1 72.5 210 TYR B O 1
ATOM 3276 N N . LEU B 1 211 ? -14.836 18.281 6.77 1 68.12 211 LEU B N 1
ATOM 3277 C CA . LEU B 1 211 ? -15.688 18.531 5.609 1 68.12 211 LEU B CA 1
ATOM 3278 C C . LEU B 1 211 ? -16.297 17.234 5.09 1 68.12 211 LEU B C 1
ATOM 3280 O O . LEU B 1 211 ? -17.438 17.219 4.637 1 68.12 211 LEU B O 1
ATOM 3284 N N . TYR B 1 212 ? -15.609 16.25 5.34 1 66.56 212 TYR B N 1
ATOM 3285 C CA . TYR B 1 212 ? -16.109 14.984 4.824 1 66.56 212 TYR B CA 1
ATOM 3286 C C . TYR B 1 212 ? -16.938 14.266 5.871 1 66.56 212 TYR B C 1
ATOM 3288 O O . TYR B 1 212 ? -17.844 13.5 5.531 1 66.56 212 TYR B O 1
ATOM 3296 N N . LEU B 1 213 ? -16.578 14.414 7.125 1 63.34 213 LEU B N 1
ATOM 3297 C CA . LEU B 1 213 ? -17.328 13.773 8.203 1 63.34 213 LEU B CA 1
ATOM 3298 C C . LEU B 1 213 ? -18.734 14.344 8.297 1 63.34 213 LEU B C 1
ATOM 3300 O O . LEU B 1 213 ? -19.656 13.656 8.742 1 63.34 213 LEU B O 1
ATOM 3304 N N . GLY B 1 214 ? -18.938 15.586 8.023 1 54.16 214 GLY B N 1
ATOM 3305 C CA . GLY B 1 21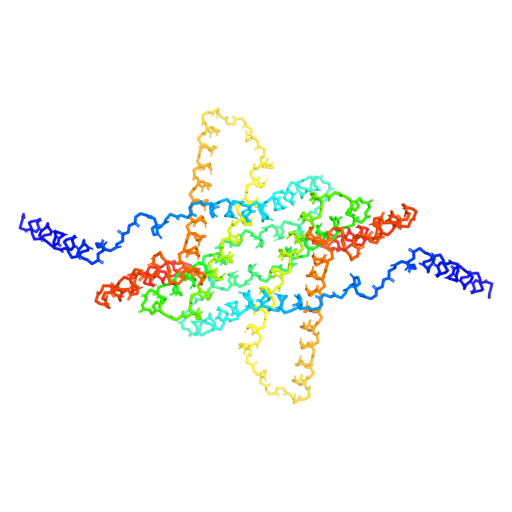4 ? -20.234 16.25 8.102 1 54.16 214 GLY B CA 1
ATOM 3306 C C . GLY B 1 214 ? -21.141 15.922 6.934 1 54.16 214 GLY B C 1
ATOM 3307 O O . GLY B 1 214 ? -22.266 16.422 6.855 1 54.16 214 GLY B O 1
ATOM 3308 N N . ARG B 1 215 ? -20.578 15.078 6.035 1 52.59 215 ARG B N 1
ATOM 3309 C CA . ARG B 1 215 ? -21.438 14.703 4.918 1 52.59 215 ARG B CA 1
ATOM 3310 C C . ARG B 1 215 ? -21.859 13.242 5.027 1 52.59 215 ARG B C 1
ATOM 3312 O O . ARG B 1 215 ? -21.125 12.406 5.559 1 52.59 215 ARG B O 1
#

Secondary structure (DSSP, 8-state):
--HHHHHHHHHHHHHHHHHHHTTT--GGGT--TTHHHHHHHHHHHHHHHHHHHHHHHHHHHTTS--HHHHHHHHHHH-HHHHHHHHHHHHHHHHHHHHSTT-HHHHHHHHHHHHHHHHHHHHHHHHHHHHHHHS-S--SS-HHHHHHHHHHHHHHHHHHHHHHHHHHHHHHHT-GGGTTSHHHHHHHHS-HHHHHHHHHHHHHHHHHHHHHHHT-/--HHHHHHHHHHHHHHHHHHHSTT--GGGT--TTHHHHHHHHHHHHHHHHHHHHHHHHHHHTTS--HHHHHHHHHHH-HHHHHHHHHHHHHHHHHHHHSTT-HHHHHHHHHHHHHHHHHHHHHHHHHHHHHHHS-S-SSS-HHHHHHHHHHHHHHHHHHHHHHHHHHHHHHHT-GGGTTSHHHHHHHHS-HHHHHHHHHHHHHHHHHHHHHHHT-

Nearest PDB structures (foldseek):
  8ii8-assembly1_A  TM=4.074E-01  e=8.573E-01  Pleurotus salmoneostramineus
  4a82-assembly1_A  TM=1.293E-01  e=6.652E+00  Homo sapiens
  8ii8-assembly1_A  TM=4.074E-01  e=8.573E-01  Pleurotus salmoneostramineus
  4a82-assembly1_A  TM=1.293E-01  e=6.652E+00  Homo sapiens

Solvent-accessible surface area (backbone atoms only — not comparable to full-atom values): 21109 Å² total; per-residue (Å²): 127,65,64,56,56,53,48,49,52,49,49,49,48,48,48,50,50,47,48,66,65,46,62,81,63,54,69,75,37,72,54,63,72,71,54,53,57,52,52,51,51,56,34,46,57,35,14,49,61,30,21,51,50,40,47,52,45,54,62,43,44,78,75,40,77,44,63,44,59,50,51,15,52,57,28,48,39,28,66,51,37,33,50,52,35,41,30,52,17,36,34,34,42,15,51,22,49,56,43,48,85,42,61,68,41,21,44,50,17,18,43,34,13,44,51,23,24,48,41,37,23,27,15,52,15,37,52,50,18,46,56,66,65,65,48,83,72,72,87,56,52,70,64,59,50,47,50,49,50,48,49,50,48,51,53,49,50,50,53,48,50,55,33,50,48,31,40,50,52,16,60,58,32,25,63,92,33,44,83,37,49,48,32,34,48,53,56,69,37,56,65,84,55,30,40,57,51,15,48,49,42,30,49,51,27,48,49,59,48,47,63,46,39,79,92,125,68,64,57,56,54,49,50,52,51,49,48,49,48,48,51,50,47,48,64,65,46,61,81,64,54,71,74,36,73,55,62,71,72,52,53,56,53,53,51,50,55,34,46,57,36,15,50,60,30,21,52,50,39,48,51,46,54,60,43,45,78,74,40,79,44,62,44,58,49,50,15,52,58,27,47,39,27,67,50,35,32,49,53,35,39,30,52,16,36,34,34,42,14,49,22,51,55,41,48,84,42,61,69,42,20,46,49,16,18,43,34,13,42,50,24,26,47,39,39,24,26,15,51,16,37,51,49,18,46,56,65,65,65,49,82,72,72,88,55,53,69,64,58,49,49,50,49,50,49,49,51,50,48,51,49,51,50,53,49,51,55,32,50,47,33,39,50,52,16,60,57,34,25,63,92,33,44,85,37,49,48,31,33,48,53,57,70,37,56,63,84,54,30,42,58,53,16,50,50,41,30,48,52,27,50,49,57,49,48,63,46,39,79,90

Radius of gyration: 25.98 Å; Cα contacts (8 Å, |Δi|>4): 485; chains: 2; bounding box: 43×107×63 Å

Organism: Burkholderia thailandensis (strain ATCC 700388 / DSM 13276 / CCUG 48851 / CIP 106301 / E264) (NCBI:txid271848)

Foldseek 3Di:
DVVVVVVVVVVVVVVVVCCVQCVPADPVLQDPPCCVVVLVVLLCVQQVVLLVLLLVLLVCVVPDPDVVSVVVLVVLLCPPVLLVLLLVLLLLLLVCLLVLVDLVSLVSSLVSLVVSLSSLSNNLSNVVSVVVSVPQDPDDPPVVSVVVVVVVVVVSVVSNVVSVVSNSSSVSSHSVDSCHRPSVSSVVGDSVPSNVVSVVSNVVSVVSVVVVVVD/DVVVVVVVVVVVVVVVVCCVQCVPADPVLQDPPCCVVVLVVLLCVQQVVLLVLLLVLLVCVVPDPDVVSVVVLVVLLCPPVLLVLLLVLLLLLLVCLLVLVDLVSLVSSLVSLVVSLSSLSNNLSNVVSVVVSVPQDPDDPPVVSVVVVVVVVVVSVVSNVVSVVSNSSSVSSHSVDSCHRPSVSSVVGDSVPSNVVSVVSNVVSVVSVVVVVVD